Protein AF-A0AAD3N5T1-F1 (afdb_monomer)

Secondary structure (DSSP, 8-state):
-GGGGG-S-HHHHHHHHHHHHHHHHHHHHHSSSHHHHHHHHHHHHHGGGGS-HHHHHHHHHHHHHHHHHSTTTS-HHHHHHHHHHHHHHHT-S-HHHHHHHHHHHHHHHHHS-HHHHHHHHHHHHHHHHT--HHHHHHTHHHHHHHHHHHHHHH-HHHHHHHS-HHHHHHHHHHHHHHHHHHHHHHHHHHHHTT-SS----------HHHHHHHHHTT------S---------TT-PEE---SSS----TTSTTGGGGEESS-TTS--------SPPBPTTS-B-----TT-----HHHHHHHHHHHHTTPPPGGGTT--PPP-------------------SSTTS-------TTGGGB-SSSSSB---TTS--SS------GGGG-GGGHHHHHTTTHHHHHHHHHHHHHHHHHHHHHTT-

pLDDT: mean 70.68, std 18.22, range [28.83, 93.69]

Foldseek 3Di:
DLLQLQPPDLVSNLVVLVVLVVVLVVLCVVDVQSAVSNVVSVVVLVVQCPDDPSSVLSSLLSVLSVCQVCVPRYDLVVVLVVLLSLLVQQLDPDLSSVVSSLLSLLSCLVRDDLVSVVVSVLSNLLSLQNHDPVSCVVCVVSSLLSLLSVCVRPNLPVSCVSHDPVCVVSSVVSVVVVVVVVVVVVVVVVVVVPPDDDDDPPDDDPPPVNVVVVVVVVDDDDDDDDDDDDDDPDDPDFDADDDPDPDDDDPVDPCRVVRGHPDDPPDDDDDDPDDPFDADLVRHTDDPPPPPPPPPPVSNVVSCVSCSSSSHDDPPPPPDDDDDDDDDDDDDDDPPDPDQQDDPDPSDPPPPPDPQQPVQDDPPDPDGHDDPPDDDRDRDDDDDPVCPDPVCVSVVVPPCPVVVVVVVVVVVVVVVVVVVVVVD

Structure (mmCIF, N/CA/C/O backbone):
data_AF-A0AAD3N5T1-F1
#
_entry.id   AF-A0AAD3N5T1-F1
#
loop_
_atom_site.group_PDB
_atom_site.id
_atom_site.type_symbol
_atom_site.label_atom_id
_atom_site.label_alt_id
_atom_site.label_comp_id
_atom_site.label_asym_id
_atom_site.label_entity_id
_atom_site.label_seq_id
_atom_site.pdbx_PDB_ins_code
_atom_site.Cartn_x
_atom_site.Cartn_y
_atom_site.Cartn_z
_atom_site.occupancy
_atom_site.B_iso_or_equiv
_atom_site.auth_seq_id
_atom_site.auth_comp_id
_atom_site.auth_asym_id
_atom_site.auth_atom_id
_atom_site.pdbx_PDB_model_num
ATOM 1 N N . VAL A 1 1 ? -3.832 19.746 7.240 1.00 85.19 1 VAL A N 1
ATOM 2 C CA . VAL A 1 1 ? -3.933 18.369 7.789 1.00 85.19 1 VAL A CA 1
ATOM 3 C C . VAL A 1 1 ? -3.544 17.318 6.761 1.00 85.19 1 VAL A C 1
ATOM 5 O O . VAL A 1 1 ? -2.611 16.580 7.029 1.00 85.19 1 VAL A O 1
ATOM 8 N N . ILE A 1 2 ? -4.186 17.265 5.586 1.00 88.62 2 ILE A N 1
ATOM 9 C CA . ILE A 1 2 ? -3.937 16.185 4.615 1.00 88.62 2 ILE A CA 1
ATOM 10 C C . ILE A 1 2 ? -2.474 16.125 4.148 1.00 88.62 2 ILE A C 1
ATOM 12 O O . ILE A 1 2 ? -1.890 15.058 4.178 1.00 88.62 2 ILE A O 1
ATOM 16 N N . ILE A 1 3 ? -1.829 17.248 3.822 1.00 90.06 3 ILE A N 1
ATOM 17 C CA . ILE A 1 3 ? -0.406 17.261 3.411 1.00 90.06 3 ILE A CA 1
ATOM 18 C C . ILE A 1 3 ? 0.526 16.647 4.478 1.00 90.06 3 ILE A C 1
ATOM 20 O O . ILE A 1 3 ? 1.525 16.007 4.148 1.00 90.06 3 ILE A O 1
ATOM 24 N N . CYS A 1 4 ? 0.184 16.789 5.761 1.00 88.56 4 CYS A N 1
ATOM 25 C CA . CYS A 1 4 ? 0.985 16.270 6.869 1.00 88.56 4 CYS A CA 1
ATOM 26 C C . CYS A 1 4 ? 1.011 14.731 6.921 1.00 88.56 4 CYS A C 1
ATOM 28 O O . CYS A 1 4 ? 1.815 14.167 7.658 1.00 88.56 4 CYS A O 1
ATOM 30 N N . THR A 1 5 ? 0.187 14.022 6.135 1.00 87.06 5 THR A N 1
ATOM 31 C CA . THR A 1 5 ? 0.222 12.550 6.054 1.00 87.06 5 THR A CA 1
ATOM 32 C C . THR A 1 5 ? 1.496 12.016 5.392 1.00 87.06 5 THR A C 1
ATOM 34 O O . THR A 1 5 ? 1.905 10.893 5.681 1.00 87.06 5 THR A O 1
ATOM 37 N N . LYS A 1 6 ? 2.187 12.830 4.579 1.00 87.25 6 LYS A N 1
ATOM 38 C CA . LYS A 1 6 ? 3.473 12.492 3.934 1.00 87.25 6 LYS A CA 1
ATOM 39 C C . LYS A 1 6 ? 4.671 13.219 4.566 1.00 87.25 6 LYS A C 1
ATOM 41 O O . LYS A 1 6 ? 5.749 13.275 3.983 1.00 87.25 6 LYS A O 1
ATOM 46 N N . GLU A 1 7 ? 4.509 13.783 5.759 1.00 88.50 7 GLU A N 1
ATOM 47 C CA . GLU A 1 7 ? 5.589 14.504 6.435 1.00 88.50 7 GLU A CA 1
ATOM 48 C C . GLU A 1 7 ? 6.735 13.568 6.869 1.00 88.50 7 GLU A C 1
ATOM 50 O O . GLU A 1 7 ? 6.527 12.391 7.162 1.00 88.50 7 GLU A O 1
ATOM 55 N N . VAL A 1 8 ? 7.970 14.075 6.924 1.00 86.44 8 VAL A N 1
ATOM 56 C CA . VAL A 1 8 ? 9.151 13.262 7.280 1.00 86.44 8 VAL A CA 1
ATOM 57 C C . VAL A 1 8 ? 9.061 12.752 8.725 1.00 86.44 8 VAL A C 1
ATOM 59 O O . VAL A 1 8 ? 9.464 11.628 9.031 1.00 86.44 8 VAL A O 1
ATOM 62 N N . SER A 1 9 ? 8.486 13.557 9.624 1.00 90.06 9 SER A N 1
ATOM 63 C CA . SER A 1 9 ? 8.296 13.186 11.025 1.00 90.06 9 SER A CA 1
ATOM 64 C C . SER A 1 9 ? 7.196 12.135 11.181 1.00 90.06 9 SER A C 1
ATOM 66 O O . SER A 1 9 ? 6.023 12.372 10.890 1.00 90.06 9 SER A O 1
ATOM 68 N N . VAL A 1 10 ? 7.556 10.970 11.728 1.00 87.25 10 VAL A N 1
ATOM 69 C CA . VAL A 1 10 ? 6.600 9.896 12.058 1.00 87.25 10 VAL A CA 1
ATOM 70 C C . VAL A 1 10 ? 5.541 10.379 13.058 1.00 87.25 10 VAL A C 1
ATOM 72 O O . VAL A 1 10 ? 4.375 10.001 12.954 1.00 87.25 10 VAL A O 1
ATOM 75 N N . GLY A 1 11 ? 5.926 11.238 14.009 1.00 88.31 11 GLY A N 1
ATOM 76 C CA . GLY A 1 11 ? 5.004 11.807 14.994 1.00 88.31 11 GLY A CA 1
ATOM 77 C C . GLY A 1 11 ? 3.958 12.717 14.351 1.00 88.31 11 GLY A C 1
ATOM 78 O O . GLY A 1 11 ? 2.770 12.572 14.637 1.00 88.31 11 GLY A O 1
ATOM 79 N N . ALA A 1 12 ? 4.389 13.590 13.436 1.00 88.88 12 ALA A N 1
ATOM 80 C CA . ALA A 1 12 ? 3.498 14.497 12.716 1.00 88.88 12 ALA A CA 1
ATOM 81 C C . ALA A 1 12 ? 2.504 13.727 11.836 1.00 88.88 12 ALA A C 1
ATOM 83 O O . ALA A 1 12 ? 1.299 13.947 11.948 1.00 88.88 12 ALA A O 1
ATOM 84 N N . ARG A 1 13 ? 2.982 12.732 11.071 1.00 89.81 13 ARG A N 1
ATOM 85 C CA . ARG A 1 13 ? 2.115 11.854 10.264 1.00 89.81 13 ARG A CA 1
ATOM 86 C C . ARG A 1 13 ? 1.059 11.156 11.107 1.00 89.81 13 ARG A C 1
ATOM 88 O O . ARG A 1 13 ? -0.123 11.186 10.778 1.00 89.81 13 ARG A O 1
ATOM 95 N N . LYS A 1 14 ? 1.467 10.553 12.225 1.00 88.75 14 LYS A N 1
ATOM 96 C CA . LYS A 1 14 ? 0.542 9.846 13.117 1.00 88.75 14 LYS A CA 1
ATOM 97 C C . LYS A 1 14 ? -0.524 10.784 13.685 1.00 88.75 14 LYS A C 1
ATOM 99 O O . LYS A 1 14 ? -1.695 10.420 13.721 1.00 88.75 14 LYS A O 1
ATOM 104 N N . ASN A 1 15 ? -0.128 11.980 14.114 1.00 90.50 15 ASN A N 1
ATOM 105 C CA . ASN A 1 15 ? -1.069 12.966 14.634 1.00 90.50 15 ASN A CA 1
ATOM 106 C C . ASN A 1 15 ? -2.014 13.475 13.540 1.00 90.50 15 ASN A C 1
ATOM 108 O O . ASN A 1 15 ? -3.196 13.645 13.815 1.00 90.50 15 ASN A O 1
ATOM 112 N N . ALA A 1 16 ? -1.537 13.636 12.303 1.00 92.12 16 ALA A N 1
ATOM 113 C CA . ALA A 1 16 ? -2.381 13.989 11.166 1.00 92.12 16 ALA A CA 1
ATOM 114 C C . ALA A 1 16 ? -3.444 12.914 10.890 1.00 92.12 16 ALA A C 1
ATOM 116 O O . ALA A 1 16 ? -4.619 13.244 10.761 1.00 92.12 16 ALA A O 1
ATOM 117 N N . TYR A 1 17 ? -3.065 11.632 10.872 1.00 91.25 17 TYR A N 1
ATOM 118 C CA . TYR A 1 17 ? -4.021 10.532 10.697 1.00 91.25 17 TYR A CA 1
ATOM 119 C C . TYR A 1 17 ? -5.018 10.415 11.849 1.00 91.25 17 TYR A C 1
ATOM 121 O O . TYR A 1 17 ? -6.203 10.205 11.609 1.00 91.25 17 TYR A O 1
ATOM 129 N N . ASN A 1 18 ? -4.560 10.579 13.090 1.00 91.62 18 ASN A N 1
ATOM 130 C CA . ASN A 1 18 ? -5.450 10.597 14.247 1.00 91.62 18 ASN A CA 1
ATOM 131 C C . ASN A 1 18 ? -6.444 11.760 14.162 1.00 91.62 18 ASN A C 1
ATOM 133 O O . ASN A 1 18 ? -7.628 11.562 14.397 1.00 91.62 18 ASN A O 1
ATOM 137 N N . LEU A 1 19 ? -5.976 12.948 13.774 1.00 92.62 19 LEU A N 1
ATOM 138 C CA . LEU A 1 19 ? -6.828 14.119 13.615 1.00 92.62 19 LEU A CA 1
ATOM 139 C C . LEU A 1 19 ? -7.866 13.922 12.504 1.00 92.62 19 LEU A C 1
ATOM 141 O O . LEU A 1 19 ? -9.007 14.322 12.678 1.00 92.62 19 LEU A O 1
ATOM 145 N N . LEU A 1 20 ? -7.510 13.275 11.388 1.00 91.62 20 LEU A N 1
ATOM 146 C CA . LEU A 1 20 ? -8.474 12.935 10.333 1.00 91.62 20 LEU A CA 1
ATOM 147 C C . LEU A 1 20 ? -9.595 12.027 10.854 1.00 91.62 20 LEU A C 1
ATOM 149 O O . LEU A 1 20 ? -10.765 12.264 10.568 1.00 91.62 20 LEU A O 1
ATOM 153 N N . VAL A 1 21 ? -9.251 11.021 11.660 1.00 90.94 21 VAL A N 1
ATOM 154 C CA . VAL A 1 21 ? -10.248 10.133 12.271 1.00 90.94 21 VAL A CA 1
ATOM 155 C C . VAL A 1 21 ? -11.112 10.886 13.285 1.00 90.94 21 VAL A C 1
ATOM 157 O O . VAL A 1 21 ? -12.329 10.750 13.246 1.00 90.94 21 VAL A O 1
ATOM 160 N N . GLU A 1 22 ? -10.515 11.722 14.139 1.00 90.88 22 GLU A N 1
ATOM 161 C CA . GLU A 1 22 ? -11.251 12.559 15.100 1.00 90.88 22 GLU A CA 1
ATOM 162 C C . GLU A 1 22 ? -12.206 13.540 14.414 1.00 90.88 22 GLU A C 1
ATOM 164 O O . GLU A 1 22 ? -13.327 13.724 14.882 1.00 90.88 22 GLU A O 1
ATOM 169 N N . ILE A 1 23 ? -11.811 14.129 13.279 1.00 89.94 23 ILE A N 1
ATOM 170 C CA . ILE A 1 23 ? -12.704 14.976 12.480 1.00 89.94 23 ILE A CA 1
ATOM 171 C C . ILE A 1 23 ? -13.891 14.147 11.980 1.00 89.94 23 ILE A C 1
ATOM 173 O O . ILE A 1 23 ? -15.028 14.561 12.181 1.00 89.94 23 ILE A O 1
ATOM 177 N N . GLY A 1 24 ? -13.660 12.961 11.407 1.00 87.19 24 GLY A N 1
ATOM 178 C CA . GLY A 1 24 ? -14.751 12.071 10.987 1.00 87.19 24 GLY A CA 1
ATOM 179 C C . GLY A 1 24 ? -15.694 11.701 12.141 1.00 87.19 24 GLY A C 1
ATOM 180 O O . GLY A 1 24 ? -16.912 11.794 12.003 1.00 87.19 24 GLY A O 1
ATOM 181 N N . ASN A 1 25 ? -15.145 11.395 13.319 1.00 88.12 25 ASN A N 1
ATOM 182 C CA . ASN A 1 25 ? -15.934 11.116 14.519 1.00 88.12 25 ASN A CA 1
ATOM 183 C C . ASN A 1 25 ? -16.735 12.342 14.976 1.00 88.12 25 ASN A C 1
ATOM 185 O O . ASN A 1 25 ? -17.861 12.197 15.447 1.00 88.12 25 ASN A O 1
ATOM 189 N N . ALA A 1 26 ? -16.181 13.549 14.845 1.00 87.75 26 ALA A N 1
ATOM 190 C CA . ALA A 1 26 ? -16.895 14.782 15.144 1.00 87.75 26 ALA A CA 1
ATOM 191 C C . ALA A 1 26 ? -18.080 14.985 14.187 1.00 87.75 26 ALA A C 1
ATOM 193 O O . ALA A 1 26 ? -19.179 15.251 14.662 1.00 87.75 26 ALA A O 1
ATOM 194 N N . PHE A 1 27 ? -17.901 14.773 12.878 1.00 85.62 27 PHE A N 1
ATOM 195 C CA . PHE A 1 27 ? -19.004 14.809 11.905 1.00 85.62 27 PHE A CA 1
ATOM 196 C C . PHE A 1 27 ? -20.130 13.843 12.295 1.00 85.62 27 PHE A C 1
ATOM 198 O O . PHE A 1 27 ? -21.289 14.242 12.342 1.00 85.62 27 PHE A O 1
ATOM 205 N N . VAL A 1 28 ? -19.786 12.612 12.679 1.00 85.38 28 VAL A N 1
ATOM 206 C CA . VAL A 1 28 ? -20.759 11.608 13.141 1.00 85.38 28 VAL A CA 1
ATOM 207 C C . VAL A 1 28 ? -21.459 12.013 14.448 1.00 85.38 28 VAL A C 1
ATOM 209 O O . VAL A 1 28 ? -22.617 11.669 14.655 1.00 85.38 28 VAL A O 1
ATOM 212 N N . ARG A 1 29 ? -20.793 12.754 15.343 1.00 84.81 29 ARG A N 1
ATOM 213 C CA . ARG A 1 29 ? -21.412 13.262 16.583 1.00 84.81 29 ARG A CA 1
ATOM 214 C C . ARG A 1 29 ? -22.392 14.407 16.332 1.00 84.81 29 ARG A C 1
ATOM 216 O O . ARG A 1 29 ? -23.387 14.503 17.043 1.00 84.81 29 ARG A O 1
ATOM 223 N N . PHE A 1 30 ? -22.093 15.292 15.381 1.00 82.75 30 PHE A N 1
ATOM 224 C CA . PHE A 1 30 ? -22.914 16.476 15.104 1.00 82.75 30 PHE A CA 1
ATOM 225 C C . PHE A 1 30 ? -24.073 16.191 14.145 1.00 82.75 30 PHE A C 1
ATOM 227 O O . PHE A 1 30 ? -25.121 16.826 14.243 1.00 82.75 30 PHE A O 1
ATOM 234 N N . CYS A 1 31 ? -23.913 15.225 13.246 1.00 72.69 31 CYS A N 1
ATOM 235 C CA . CYS A 1 31 ? -24.948 14.804 12.316 1.00 72.69 31 CYS A CA 1
ATOM 236 C C . CYS A 1 31 ? -25.596 13.514 12.834 1.00 72.69 31 CYS A C 1
ATOM 238 O O . CYS A 1 31 ? -24.964 12.464 12.864 1.00 72.69 31 CYS A O 1
ATOM 240 N N . GLY A 1 32 ? -26.874 13.571 13.221 1.00 68.81 32 GLY A N 1
ATOM 241 C CA . GLY A 1 32 ? -27.600 12.417 13.774 1.00 68.81 32 GLY A CA 1
ATOM 242 C C . GLY A 1 32 ? -27.716 11.202 12.836 1.00 68.81 32 GLY A C 1
ATOM 243 O O . GLY A 1 32 ? -28.025 10.110 13.308 1.00 68.81 32 GLY A O 1
ATOM 244 N N . ASN A 1 33 ? -27.439 11.363 11.534 1.00 82.19 33 ASN A N 1
ATOM 245 C CA . ASN A 1 33 ? -27.314 10.264 10.577 1.00 82.19 33 ASN A CA 1
ATOM 246 C C . ASN A 1 33 ? -25.840 10.013 10.226 1.00 82.19 33 ASN A C 1
ATOM 248 O O . ASN A 1 33 ? -25.182 10.840 9.597 1.00 82.19 33 ASN A O 1
ATOM 252 N N . THR A 1 34 ? -25.337 8.839 10.612 1.00 79.31 34 THR A N 1
ATOM 253 C CA . THR A 1 34 ? -23.932 8.445 10.424 1.00 79.31 34 THR A CA 1
ATOM 254 C C . THR A 1 34 ? -23.505 8.393 8.954 1.00 79.31 34 THR A C 1
ATOM 256 O O . THR A 1 34 ? -22.365 8.733 8.647 1.00 79.31 34 THR A O 1
ATOM 259 N N . LYS A 1 35 ? -24.407 7.999 8.045 1.00 79.88 35 LYS A N 1
ATOM 260 C CA . LYS A 1 35 ? -24.094 7.806 6.621 1.00 79.88 35 LYS A CA 1
ATOM 261 C C . LYS A 1 35 ? -23.907 9.137 5.902 1.00 79.88 35 LYS A C 1
ATOM 263 O O . LYS A 1 35 ? -22.835 9.381 5.359 1.00 79.88 35 LYS A O 1
ATOM 268 N N . ASP A 1 36 ? -24.889 10.027 6.015 1.00 83.06 36 ASP A N 1
ATOM 269 C CA . ASP A 1 36 ? -24.856 11.353 5.388 1.00 83.06 36 ASP A CA 1
ATOM 270 C C . ASP A 1 36 ? -23.682 12.192 5.920 1.00 83.06 36 ASP A C 1
ATOM 272 O O . ASP A 1 36 ? -23.032 12.922 5.174 1.00 83.06 36 ASP A O 1
ATOM 276 N N . ALA A 1 37 ? -23.368 12.057 7.215 1.00 84.62 37 ALA A N 1
ATOM 277 C CA . ALA A 1 37 ? -22.228 12.723 7.839 1.00 84.62 37 ALA A CA 1
ATOM 278 C C . ALA A 1 37 ? -20.894 12.292 7.215 1.00 84.62 37 ALA A C 1
ATOM 280 O O . ALA A 1 37 ? -20.029 13.122 6.924 1.00 84.62 37 ALA A O 1
ATOM 281 N N . LEU A 1 38 ? -20.726 10.981 7.017 1.00 83.31 38 LEU A N 1
ATOM 282 C CA . LEU A 1 38 ? -19.530 10.415 6.403 1.00 83.31 38 LEU A CA 1
ATOM 283 C C . LEU A 1 38 ? -19.451 10.758 4.919 1.00 83.31 38 LEU A C 1
ATOM 285 O O . LEU A 1 38 ? -18.362 11.057 4.439 1.00 83.31 38 LEU A O 1
ATOM 289 N N . GLU A 1 39 ? -20.573 10.766 4.206 1.00 84.44 39 GLU A N 1
ATOM 290 C CA . GLU A 1 39 ? -20.617 11.167 2.802 1.00 84.44 39 GLU A CA 1
ATOM 291 C C . GLU A 1 39 ? -20.177 12.626 2.628 1.00 84.44 39 GLU A C 1
ATOM 293 O O . GLU A 1 39 ? -19.249 12.899 1.865 1.00 84.44 39 GLU A O 1
ATOM 298 N N . GLN A 1 40 ? -20.735 13.554 3.413 1.00 85.69 40 GLN A N 1
ATOM 299 C CA . GLN A 1 40 ? -20.320 14.962 3.402 1.00 85.69 40 GLN A CA 1
ATOM 300 C C . GLN A 1 40 ? -18.833 15.124 3.731 1.00 85.69 40 GLN A C 1
ATOM 302 O O . GLN A 1 40 ? -18.120 15.888 3.074 1.00 85.69 40 GLN A O 1
ATOM 307 N N . TYR A 1 41 ? -18.337 14.378 4.722 1.00 89.06 41 TYR A N 1
ATOM 308 C CA . TYR A 1 41 ? -16.923 14.403 5.068 1.00 89.06 41 TYR A CA 1
ATOM 309 C C . TYR A 1 41 ? -16.037 13.865 3.932 1.00 89.06 41 TYR A C 1
ATOM 311 O O . TYR A 1 41 ? -15.016 14.474 3.605 1.00 89.06 41 TYR A O 1
ATOM 319 N N . LEU A 1 42 ? -16.426 12.763 3.284 1.00 87.25 42 LEU A N 1
ATOM 320 C CA . LEU A 1 42 ? -15.687 12.186 2.160 1.00 87.25 42 LEU A CA 1
ATOM 321 C C . LEU A 1 42 ? -15.679 13.111 0.941 1.00 87.25 42 LEU A C 1
ATOM 323 O O . LEU A 1 42 ? -14.628 13.254 0.320 1.00 87.25 42 LEU A O 1
ATOM 327 N N . VAL A 1 43 ? -16.781 13.806 0.645 1.00 88.06 43 VAL A N 1
ATOM 328 C CA . VAL A 1 43 ? -16.841 14.821 -0.423 1.00 88.06 43 VAL A CA 1
ATOM 329 C C . VAL A 1 43 ? -15.810 15.932 -0.192 1.00 88.06 43 VAL A C 1
ATOM 331 O O . VAL A 1 43 ? -15.092 16.314 -1.120 1.00 88.06 43 VAL A O 1
ATOM 334 N N . LEU A 1 44 ? -15.650 16.400 1.051 1.00 88.88 44 LEU A N 1
ATOM 335 C CA . LEU A 1 44 ? -14.619 17.389 1.395 1.00 88.88 44 LEU A CA 1
ATOM 336 C C . LEU A 1 44 ? -13.197 16.845 1.195 1.00 88.88 44 LEU A C 1
ATOM 338 O O . LEU A 1 44 ? -12.306 17.578 0.762 1.00 88.88 44 LEU A O 1
ATOM 342 N N . VAL A 1 45 ? -12.966 15.561 1.485 1.00 90.50 45 VAL A N 1
ATOM 343 C CA . VAL A 1 45 ? -11.666 14.914 1.246 1.00 90.50 45 VAL A CA 1
ATOM 344 C C . VAL A 1 45 ? -11.422 14.698 -0.256 1.00 90.50 45 VAL A C 1
ATOM 346 O O . VAL A 1 45 ? -10.286 14.861 -0.711 1.00 90.50 45 VAL A O 1
ATOM 349 N N . TYR A 1 46 ? -12.465 14.413 -1.045 1.00 89.81 46 TYR A N 1
ATOM 350 C CA . TYR A 1 46 ? -12.380 14.234 -2.499 1.00 89.81 46 TYR A CA 1
ATOM 351 C C . TYR A 1 46 ? -11.954 15.480 -3.253 1.00 89.81 46 TYR A C 1
ATOM 353 O O . TYR A 1 46 ? -11.231 15.354 -4.240 1.00 89.81 46 TYR A O 1
ATOM 361 N N . ALA A 1 47 ? -12.278 16.673 -2.755 1.00 89.00 47 ALA A N 1
ATOM 362 C CA . ALA A 1 47 ? -11.757 17.919 -3.316 1.00 89.00 47 ALA A CA 1
ATOM 363 C C . ALA A 1 47 ? -10.212 17.954 -3.353 1.00 89.00 47 ALA A C 1
ATOM 365 O O . ALA A 1 47 ? -9.608 18.653 -4.163 1.00 89.00 47 ALA A O 1
ATOM 366 N N . GLY A 1 48 ? -9.538 17.169 -2.509 1.00 88.00 48 GLY A N 1
ATOM 367 C CA . GLY A 1 48 ? -8.086 17.051 -2.533 1.00 88.00 48 GLY A CA 1
ATOM 368 C C . GLY A 1 48 ? -7.524 16.208 -3.694 1.00 88.00 48 GLY A C 1
ATOM 369 O O . GLY A 1 48 ? -6.336 16.331 -4.007 1.00 88.00 48 GLY A O 1
ATOM 370 N N . LEU A 1 49 ? -8.348 15.389 -4.359 1.00 87.62 49 LEU A N 1
ATOM 371 C CA . LEU A 1 49 ? -7.950 14.594 -5.530 1.00 87.62 49 LEU A CA 1
ATOM 372 C C . LEU A 1 49 ? -7.749 15.450 -6.789 1.00 87.62 49 LEU A C 1
ATOM 374 O O . LEU A 1 49 ? -7.093 15.006 -7.727 1.00 87.62 49 LEU A O 1
ATOM 378 N N . THR A 1 50 ? -8.252 16.686 -6.806 1.00 87.38 50 THR A N 1
ATOM 379 C CA . THR A 1 50 ? -8.058 17.652 -7.902 1.00 87.38 50 THR A CA 1
ATOM 380 C C . THR A 1 50 ? -6.926 18.649 -7.624 1.00 87.38 50 THR A C 1
ATOM 382 O O . THR A 1 50 ? -6.838 19.694 -8.263 1.00 87.38 50 THR A O 1
ATOM 385 N N . GLY A 1 51 ? -6.072 18.366 -6.635 1.00 86.62 51 GLY A N 1
ATOM 386 C CA . GLY A 1 51 ? -4.963 19.231 -6.236 1.00 86.62 51 GLY A CA 1
ATOM 387 C C . GLY A 1 51 ? -3.647 18.970 -6.979 1.00 86.62 51 GLY A C 1
ATOM 388 O O . GLY A 1 51 ? -3.586 18.344 -8.034 1.00 86.62 51 GLY A O 1
ATOM 389 N N . SER A 1 52 ? -2.545 19.436 -6.388 1.00 91.31 52 SER A N 1
ATOM 390 C CA . SER A 1 52 ? -1.190 19.109 -6.847 1.00 91.31 52 SER A CA 1
ATOM 391 C C . SER A 1 52 ? -0.869 17.621 -6.653 1.00 91.31 52 SER A C 1
ATOM 393 O O . SER A 1 52 ? -1.482 16.942 -5.834 1.00 91.31 52 SER A O 1
ATOM 395 N N . VAL A 1 53 ? 0.163 17.109 -7.334 1.00 90.62 53 VAL A N 1
ATOM 396 C CA . VAL A 1 53 ? 0.604 15.701 -7.213 1.00 90.62 53 VAL A CA 1
ATOM 397 C C . VAL A 1 53 ? 0.814 15.281 -5.752 1.00 90.62 53 VAL A C 1
ATOM 399 O O . VAL A 1 53 ? 0.398 14.195 -5.349 1.00 90.62 53 VAL A O 1
ATOM 402 N N . THR A 1 54 ? 1.406 16.152 -4.930 1.00 91.00 54 THR A N 1
ATOM 403 C CA . THR A 1 54 ? 1.600 15.883 -3.501 1.00 91.00 54 THR A CA 1
ATOM 404 C C . THR A 1 54 ? 0.272 15.813 -2.758 1.00 91.00 54 THR A C 1
ATOM 406 O O . THR A 1 54 ? 0.067 14.864 -2.003 1.00 91.00 54 THR A O 1
ATOM 409 N N . MET A 1 55 ? -0.658 16.734 -3.023 1.00 92.38 55 MET A N 1
ATOM 410 C CA . MET A 1 55 ? -2.000 16.702 -2.442 1.00 92.38 55 MET A CA 1
ATOM 411 C C . MET A 1 55 ? -2.747 15.421 -2.828 1.00 92.38 55 MET A C 1
ATOM 413 O O . MET A 1 55 ? -3.276 14.749 -1.950 1.00 92.38 55 MET A O 1
ATOM 417 N N . ILE A 1 56 ? -2.706 15.013 -4.098 1.00 92.62 56 ILE A N 1
ATOM 418 C CA . ILE A 1 56 ? -3.347 13.778 -4.572 1.00 92.62 56 ILE A CA 1
ATOM 419 C C . ILE A 1 56 ? -2.772 12.555 -3.845 1.00 92.62 56 ILE A C 1
ATOM 421 O O . ILE A 1 56 ? -3.504 11.720 -3.327 1.00 92.62 56 ILE A O 1
ATOM 425 N N . THR A 1 57 ? -1.447 12.451 -3.721 1.00 92.25 57 THR A N 1
ATOM 426 C CA . THR A 1 57 ? -0.846 11.319 -2.989 1.00 92.25 57 THR A CA 1
ATOM 427 C C . THR A 1 57 ? -1.239 11.303 -1.511 1.00 92.25 57 THR A C 1
ATOM 429 O O . THR A 1 57 ? -1.553 10.246 -0.966 1.00 92.25 57 THR A O 1
ATOM 432 N N . CYS A 1 58 ? -1.262 12.470 -0.864 1.00 92.62 58 CYS A N 1
ATOM 433 C CA . CYS A 1 58 ? -1.600 12.600 0.551 1.00 92.62 58 CYS A CA 1
ATOM 434 C C . CYS A 1 58 ? -3.085 12.325 0.820 1.00 92.62 58 CYS A C 1
ATOM 436 O O . CYS A 1 58 ? -3.422 11.749 1.854 1.00 92.62 58 CYS A O 1
ATOM 438 N N . THR A 1 59 ? -3.962 12.710 -0.109 1.00 93.62 59 THR A N 1
ATOM 439 C CA . THR A 1 59 ? -5.410 12.473 -0.040 1.00 93.62 59 THR A CA 1
ATOM 440 C C . THR A 1 59 ? -5.740 11.004 -0.249 1.00 93.62 59 THR A C 1
ATOM 442 O O . THR A 1 59 ? -6.508 10.462 0.534 1.00 93.62 59 THR A O 1
ATOM 445 N N . VAL A 1 60 ? -5.087 10.307 -1.186 1.00 93.69 60 VAL A N 1
ATOM 446 C CA . VAL A 1 60 ? -5.230 8.845 -1.339 1.00 93.69 60 VAL A CA 1
ATOM 447 C C . VAL A 1 60 ? -4.796 8.103 -0.068 1.00 93.69 60 VAL A C 1
ATOM 449 O O . VAL A 1 60 ? -5.484 7.189 0.388 1.00 93.69 60 VAL A O 1
ATOM 452 N N . LEU A 1 61 ? -3.691 8.513 0.564 1.00 92.12 61 LEU A N 1
ATOM 453 C CA . LEU A 1 61 ? -3.253 7.928 1.838 1.00 92.12 61 LEU A CA 1
ATOM 454 C C . LEU A 1 61 ? -4.228 8.228 2.990 1.00 92.12 61 LEU A C 1
ATOM 456 O O . LEU A 1 61 ? -4.534 7.342 3.787 1.00 92.12 61 LEU A O 1
ATOM 460 N N . ALA A 1 62 ? -4.764 9.449 3.056 1.00 92.69 62 ALA A N 1
ATOM 461 C CA . ALA A 1 62 ? -5.808 9.813 4.014 1.00 92.69 62 ALA A CA 1
ATOM 462 C C . ALA A 1 62 ? -7.080 8.972 3.812 1.00 92.69 62 ALA A C 1
ATOM 464 O O . ALA A 1 62 ? -7.589 8.396 4.771 1.00 92.69 62 ALA A O 1
ATOM 465 N N . LEU A 1 63 ? -7.541 8.825 2.566 1.00 91.44 63 LEU A N 1
ATOM 466 C CA . LEU A 1 63 ? -8.679 7.979 2.201 1.00 91.44 63 LEU A CA 1
ATOM 467 C C . LEU A 1 63 ? -8.427 6.513 2.564 1.00 91.44 63 LEU A C 1
ATOM 469 O O . LEU A 1 63 ? -9.324 5.860 3.082 1.00 91.44 63 LEU A O 1
ATOM 473 N N . THR A 1 64 ? -7.197 6.015 2.392 1.00 91.12 64 THR A N 1
ATOM 474 C CA . THR A 1 64 ? -6.811 4.661 2.833 1.00 91.12 64 THR A CA 1
ATOM 475 C C . THR A 1 64 ? -7.092 4.466 4.326 1.00 91.12 64 THR A C 1
ATOM 477 O O . THR A 1 64 ? -7.653 3.447 4.730 1.00 91.12 64 THR A O 1
ATOM 480 N N . ARG A 1 65 ? -6.724 5.451 5.158 1.00 89.69 65 ARG A N 1
ATOM 481 C CA . ARG A 1 65 ? -6.952 5.406 6.609 1.00 89.69 65 ARG A CA 1
ATOM 482 C C . ARG A 1 65 ? -8.433 5.506 6.966 1.00 89.69 65 ARG A C 1
ATOM 484 O O . ARG A 1 65 ? -8.876 4.781 7.853 1.00 89.69 65 ARG A O 1
ATOM 491 N N . LEU A 1 66 ? -9.174 6.385 6.294 1.00 89.25 66 LEU A N 1
ATOM 492 C CA . LEU A 1 66 ? -10.602 6.597 6.542 1.00 89.25 66 LEU A CA 1
ATOM 493 C C . LEU A 1 66 ? -11.432 5.371 6.159 1.00 89.25 66 LEU A C 1
ATOM 495 O O . LEU A 1 66 ? -12.233 4.913 6.966 1.00 89.25 66 LEU A O 1
ATOM 499 N N . VAL A 1 67 ? -11.181 4.783 4.988 1.00 88.31 67 VAL A N 1
ATOM 500 C CA . VAL A 1 67 ? -11.825 3.529 4.566 1.00 88.31 67 VAL A CA 1
ATOM 501 C C . VAL A 1 67 ? -11.503 2.395 5.530 1.00 88.31 67 VAL A C 1
ATOM 503 O O . VAL A 1 67 ? -12.368 1.575 5.814 1.00 88.31 67 VAL A O 1
ATOM 506 N N . PHE A 1 68 ? -10.281 2.352 6.071 1.00 88.44 68 PHE A N 1
ATOM 507 C CA . PHE A 1 68 ? -9.927 1.340 7.063 1.00 88.44 68 PHE A CA 1
ATOM 508 C C . PHE A 1 68 ? -10.746 1.452 8.350 1.00 88.44 68 PHE A C 1
ATOM 510 O O . PHE A 1 68 ? -11.119 0.429 8.919 1.00 88.44 68 PHE A O 1
ATOM 517 N N . GLU A 1 69 ? -11.013 2.671 8.813 1.00 86.25 69 GLU A N 1
ATOM 518 C CA . GLU A 1 69 ? -11.736 2.903 10.063 1.00 86.25 69 GLU A CA 1
ATOM 519 C C . GLU A 1 69 ? -13.257 2.760 9.892 1.00 86.25 69 GLU A C 1
ATOM 521 O O . GLU A 1 69 ? -13.909 2.127 10.715 1.00 86.25 69 GLU A O 1
ATOM 526 N N . TYR A 1 70 ? -13.815 3.293 8.801 1.00 84.00 70 TYR A N 1
ATOM 527 C CA . TYR A 1 70 ? -15.262 3.385 8.570 1.00 84.00 70 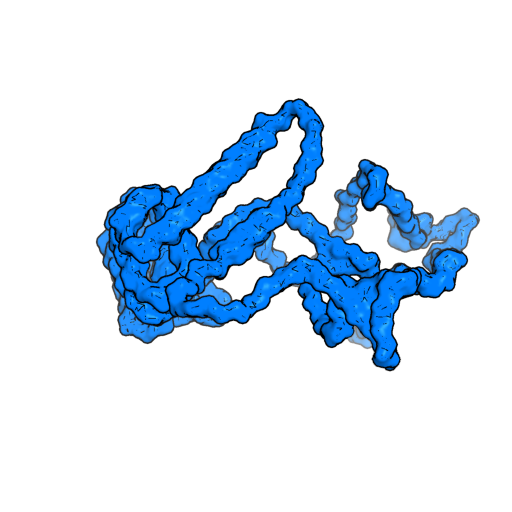TYR A CA 1
ATOM 528 C C . TYR A 1 70 ? -15.805 2.331 7.593 1.00 84.00 70 TYR A C 1
ATOM 530 O O . TYR A 1 70 ? -16.870 2.522 7.010 1.00 84.00 70 TYR A O 1
ATOM 538 N N . LYS A 1 71 ? -15.096 1.211 7.404 1.00 79.06 71 LYS A N 1
ATOM 539 C CA . LYS A 1 71 ? -15.427 0.182 6.399 1.00 79.06 71 LYS A CA 1
ATOM 540 C C . LYS A 1 71 ? -16.877 -0.329 6.458 1.00 79.06 71 LYS A C 1
ATOM 542 O O . LYS A 1 71 ? -17.425 -0.678 5.421 1.00 79.06 71 LYS A O 1
ATOM 547 N N . ASP A 1 72 ? -17.471 -0.369 7.652 1.00 80.06 72 ASP A N 1
ATOM 548 C CA . ASP A 1 72 ? -18.810 -0.922 7.890 1.00 80.06 72 ASP A CA 1
ATOM 549 C C . ASP A 1 72 ? -19.912 0.153 7.776 1.00 80.06 72 ASP A C 1
ATOM 551 O O . ASP A 1 72 ? -21.094 -0.172 7.684 1.00 80.06 72 ASP A O 1
ATOM 555 N N . SER A 1 73 ? -19.529 1.436 7.764 1.00 78.12 73 SER A N 1
ATOM 556 C CA . SER A 1 73 ? -20.444 2.587 7.772 1.00 78.12 73 SER A CA 1
ATOM 557 C C . SER A 1 73 ? -20.511 3.330 6.435 1.00 78.12 73 SER A C 1
ATOM 559 O O . SER A 1 73 ? -21.393 4.167 6.254 1.00 78.12 73 SER A O 1
ATOM 561 N N . ILE A 1 74 ? -19.584 3.059 5.511 1.00 79.06 74 ILE A N 1
ATOM 562 C CA . ILE A 1 74 ? -19.556 3.668 4.174 1.00 79.06 74 ILE A CA 1
ATOM 563 C C . ILE A 1 74 ? -20.573 2.970 3.263 1.00 79.06 74 ILE A C 1
ATOM 565 O O . ILE A 1 74 ? -20.650 1.743 3.218 1.00 79.06 74 ILE A O 1
ATOM 569 N N . GLU A 1 75 ? -21.340 3.759 2.511 1.00 80.94 75 GLU A N 1
ATOM 570 C CA . GLU A 1 75 ? -22.280 3.245 1.518 1.00 80.94 75 GLU A CA 1
ATOM 571 C C . GLU A 1 75 ? -21.564 2.608 0.31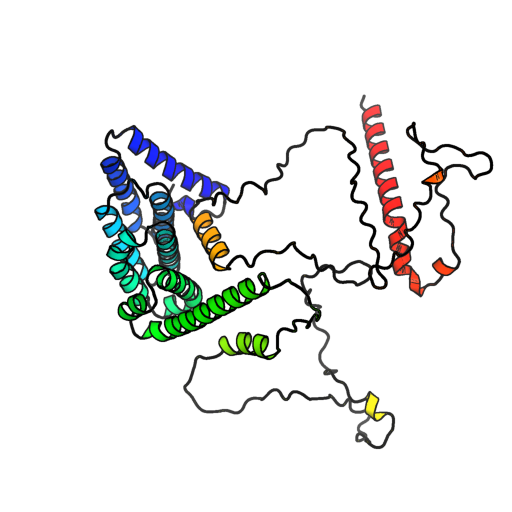4 1.00 80.94 75 GLU A C 1
ATOM 573 O O . GLU A 1 75 ? -20.492 3.045 -0.111 1.00 80.94 75 GLU A O 1
ATOM 578 N N . VAL A 1 76 ? -22.181 1.569 -0.259 1.00 81.44 76 VAL A N 1
ATOM 579 C CA . VAL A 1 76 ? -21.646 0.827 -1.414 1.00 81.44 76 VAL A CA 1
ATOM 580 C C . VAL A 1 76 ? -21.420 1.746 -2.620 1.00 81.44 76 VAL A C 1
ATOM 582 O O . VAL A 1 76 ? -20.374 1.668 -3.255 1.00 81.44 76 VAL A O 1
ATOM 585 N N . THR A 1 77 ? -22.347 2.665 -2.889 1.00 84.12 77 THR A N 1
ATOM 586 C CA . THR A 1 77 ? -22.284 3.638 -3.995 1.00 84.12 77 THR A CA 1
ATOM 587 C C . THR A 1 77 ? -21.074 4.571 -3.874 1.00 84.12 77 THR A C 1
ATOM 589 O O . THR A 1 77 ? -20.295 4.732 -4.816 1.00 84.12 77 THR A O 1
ATOM 592 N N . THR A 1 78 ? -20.841 5.133 -2.688 1.00 83.75 78 THR A N 1
ATOM 593 C CA . THR A 1 78 ? -19.683 5.993 -2.404 1.00 83.75 78 THR A CA 1
ATOM 594 C C . THR A 1 78 ? -18.366 5.220 -2.505 1.00 83.75 78 THR A C 1
ATOM 596 O O . THR A 1 78 ? -17.355 5.761 -2.963 1.00 83.75 78 THR A O 1
ATOM 599 N N . MET A 1 79 ? -18.364 3.940 -2.116 1.00 83.19 79 MET A N 1
ATOM 600 C CA . MET A 1 79 ? -17.206 3.054 -2.265 1.00 83.19 79 MET A CA 1
ATOM 601 C C . MET A 1 79 ? -16.907 2.730 -3.737 1.00 83.19 79 MET A C 1
ATOM 603 O O . MET A 1 79 ? -15.743 2.722 -4.140 1.00 83.19 79 MET A O 1
ATOM 607 N N . GLU A 1 80 ? -17.933 2.507 -4.559 1.00 85.00 80 GLU A N 1
ATOM 608 C CA . GLU A 1 80 ? -17.793 2.303 -6.006 1.00 85.00 80 GLU A CA 1
ATOM 609 C C . GLU A 1 80 ? -17.152 3.512 -6.683 1.00 85.00 80 GLU A C 1
ATOM 611 O O . GLU A 1 80 ? -16.177 3.370 -7.426 1.00 85.00 80 GLU A O 1
ATOM 616 N N . GLN A 1 81 ? -17.645 4.712 -6.369 1.00 87.19 81 GLN A N 1
ATOM 617 C CA . GLN A 1 81 ? -17.085 5.963 -6.879 1.00 87.19 81 GLN A CA 1
ATOM 618 C C . GLN A 1 81 ? -15.620 6.135 -6.458 1.00 87.19 81 GLN A C 1
ATOM 620 O O . GLN A 1 81 ? -14.772 6.494 -7.277 1.00 87.19 81 GLN A O 1
ATOM 625 N N . LEU A 1 82 ? -15.291 5.826 -5.199 1.00 88.25 82 LEU A N 1
ATOM 626 C CA . LEU A 1 82 ? -13.919 5.861 -4.688 1.00 88.25 82 LEU A CA 1
ATOM 627 C C . LEU A 1 82 ? -12.991 4.923 -5.467 1.00 88.25 82 LEU A C 1
ATOM 629 O O . LEU A 1 82 ? -11.894 5.315 -5.871 1.00 88.25 82 LEU A O 1
ATOM 633 N N . LEU A 1 83 ? -13.431 3.684 -5.679 1.00 87.56 83 LEU A N 1
ATOM 634 C CA . LEU A 1 83 ? -12.677 2.664 -6.401 1.00 87.56 83 LEU A CA 1
ATOM 635 C C . LEU A 1 83 ? -12.486 3.029 -7.870 1.00 87.56 83 LEU A C 1
ATOM 637 O O . LEU A 1 83 ? -11.385 2.856 -8.398 1.00 87.56 83 LEU A O 1
ATOM 641 N N . HIS A 1 84 ? -13.513 3.582 -8.512 1.00 88.88 84 HIS A N 1
ATOM 642 C CA . HIS A 1 84 ? -13.416 4.085 -9.876 1.00 88.88 84 HIS A CA 1
ATOM 643 C C . HIS A 1 84 ? -12.398 5.230 -9.976 1.00 88.88 84 HIS A C 1
ATOM 645 O O . HIS A 1 84 ? -11.480 5.172 -10.796 1.00 88.88 84 HIS A O 1
ATOM 651 N N . ASN A 1 85 ? -12.474 6.211 -9.071 1.00 89.62 85 ASN A N 1
ATOM 652 C CA . ASN A 1 85 ? -11.529 7.328 -9.011 1.00 89.62 85 ASN A CA 1
ATOM 653 C C . ASN A 1 85 ? -10.083 6.850 -8.813 1.00 89.62 85 ASN A C 1
ATOM 655 O O . ASN A 1 85 ? -9.165 7.325 -9.479 1.00 89.62 85 ASN A O 1
ATOM 659 N N . ILE A 1 86 ? -9.856 5.873 -7.935 1.00 90.50 86 ILE A N 1
ATOM 660 C CA . ILE A 1 86 ? -8.510 5.339 -7.681 1.00 90.50 86 ILE A CA 1
ATOM 661 C C . ILE A 1 86 ? -8.003 4.491 -8.849 1.00 90.50 86 ILE A C 1
ATOM 663 O O . ILE A 1 86 ? -6.814 4.548 -9.171 1.00 90.50 86 ILE A O 1
ATOM 667 N N . SER A 1 87 ? -8.890 3.766 -9.527 1.00 88.50 87 SER A N 1
ATOM 668 C CA . SER A 1 87 ? -8.555 3.027 -10.749 1.00 88.50 87 SER A CA 1
ATOM 669 C C . SER A 1 87 ? -8.162 3.979 -11.882 1.00 88.50 87 SER A C 1
ATOM 671 O O . SER A 1 87 ? -7.177 3.734 -12.577 1.00 88.50 87 SER A O 1
ATOM 673 N N . LEU A 1 88 ? -8.828 5.132 -12.001 1.00 90.06 88 LEU A N 1
ATOM 674 C CA . LEU A 1 88 ? -8.424 6.192 -12.926 1.00 90.06 88 LEU A CA 1
ATOM 675 C C . LEU A 1 88 ? -7.025 6.738 -12.587 1.00 90.06 88 LEU A C 1
ATOM 677 O O . LEU A 1 88 ? -6.186 6.903 -13.477 1.00 90.06 88 LEU A O 1
ATOM 681 N N . LEU A 1 89 ? -6.724 6.948 -11.298 1.00 90.00 89 LEU A N 1
ATOM 682 C CA . LEU A 1 89 ? -5.409 7.424 -10.850 1.00 90.00 89 LEU A CA 1
ATOM 683 C C . LEU A 1 89 ? -4.258 6.470 -11.212 1.00 90.00 89 LEU A C 1
ATOM 685 O O . LEU A 1 89 ? -3.141 6.951 -11.428 1.00 90.00 89 LEU A O 1
ATOM 689 N N . LEU A 1 90 ? -4.501 5.158 -11.345 1.00 89.19 90 LEU A N 1
ATOM 690 C CA . LEU A 1 90 ? -3.488 4.184 -11.788 1.00 89.19 90 LEU A CA 1
ATOM 691 C C . LEU A 1 90 ? -2.984 4.429 -13.217 1.00 89.19 90 LEU A C 1
ATOM 693 O O . LEU A 1 90 ? -1.839 4.098 -13.524 1.00 89.19 90 LEU A O 1
ATOM 697 N N . THR A 1 91 ? -3.796 5.058 -14.068 1.00 87.81 91 THR A N 1
ATOM 698 C CA . THR A 1 91 ? -3.443 5.364 -15.469 1.00 87.81 91 THR A CA 1
ATOM 699 C C . THR A 1 91 ? -2.470 6.556 -15.580 1.00 87.81 91 THR A C 1
ATOM 701 O O . THR A 1 91 ? -1.902 6.854 -16.641 1.00 87.81 91 THR A O 1
ATOM 704 N N . SER A 1 92 ? -2.224 7.252 -14.466 1.00 86.50 92 SER A N 1
ATOM 705 C CA . SER A 1 92 ? -1.324 8.404 -14.396 1.00 86.50 92 SER A CA 1
ATOM 706 C C . SER A 1 92 ? 0.136 8.028 -14.679 1.00 86.50 92 SER A C 1
ATOM 708 O O . SER A 1 92 ? 0.622 6.960 -14.317 1.00 86.50 92 SER A O 1
ATOM 710 N N . ARG A 1 93 ? 0.903 8.950 -15.280 1.00 85.25 93 ARG A N 1
ATOM 711 C CA . ARG A 1 93 ? 2.354 8.761 -15.514 1.00 85.25 93 ARG A CA 1
ATOM 712 C C . ARG A 1 93 ? 3.197 9.013 -14.248 1.00 85.25 93 ARG A C 1
ATOM 714 O O . ARG A 1 93 ? 4.368 8.646 -14.183 1.00 85.25 93 ARG A O 1
ATOM 721 N N . THR A 1 94 ? 2.621 9.657 -13.237 1.00 89.94 94 THR A N 1
ATOM 722 C CA . THR A 1 94 ? 3.302 10.052 -12.000 1.00 89.94 94 THR A CA 1
ATOM 723 C C . THR A 1 94 ? 3.447 8.868 -11.045 1.00 89.94 94 THR A C 1
ATOM 725 O O . THR A 1 94 ? 2.488 8.383 -10.446 1.00 89.94 94 THR A O 1
ATOM 728 N N . ARG A 1 95 ? 4.692 8.423 -10.847 1.00 89.75 95 ARG A N 1
ATOM 729 C CA . ARG A 1 95 ? 5.009 7.241 -10.024 1.00 89.75 95 ARG A CA 1
ATOM 730 C C . ARG A 1 95 ? 4.501 7.350 -8.587 1.00 89.75 95 ARG A C 1
ATOM 732 O O . ARG A 1 95 ? 4.113 6.341 -8.010 1.00 89.75 95 ARG A O 1
ATOM 739 N N . GLU A 1 96 ? 4.499 8.549 -8.007 1.00 90.62 96 GLU A N 1
ATOM 740 C CA . GLU A 1 96 ? 4.035 8.746 -6.632 1.00 90.62 96 GLU A CA 1
ATOM 741 C C . GLU A 1 96 ? 2.530 8.494 -6.474 1.00 90.62 96 GLU A C 1
ATOM 743 O O . GLU A 1 96 ? 2.128 7.838 -5.514 1.00 90.62 96 GLU A O 1
ATOM 748 N N . ILE A 1 97 ? 1.715 8.964 -7.428 1.00 91.50 97 ILE A N 1
ATOM 749 C CA . ILE A 1 97 ? 0.258 8.763 -7.425 1.00 91.50 97 ILE A CA 1
ATOM 750 C C . ILE A 1 97 ? -0.045 7.276 -7.578 1.00 91.50 97 ILE A C 1
ATOM 752 O O . ILE A 1 97 ? -0.777 6.710 -6.770 1.00 91.50 97 ILE A O 1
ATOM 756 N N . VAL A 1 98 ? 0.602 6.620 -8.546 1.00 92.06 98 VAL A N 1
ATOM 757 C CA . VAL A 1 98 ? 0.416 5.182 -8.774 1.00 92.06 98 VAL A CA 1
ATOM 758 C C . VAL A 1 98 ? 0.879 4.363 -7.565 1.00 92.06 98 VAL A C 1
ATOM 760 O O . VAL A 1 98 ? 0.201 3.415 -7.178 1.00 92.06 98 VAL A O 1
ATOM 763 N N . LYS A 1 99 ? 1.978 4.747 -6.893 1.00 91.12 99 LYS A N 1
ATOM 764 C CA . LYS A 1 99 ? 2.408 4.098 -5.640 1.00 91.12 99 LYS A CA 1
ATOM 765 C C . LYS A 1 99 ? 1.311 4.171 -4.571 1.00 91.12 99 LYS A C 1
ATOM 767 O O . LYS A 1 99 ? 1.038 3.151 -3.938 1.00 91.12 99 LYS A O 1
ATOM 772 N N . ALA A 1 100 ? 0.719 5.347 -4.356 1.00 92.12 100 ALA A N 1
ATOM 773 C CA . ALA A 1 100 ? -0.334 5.538 -3.359 1.00 92.12 100 ALA A CA 1
ATOM 774 C C . ALA A 1 100 ? -1.608 4.753 -3.722 1.00 92.12 100 ALA A C 1
ATOM 776 O O . ALA A 1 100 ? -2.156 4.061 -2.869 1.00 92.12 100 ALA A O 1
ATOM 777 N N . ALA A 1 101 ? -2.019 4.775 -4.994 1.00 93.12 101 ALA A N 1
ATOM 778 C CA . ALA A 1 101 ? -3.184 4.042 -5.493 1.00 93.12 101 ALA A CA 1
ATOM 779 C C . ALA A 1 101 ? -3.023 2.512 -5.381 1.00 93.12 101 ALA A C 1
ATOM 781 O O . ALA A 1 101 ? -3.920 1.826 -4.894 1.00 93.12 101 ALA A O 1
ATOM 782 N N . LEU A 1 102 ? -1.853 1.965 -5.738 1.00 91.44 102 LEU A N 1
ATOM 783 C CA . LEU A 1 102 ? -1.548 0.540 -5.543 1.00 91.44 102 LEU A CA 1
ATOM 784 C C . LEU A 1 102 ? -1.533 0.154 -4.054 1.00 91.44 102 LEU A C 1
ATOM 786 O O . LEU A 1 102 ? -1.959 -0.944 -3.691 1.00 91.44 102 LEU A O 1
ATOM 790 N N . GLY A 1 103 ? -1.057 1.055 -3.186 1.00 90.69 103 GLY A N 1
ATOM 791 C CA . GLY A 1 103 ? -1.123 0.891 -1.732 1.00 90.69 103 GLY A CA 1
ATOM 792 C C . GLY A 1 103 ? -2.564 0.809 -1.229 1.00 90.69 103 GLY A C 1
ATOM 793 O O . GLY A 1 103 ? -2.902 -0.127 -0.506 1.00 90.69 103 GLY A O 1
ATOM 794 N N . PHE A 1 104 ? -3.421 1.725 -1.682 1.00 91.94 104 PHE A N 1
ATOM 795 C CA . PHE A 1 104 ? -4.847 1.731 -1.362 1.00 91.94 104 PHE A CA 1
ATOM 796 C C . PHE A 1 104 ? -5.539 0.431 -1.800 1.00 91.94 104 PHE A C 1
ATOM 798 O O . PHE A 1 104 ? -6.217 -0.209 -0.998 1.00 91.94 104 PHE A O 1
ATOM 805 N N . ILE A 1 105 ? -5.293 -0.028 -3.032 1.00 90.81 105 ILE A N 1
ATOM 806 C CA . ILE A 1 105 ? -5.819 -1.305 -3.540 1.00 90.81 105 ILE A CA 1
ATOM 807 C C . ILE A 1 105 ? -5.370 -2.480 -2.667 1.00 90.81 105 ILE A C 1
ATOM 809 O O . ILE A 1 105 ? -6.189 -3.319 -2.296 1.00 90.81 105 ILE A O 1
ATOM 813 N N . LYS A 1 106 ? -4.087 -2.539 -2.283 1.0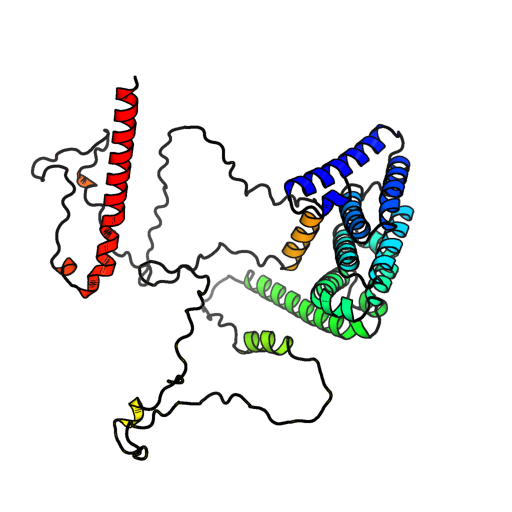0 89.50 106 LYS A N 1
ATOM 814 C CA . LYS A 1 106 ? -3.575 -3.599 -1.397 1.00 89.50 106 LYS A CA 1
ATOM 815 C C . LYS A 1 106 ? -4.281 -3.598 -0.036 1.00 89.50 106 LYS A C 1
ATOM 817 O O . LYS A 1 106 ? -4.488 -4.671 0.531 1.00 89.50 106 LYS A O 1
ATOM 822 N N . VAL A 1 107 ? -4.641 -2.424 0.479 1.00 89.31 107 VAL A N 1
ATOM 823 C CA . VAL A 1 107 ? -5.378 -2.272 1.738 1.00 89.31 107 VAL A CA 1
ATOM 824 C C . VAL A 1 107 ? -6.837 -2.708 1.576 1.00 89.31 107 VAL A C 1
ATOM 826 O O . VAL A 1 107 ? -7.299 -3.525 2.367 1.00 89.31 107 VAL A O 1
ATOM 829 N N . ILE A 1 108 ? -7.535 -2.292 0.517 1.00 88.06 108 ILE A N 1
ATOM 830 C CA . ILE A 1 108 ? -8.904 -2.757 0.230 1.00 88.06 108 ILE A CA 1
ATOM 831 C C . ILE A 1 108 ? -8.975 -4.275 0.085 1.00 88.06 108 ILE A C 1
ATOM 833 O O . ILE A 1 108 ? -9.826 -4.914 0.703 1.00 88.06 108 ILE A O 1
ATOM 837 N N . LEU A 1 109 ? -8.032 -4.868 -0.653 1.00 87.38 109 LEU A N 1
ATOM 838 C CA . LEU A 1 109 ? -7.932 -6.319 -0.805 1.00 87.38 109 LEU A CA 1
ATOM 839 C C . LEU A 1 109 ? -7.787 -7.047 0.528 1.00 87.38 109 LEU A C 1
ATOM 841 O O . LEU A 1 109 ? -8.165 -8.211 0.627 1.00 87.38 109 LEU A O 1
ATOM 845 N N . PHE A 1 110 ? -7.210 -6.406 1.539 1.00 85.50 110 PHE A N 1
ATOM 846 C CA . PHE A 1 110 ? -7.077 -6.996 2.861 1.00 85.50 110 PHE A CA 1
ATOM 847 C C . PHE A 1 110 ? -8.336 -6.834 3.708 1.00 85.50 110 PHE A C 1
ATOM 849 O O . PHE A 1 110 ? -8.721 -7.781 4.386 1.00 85.50 110 PHE A O 1
ATOM 856 N N . ILE A 1 111 ? -8.953 -5.654 3.678 1.00 84.25 111 ILE A N 1
ATOM 857 C CA . ILE A 1 111 ? -10.051 -5.304 4.583 1.00 84.25 111 ILE A CA 1
ATOM 858 C C . ILE A 1 111 ? -11.382 -5.903 4.132 1.00 84.25 111 ILE A C 1
ATOM 860 O O . ILE A 1 111 ? -12.161 -6.325 4.983 1.00 84.25 111 ILE A O 1
ATOM 864 N N . MET A 1 112 ? -11.662 -5.890 2.825 1.00 80.56 112 MET A N 1
ATOM 865 C CA . MET A 1 112 ? -12.978 -6.255 2.305 1.00 80.56 112 MET A CA 1
ATOM 866 C C . MET A 1 112 ? -13.159 -7.768 2.187 1.00 80.56 112 MET A C 1
ATOM 868 O O . MET A 1 112 ? -12.241 -8.519 1.813 1.00 80.56 112 MET A O 1
ATOM 872 N N . ASP A 1 113 ? -14.391 -8.189 2.460 1.00 80.12 113 ASP A N 1
ATOM 873 C CA . ASP A 1 113 ? -14.829 -9.560 2.267 1.00 80.12 113 ASP A CA 1
ATOM 874 C C . ASP A 1 113 ? -14.879 -9.921 0.775 1.00 80.12 113 ASP A C 1
ATOM 876 O O . ASP A 1 113 ? -15.191 -9.075 -0.068 1.00 80.12 113 ASP A O 1
ATOM 880 N N . PRO A 1 114 ? -14.627 -11.192 0.412 1.00 75.88 114 PRO A N 1
ATOM 881 C CA . PRO A 1 114 ? -14.598 -11.615 -0.990 1.00 75.88 114 PRO A CA 1
ATOM 882 C C . PRO A 1 114 ? -15.912 -11.361 -1.743 1.00 75.88 114 PRO A C 1
ATOM 884 O O . PRO A 1 114 ? -15.888 -11.157 -2.952 1.00 75.88 114 PRO A O 1
ATOM 887 N N . LYS A 1 115 ? -17.050 -11.359 -1.035 1.00 80.19 115 LYS A N 1
ATOM 888 C CA . LYS A 1 115 ? -18.388 -11.188 -1.623 1.00 80.19 115 LYS A CA 1
ATOM 889 C C . LYS A 1 115 ? -18.627 -9.767 -2.130 1.00 80.19 115 LYS A C 1
ATOM 891 O O . LYS A 1 115 ? -19.088 -9.602 -3.250 1.00 80.19 115 LYS A O 1
ATOM 896 N N . THR A 1 116 ? -18.304 -8.759 -1.323 1.00 75.75 116 THR A N 1
ATOM 897 C CA . THR A 1 116 ? -18.462 -7.345 -1.702 1.00 75.75 116 THR A CA 1
ATOM 898 C C . THR A 1 116 ? -17.373 -6.914 -2.674 1.00 75.75 116 THR A C 1
ATOM 900 O O . THR A 1 116 ? -17.624 -6.164 -3.608 1.00 75.75 116 THR A O 1
ATOM 903 N N . LEU A 1 117 ? -16.167 -7.461 -2.511 1.00 80.31 117 LEU A N 1
ATOM 904 C CA . LEU A 1 117 ? -15.048 -7.186 -3.399 1.00 80.31 117 LEU A CA 1
ATOM 905 C C . LEU A 1 117 ? -15.304 -7.693 -4.831 1.00 80.31 117 LEU A C 1
ATOM 907 O O . LEU A 1 117 ? -14.879 -7.036 -5.775 1.00 80.31 117 LEU A O 1
ATOM 911 N N . ALA A 1 118 ? -16.034 -8.803 -5.013 1.00 80.56 118 ALA A N 1
ATOM 912 C CA . ALA A 1 118 ? -16.338 -9.373 -6.330 1.00 80.56 118 ALA A CA 1
ATOM 913 C C . ALA A 1 118 ? -16.992 -8.372 -7.303 1.00 80.56 118 ALA A C 1
ATOM 915 O O . ALA A 1 118 ? -16.612 -8.342 -8.472 1.00 80.56 118 ALA A O 1
ATOM 916 N N . SER A 1 119 ? -17.901 -7.516 -6.820 1.00 82.00 119 SER A N 1
ATOM 917 C CA . SER A 1 119 ? -18.581 -6.502 -7.642 1.00 82.00 119 SER A CA 1
ATOM 918 C C . SER A 1 119 ? -17.644 -5.413 -8.171 1.00 82.00 119 SER A C 1
ATOM 920 O O . SER A 1 119 ? -17.937 -4.794 -9.188 1.00 82.00 119 SER A O 1
ATOM 922 N N . HIS A 1 120 ? -16.505 -5.183 -7.511 1.00 81.19 120 HIS A N 1
ATOM 923 C CA . HIS A 1 120 ? -15.567 -4.112 -7.867 1.00 81.19 120 HIS A CA 1
ATOM 924 C C . HIS A 1 120 ? -14.241 -4.620 -8.445 1.00 81.19 120 HIS A C 1
ATOM 926 O O . HIS A 1 120 ? -13.423 -3.826 -8.916 1.00 81.19 120 HIS A O 1
ATOM 932 N N . VAL A 1 121 ? -14.009 -5.938 -8.429 1.00 83.56 121 VAL A N 1
ATOM 933 C CA . VAL A 1 121 ? -12.781 -6.555 -8.953 1.00 83.56 121 VAL A CA 1
ATOM 934 C C . VAL A 1 121 ? -12.582 -6.218 -10.423 1.00 83.56 121 VAL A C 1
ATOM 936 O O . VAL A 1 121 ? -11.459 -5.925 -10.810 1.00 83.56 121 VAL A O 1
ATOM 939 N N . THR A 1 122 ? -13.641 -6.192 -11.230 1.00 85.31 122 THR A N 1
ATOM 940 C CA . THR A 1 122 ? -13.557 -5.842 -12.657 1.00 85.31 122 THR A CA 1
ATOM 941 C C . THR A 1 122 ? -12.916 -4.470 -12.864 1.00 85.31 122 THR A C 1
ATOM 943 O O . THR A 1 122 ? -11.898 -4.372 -13.545 1.00 85.31 122 THR A O 1
ATOM 946 N N . VAL A 1 123 ? -13.431 -3.443 -12.183 1.00 85.44 123 VAL A N 1
ATOM 947 C CA . VAL A 1 123 ? -12.934 -2.058 -12.257 1.00 85.44 123 VAL A CA 1
ATOM 948 C C . VAL A 1 123 ? -11.480 -1.962 -11.786 1.00 85.44 123 VAL A C 1
ATOM 950 O O . VAL A 1 123 ? -10.646 -1.328 -12.433 1.00 85.44 123 VAL A O 1
ATOM 953 N N . MET A 1 124 ? -11.141 -2.634 -10.681 1.00 86.44 124 MET A N 1
ATOM 954 C CA . MET A 1 124 ? -9.773 -2.637 -10.153 1.00 86.44 124 MET A CA 1
ATOM 955 C C . MET A 1 124 ? -8.786 -3.334 -11.097 1.00 86.44 124 MET A C 1
ATOM 957 O O . MET A 1 124 ? -7.664 -2.862 -11.280 1.00 86.44 124 MET A O 1
ATOM 961 N N . MET A 1 125 ? -9.178 -4.469 -11.677 1.00 85.38 125 MET A N 1
ATOM 962 C CA . MET A 1 125 ? -8.324 -5.254 -12.567 1.00 85.38 125 MET A CA 1
ATOM 963 C C . MET A 1 125 ? -8.115 -4.551 -13.907 1.00 85.38 125 MET A C 1
ATOM 965 O O . MET A 1 125 ? -6.992 -4.555 -14.407 1.00 85.38 125 MET A O 1
ATOM 969 N N . GLU A 1 126 ? -9.143 -3.890 -14.439 1.00 86.06 126 GLU A N 1
ATOM 970 C CA . GLU A 1 126 ? -9.035 -3.042 -15.628 1.00 86.06 126 GLU A CA 1
ATOM 971 C C . GLU A 1 126 ? -8.080 -1.862 -15.383 1.00 86.06 126 GLU A C 1
ATOM 973 O O . GLU A 1 126 ? -7.159 -1.629 -16.169 1.00 86.06 126 GLU A O 1
ATOM 978 N N . GLY A 1 127 ? -8.211 -1.182 -14.237 1.00 84.88 127 GLY A N 1
ATOM 979 C CA . GLY A 1 127 ? -7.304 -0.100 -13.846 1.00 84.88 127 GLY A CA 1
ATOM 980 C C . GLY A 1 127 ? -5.846 -0.551 -13.693 1.00 84.88 127 GLY A C 1
ATOM 981 O O . GLY A 1 127 ? -4.930 0.170 -14.085 1.00 84.88 127 GLY A O 1
ATOM 982 N N . ILE A 1 128 ? -5.609 -1.754 -13.155 1.00 86.00 128 ILE A N 1
ATOM 983 C CA . ILE A 1 128 ? -4.258 -2.328 -13.032 1.00 86.00 128 ILE A CA 1
ATOM 984 C C . ILE A 1 128 ? -3.712 -2.793 -14.391 1.00 86.00 128 ILE A C 1
ATOM 986 O O . ILE A 1 128 ? -2.513 -2.651 -14.644 1.00 86.00 128 ILE A O 1
ATOM 990 N N . GLY A 1 129 ? -4.567 -3.348 -15.253 1.00 83.81 129 GLY A N 1
ATOM 991 C CA . GLY A 1 129 ? -4.200 -3.814 -16.590 1.00 83.81 129 GLY A CA 1
ATOM 992 C C . GLY A 1 129 ? -3.783 -2.680 -17.527 1.00 83.81 129 GLY A C 1
ATOM 993 O O . GLY A 1 129 ? -2.879 -2.858 -18.335 1.00 83.81 129 GLY A O 1
ATOM 994 N N . ASN A 1 130 ? -4.371 -1.493 -17.363 1.00 85.44 130 ASN A N 1
ATOM 995 C CA . ASN A 1 130 ? -4.086 -0.312 -18.185 1.00 85.44 130 ASN A CA 1
ATOM 996 C C . ASN A 1 130 ? -2.911 0.549 -17.669 1.00 85.44 130 ASN A C 1
ATOM 998 O O . ASN A 1 130 ? -2.713 1.686 -18.112 1.00 85.44 130 ASN A O 1
ATOM 1002 N N . ILE A 1 131 ? -2.101 0.040 -16.732 1.00 86.81 131 ILE A N 1
ATOM 1003 C CA . ILE A 1 131 ? -0.908 0.752 -16.251 1.00 86.81 131 ILE A CA 1
ATOM 1004 C C . ILE A 1 131 ? 0.151 0.803 -17.359 1.00 86.81 131 ILE A C 1
ATOM 1006 O O . ILE A 1 131 ? 0.596 -0.225 -17.862 1.00 86.81 131 ILE A O 1
ATOM 1010 N N . LYS A 1 132 ? 0.642 2.014 -17.655 1.00 84.44 132 LYS A N 1
ATOM 1011 C CA . LYS A 1 132 ? 1.717 2.255 -18.633 1.00 84.44 132 LYS A CA 1
ATOM 1012 C C . LYS A 1 132 ? 2.977 1.435 -18.327 1.00 84.44 132 LYS A C 1
ATOM 1014 O O . LYS A 1 132 ? 3.421 1.385 -17.175 1.00 84.44 132 LYS A O 1
ATOM 1019 N N . ASP A 1 133 ? 3.615 0.915 -19.374 1.00 83.38 133 ASP A N 1
ATOM 1020 C CA . ASP A 1 133 ? 4.793 0.035 -19.313 1.00 83.38 133 ASP A CA 1
ATOM 1021 C C . ASP A 1 133 ? 5.914 0.533 -18.392 1.00 83.38 133 ASP A C 1
ATOM 1023 O O . ASP A 1 133 ? 6.419 -0.223 -17.558 1.00 83.38 133 ASP A O 1
ATOM 1027 N N . ASP A 1 134 ? 6.264 1.820 -18.470 1.00 84.38 134 ASP A N 1
ATOM 1028 C CA . ASP A 1 134 ? 7.318 2.428 -17.646 1.00 84.38 134 ASP A CA 1
ATOM 1029 C C . ASP A 1 134 ? 7.047 2.280 -16.141 1.00 84.38 134 ASP A C 1
ATOM 1031 O O . ASP A 1 134 ? 7.943 2.001 -15.335 1.00 84.38 134 ASP A O 1
ATOM 1035 N N . VAL A 1 135 ? 5.788 2.488 -15.751 1.00 85.25 135 VAL A N 1
ATOM 1036 C CA . VAL A 1 135 ? 5.336 2.431 -14.360 1.00 85.25 135 VAL A CA 1
ATOM 1037 C C . VAL A 1 135 ? 5.155 0.979 -13.930 1.00 85.25 135 VAL A C 1
ATOM 1039 O O . VAL A 1 135 ? 5.573 0.613 -12.826 1.00 85.25 135 VAL A O 1
ATOM 1042 N N . ARG A 1 136 ? 4.626 0.130 -14.821 1.00 84.50 136 ARG A N 1
ATOM 1043 C CA . ARG A 1 136 ? 4.524 -1.318 -14.614 1.00 84.50 136 ARG A CA 1
ATOM 1044 C C . ARG A 1 136 ? 5.889 -1.933 -14.327 1.00 84.50 136 ARG A C 1
ATOM 1046 O O . ARG A 1 136 ? 6.025 -2.687 -13.365 1.00 84.50 136 ARG A O 1
ATOM 1053 N N . ARG A 1 137 ? 6.915 -1.581 -15.107 1.00 86.88 137 ARG A N 1
ATOM 1054 C CA . ARG A 1 137 ? 8.286 -2.074 -14.919 1.00 86.88 137 ARG A CA 1
ATOM 1055 C C . ARG A 1 137 ? 8.863 -1.635 -13.577 1.00 86.88 137 ARG A C 1
ATOM 1057 O O . ARG A 1 137 ? 9.440 -2.453 -12.863 1.00 86.88 137 ARG A O 1
ATOM 1064 N N . HIS A 1 138 ? 8.667 -0.371 -13.201 1.00 87.69 138 HIS A N 1
ATOM 1065 C CA . HIS A 1 138 ? 9.143 0.155 -11.920 1.00 87.69 138 HIS A CA 1
ATOM 1066 C C . HIS A 1 138 ? 8.479 -0.529 -10.713 1.00 87.69 138 HIS A C 1
ATOM 1068 O O . HIS A 1 138 ? 9.148 -0.827 -9.725 1.00 87.69 138 HIS A O 1
ATOM 1074 N N . PHE A 1 139 ? 7.180 -0.829 -10.799 1.00 87.62 139 PHE A N 1
ATOM 1075 C CA . PHE A 1 139 ? 6.421 -1.480 -9.729 1.00 87.62 139 PHE A CA 1
ATOM 1076 C C . PHE A 1 139 ? 6.207 -2.986 -9.940 1.00 87.62 139 PHE A C 1
ATOM 1078 O O . PHE A 1 139 ? 5.337 -3.562 -9.286 1.00 87.62 139 PHE A O 1
ATOM 1085 N N .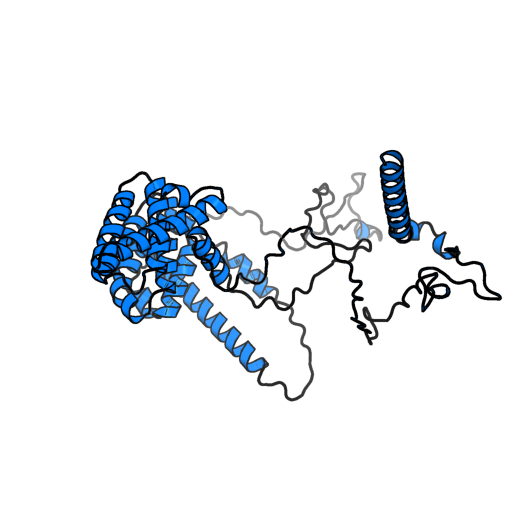 ARG A 1 140 ? 7.022 -3.655 -10.774 1.00 86.25 140 ARG A N 1
ATOM 1086 C CA . ARG A 1 140 ? 6.854 -5.077 -11.146 1.00 86.25 140 ARG A CA 1
ATOM 1087 C C . ARG A 1 140 ? 6.659 -6.003 -9.942 1.00 86.25 140 ARG A C 1
ATOM 1089 O O . ARG A 1 140 ? 5.765 -6.844 -9.939 1.00 86.25 140 ARG A O 1
ATOM 1096 N N . THR A 1 141 ? 7.447 -5.805 -8.885 1.00 86.50 141 THR A N 1
ATOM 1097 C CA . THR A 1 141 ? 7.378 -6.612 -7.658 1.00 86.50 141 THR A CA 1
ATOM 1098 C C . THR A 1 141 ? 6.094 -6.337 -6.878 1.00 86.50 141 THR A C 1
ATOM 1100 O O . THR A 1 141 ? 5.426 -7.269 -6.445 1.00 86.50 141 THR A O 1
ATOM 1103 N N . LYS A 1 142 ? 5.687 -5.066 -6.762 1.00 86.44 142 LYS A N 1
ATOM 1104 C CA . LYS A 1 142 ? 4.446 -4.692 -6.066 1.00 86.44 142 LYS A CA 1
ATOM 1105 C C . LYS A 1 142 ? 3.212 -5.205 -6.799 1.00 86.44 142 LYS A C 1
ATOM 1107 O O . LYS A 1 142 ? 2.304 -5.726 -6.162 1.00 86.44 142 LYS A O 1
ATOM 1112 N N . LEU A 1 143 ? 3.205 -5.102 -8.127 1.00 88.31 143 LEU A N 1
ATOM 1113 C CA . LEU A 1 143 ? 2.146 -5.651 -8.970 1.00 88.31 143 LEU A CA 1
ATOM 1114 C C . LEU A 1 143 ? 2.068 -7.170 -8.839 1.00 88.31 143 LEU A C 1
ATOM 1116 O O . LEU A 1 143 ? 0.983 -7.701 -8.634 1.00 88.31 143 LEU A O 1
ATOM 1120 N N . LYS A 1 144 ? 3.211 -7.868 -8.851 1.00 86.62 144 LYS A N 1
ATOM 1121 C CA . LYS A 1 144 ? 3.263 -9.312 -8.588 1.00 86.62 144 LYS A CA 1
ATOM 1122 C C . LYS A 1 144 ? 2.638 -9.663 -7.232 1.00 86.62 144 LYS A C 1
ATOM 1124 O O . LYS A 1 144 ? 1.845 -10.600 -7.167 1.00 86.62 144 LYS A O 1
ATOM 1129 N N . ASN A 1 145 ? 2.936 -8.909 -6.174 1.00 87.81 145 ASN A N 1
ATOM 1130 C CA . ASN A 1 145 ? 2.357 -9.144 -4.845 1.00 87.81 145 ASN A CA 1
ATOM 1131 C C . ASN A 1 145 ? 0.838 -8.904 -4.837 1.00 87.81 145 ASN A C 1
ATOM 1133 O O . ASN A 1 145 ? 0.087 -9.718 -4.304 1.00 87.81 145 ASN A O 1
ATOM 1137 N N . ILE A 1 146 ? 0.364 -7.839 -5.490 1.00 89.44 146 ILE A N 1
ATOM 1138 C CA . ILE A 1 146 ? -1.073 -7.555 -5.629 1.00 89.44 146 ILE A CA 1
ATOM 1139 C C . ILE A 1 146 ? -1.778 -8.674 -6.408 1.00 89.44 146 ILE A C 1
ATOM 1141 O O . ILE A 1 146 ? -2.769 -9.214 -5.920 1.00 89.44 146 ILE A O 1
ATOM 1145 N N . PHE A 1 147 ? -1.243 -9.096 -7.559 1.00 88.25 147 PHE A N 1
ATOM 1146 C CA . PHE A 1 147 ? -1.801 -10.211 -8.333 1.00 88.25 147 PHE A CA 1
ATOM 1147 C C . PHE A 1 147 ? -1.814 -11.519 -7.545 1.00 88.25 147 PHE A C 1
ATOM 1149 O O . PHE A 1 147 ? -2.783 -12.267 -7.625 1.00 88.25 147 PHE A O 1
ATOM 1156 N N . THR A 1 148 ? -0.784 -11.777 -6.737 1.00 86.94 148 THR A N 1
ATOM 1157 C CA . THR A 1 148 ? -0.753 -12.943 -5.844 1.00 86.94 148 THR A CA 1
ATOM 1158 C C . THR A 1 148 ? -1.927 -12.899 -4.863 1.00 86.94 148 THR A C 1
ATOM 1160 O O . THR A 1 148 ? -2.642 -13.885 -4.715 1.00 86.94 148 THR A O 1
ATOM 1163 N N . LYS A 1 149 ? -2.218 -11.741 -4.258 1.00 86.00 149 LYS A N 1
ATOM 1164 C CA . LYS A 1 149 ? -3.384 -11.588 -3.369 1.00 86.00 149 LYS A CA 1
ATOM 1165 C C . LYS A 1 149 ? -4.719 -11.780 -4.090 1.00 86.00 149 LYS A C 1
ATOM 1167 O O . LYS A 1 149 ? -5.602 -12.433 -3.537 1.00 86.00 149 LYS A O 1
ATOM 1172 N N . PHE A 1 150 ? -4.862 -11.263 -5.309 1.00 87.25 150 PHE A N 1
ATOM 1173 C CA . PHE A 1 150 ? -6.055 -11.504 -6.126 1.00 87.25 150 PHE A CA 1
ATOM 1174 C C . PHE A 1 150 ? -6.241 -12.993 -6.436 1.00 87.25 150 PHE A C 1
ATOM 1176 O O . PHE A 1 150 ? -7.335 -13.514 -6.240 1.00 87.25 150 PHE A O 1
ATOM 1183 N N . ILE A 1 151 ? -5.179 -13.695 -6.844 1.00 86.56 151 ILE A N 1
ATOM 1184 C CA . ILE A 1 151 ? -5.231 -15.133 -7.150 1.00 86.56 151 ILE A CA 1
ATOM 1185 C C . ILE A 1 151 ? -5.601 -15.944 -5.903 1.00 86.56 151 ILE A C 1
ATOM 1187 O O . ILE A 1 151 ? -6.440 -16.838 -5.992 1.00 86.56 151 ILE A O 1
ATOM 1191 N N . ARG A 1 152 ? -5.056 -15.604 -4.727 1.00 85.25 152 ARG A N 1
ATOM 1192 C CA . ARG A 1 152 ? -5.419 -16.270 -3.463 1.00 85.25 152 ARG A CA 1
ATOM 1193 C C . ARG A 1 152 ? -6.890 -16.097 -3.095 1.00 85.25 152 ARG A C 1
ATOM 1195 O O . ARG A 1 152 ? -7.461 -17.006 -2.504 1.00 85.25 152 ARG A O 1
ATOM 1202 N N . LYS A 1 153 ? -7.489 -14.941 -3.405 1.00 83.88 153 LYS A N 1
ATOM 1203 C CA . LYS A 1 153 ? -8.882 -14.629 -3.044 1.00 83.88 153 LYS A CA 1
ATOM 1204 C C . LYS A 1 153 ? -9.910 -15.113 -4.068 1.00 83.88 153 LYS A C 1
ATOM 1206 O O . LYS A 1 153 ? -10.942 -15.635 -3.669 1.00 83.88 153 LYS A O 1
ATOM 1211 N N . PHE A 1 154 ? -9.638 -14.939 -5.359 1.00 84.25 154 PHE A N 1
ATOM 1212 C CA . PHE A 1 154 ? -10.605 -15.169 -6.442 1.00 84.25 154 PHE A CA 1
ATOM 1213 C C . PHE A 1 154 ? -10.258 -16.351 -7.348 1.00 84.25 154 PHE A C 1
ATOM 1215 O O . PHE A 1 154 ? -11.046 -16.731 -8.211 1.00 84.25 154 PHE A O 1
ATOM 1222 N N . GLY A 1 155 ? -9.081 -16.942 -7.159 1.00 84.75 155 GLY A N 1
ATOM 1223 C CA . GLY A 1 155 ? -8.565 -17.988 -8.023 1.00 84.75 155 GLY A CA 1
ATOM 1224 C C . GLY A 1 155 ? -7.884 -17.445 -9.278 1.00 84.75 155 GLY A C 1
ATOM 1225 O O . GLY A 1 155 ? -7.998 -16.282 -9.662 1.00 84.75 155 GLY A O 1
ATOM 1226 N N . PHE A 1 156 ? -7.128 -18.325 -9.927 1.00 84.56 156 PHE A N 1
ATOM 1227 C CA . PHE A 1 156 ? -6.291 -17.967 -11.069 1.00 84.56 156 PHE A CA 1
ATOM 1228 C C . PHE A 1 156 ? -7.089 -17.683 -12.349 1.00 84.56 156 PHE A C 1
ATOM 1230 O O . PHE A 1 156 ? -6.762 -16.745 -13.072 1.00 84.56 156 PHE A O 1
ATOM 1237 N N . GLU A 1 157 ? -8.114 -18.488 -12.642 1.00 85.25 157 GLU A N 1
ATOM 1238 C CA . GLU A 1 157 ? -8.832 -18.410 -13.923 1.00 85.25 157 GLU A CA 1
ATOM 1239 C C . GLU A 1 157 ? -9.605 -17.091 -14.064 1.00 85.25 157 GLU A C 1
ATOM 1241 O O . GLU A 1 157 ? -9.517 -16.437 -15.103 1.00 85.25 157 GLU A O 1
ATOM 1246 N N . LEU A 1 158 ? -10.267 -16.638 -12.989 1.00 83.88 158 LEU A N 1
ATOM 1247 C CA . LEU A 1 158 ? -10.999 -15.370 -12.988 1.00 83.88 158 LEU A CA 1
ATOM 1248 C C . LEU A 1 158 ? -10.055 -14.188 -13.244 1.00 83.88 158 LEU A C 1
ATOM 1250 O O . LEU A 1 158 ? -10.282 -13.387 -14.147 1.00 83.88 158 LEU A O 1
ATOM 1254 N N . VAL A 1 159 ? -8.940 -14.138 -12.511 1.00 85.44 159 VAL A N 1
ATOM 1255 C CA . VAL A 1 159 ? -7.927 -13.079 -12.637 1.00 85.44 159 VAL A CA 1
ATOM 1256 C C . VAL A 1 159 ? -7.297 -13.066 -14.032 1.00 85.44 159 VAL A C 1
ATOM 1258 O O . VAL A 1 159 ? -7.069 -11.997 -14.593 1.00 85.44 159 VAL A O 1
ATOM 1261 N N . LYS A 1 160 ? -7.040 -14.241 -14.621 1.00 84.75 160 LYS A N 1
ATOM 1262 C CA . LYS A 1 160 ? -6.488 -14.353 -15.976 1.00 84.75 160 LYS A CA 1
ATOM 1263 C C . LYS A 1 160 ? -7.462 -13.840 -17.039 1.00 84.75 160 LYS A C 1
ATOM 1265 O O . LYS A 1 160 ? -7.016 -13.189 -17.978 1.00 84.75 160 LYS A O 1
ATOM 1270 N N . SER A 1 161 ? -8.757 -14.120 -16.891 1.00 86.19 161 SER A N 1
ATOM 1271 C CA . SER A 1 161 ? -9.780 -13.695 -17.857 1.00 86.19 161 SER A CA 1
ATOM 1272 C C . SER A 1 161 ? -9.967 -12.174 -17.927 1.00 86.19 161 SER A C 1
ATOM 1274 O O . SER A 1 161 ? -10.320 -11.655 -18.978 1.00 86.19 161 SER A O 1
ATOM 1276 N N . MET A 1 162 ? -9.685 -11.461 -16.831 1.00 81.69 162 MET A N 1
ATOM 1277 C CA . MET A 1 162 ? -9.905 -10.014 -16.707 1.00 81.69 162 MET A CA 1
ATOM 1278 C C . MET A 1 162 ? -8.678 -9.160 -17.059 1.00 81.69 162 MET A C 1
ATOM 1280 O O . MET A 1 162 ? -8.787 -7.940 -17.121 1.00 81.69 162 MET A O 1
ATOM 1284 N N . LEU A 1 163 ? -7.502 -9.769 -17.254 1.00 82.19 163 LEU A N 1
ATOM 1285 C CA . LEU A 1 163 ? -6.253 -9.054 -17.533 1.00 82.19 163 LEU A CA 1
ATOM 1286 C C . LEU A 1 163 ? -5.807 -9.213 -18.995 1.00 82.19 163 LEU A C 1
ATOM 1288 O O . LEU A 1 163 ? -5.871 -10.326 -19.529 1.00 82.19 163 LEU A O 1
ATOM 1292 N N . PRO A 1 164 ? -5.241 -8.155 -19.609 1.00 80.75 164 PRO A N 1
ATOM 1293 C CA . PRO A 1 164 ? -4.583 -8.240 -20.911 1.00 80.75 164 PRO A CA 1
ATOM 1294 C C . PRO A 1 164 ? -3.434 -9.262 -20.952 1.00 80.75 164 PRO A C 1
ATOM 1296 O O . PRO A 1 164 ? -2.812 -9.580 -19.930 1.00 80.75 164 PRO A O 1
ATOM 1299 N N . ALA A 1 165 ? -3.105 -9.728 -22.164 1.00 77.25 165 ALA A N 1
ATOM 1300 C CA . ALA A 1 165 ? -2.093 -10.763 -22.414 1.00 77.25 165 ALA A CA 1
ATOM 1301 C C . ALA A 1 165 ? -0.702 -10.432 -21.839 1.00 77.25 165 ALA A C 1
ATOM 1303 O O . ALA A 1 165 ? 0.042 -11.330 -21.439 1.00 77.25 165 ALA A O 1
ATOM 1304 N N . GLU A 1 166 ? -0.381 -9.144 -21.715 1.00 77.38 166 GLU A N 1
ATOM 1305 C CA . GLU A 1 166 ? 0.875 -8.634 -21.155 1.00 77.38 166 GLU A CA 1
ATOM 1306 C C . GLU A 1 166 ? 1.148 -9.146 -19.730 1.00 77.38 166 GLU A C 1
ATOM 1308 O O . GLU A 1 166 ? 2.295 -9.389 -19.348 1.00 77.38 166 GLU A O 1
ATOM 1313 N N . HIS A 1 167 ? 0.099 -9.386 -18.939 1.00 77.94 167 HIS A N 1
ATOM 1314 C CA . HIS A 1 167 ? 0.229 -9.838 -17.554 1.00 77.94 167 HIS A CA 1
ATOM 1315 C C . HIS A 1 167 ? 0.208 -11.364 -17.400 1.00 77.94 167 HIS A C 1
ATOM 1317 O O . HIS A 1 167 ? 0.594 -11.880 -16.347 1.00 77.94 167 HIS A O 1
ATOM 1323 N N . HIS A 1 168 ? -0.185 -12.117 -18.434 1.00 80.31 168 HIS A N 1
ATOM 1324 C CA . HIS A 1 168 ? -0.387 -13.570 -18.334 1.00 80.31 168 HIS A CA 1
ATOM 1325 C C . HIS A 1 168 ? 0.892 -14.326 -17.963 1.00 80.31 168 HIS A C 1
ATOM 1327 O O . HIS A 1 168 ? 0.833 -15.269 -17.172 1.00 80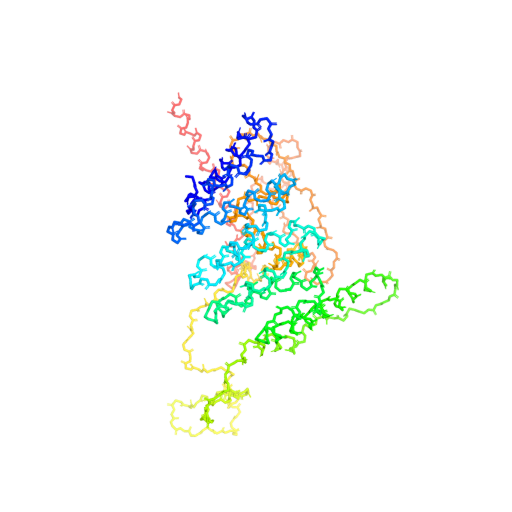.31 168 HIS A O 1
ATOM 1333 N N . LYS A 1 169 ? 2.063 -13.883 -18.442 1.00 80.69 169 LYS A N 1
ATOM 1334 C CA . LYS A 1 169 ? 3.362 -14.485 -18.084 1.00 80.69 169 LYS A CA 1
ATOM 1335 C C . LYS A 1 169 ? 3.643 -14.377 -16.580 1.00 80.69 169 LYS A C 1
ATOM 1337 O O . LYS A 1 169 ? 4.074 -15.346 -15.952 1.00 80.69 169 LYS A O 1
ATOM 1342 N N . VAL A 1 170 ? 3.339 -13.225 -15.977 1.00 80.44 170 VAL A N 1
ATOM 1343 C CA . VAL A 1 170 ? 3.506 -12.998 -14.532 1.00 80.44 170 VAL A CA 1
ATOM 1344 C C . VAL A 1 170 ? 2.526 -13.859 -13.739 1.00 80.44 170 VAL A C 1
ATOM 1346 O O . VAL A 1 170 ? 2.932 -14.485 -12.760 1.00 80.44 170 VAL A O 1
ATOM 1349 N N . LEU A 1 171 ? 1.271 -13.966 -14.187 1.00 82.94 171 LEU A N 1
ATOM 1350 C CA . LEU A 1 171 ? 0.270 -14.816 -13.537 1.00 82.94 171 LEU A CA 1
ATOM 1351 C C . LEU A 1 171 ? 0.700 -16.290 -13.537 1.00 82.94 171 LEU A C 1
ATOM 1353 O O . LEU A 1 171 ? 0.618 -16.947 -12.501 1.00 82.94 171 LEU A O 1
ATOM 1357 N N . ILE A 1 172 ? 1.204 -16.818 -14.659 1.00 83.25 172 ILE A N 1
ATOM 1358 C CA . ILE A 1 172 ? 1.692 -18.208 -14.743 1.00 83.25 172 ILE A CA 1
ATOM 1359 C C . ILE A 1 172 ? 2.833 -18.443 -13.746 1.00 83.25 172 ILE A C 1
ATOM 1361 O O . ILE A 1 172 ? 2.856 -19.464 -13.055 1.00 83.25 172 ILE A O 1
ATOM 1365 N N . ASN A 1 173 ? 3.760 -17.489 -13.632 1.00 84.50 173 ASN A N 1
ATOM 1366 C CA . ASN A 1 173 ? 4.859 -17.566 -12.672 1.00 84.50 173 ASN A CA 1
ATOM 1367 C C . ASN A 1 173 ? 4.356 -17.562 -11.224 1.00 84.50 173 ASN A C 1
ATOM 1369 O O . ASN A 1 173 ? 4.868 -18.327 -10.406 1.00 84.50 173 ASN A O 1
ATOM 1373 N N . ILE A 1 174 ? 3.340 -16.750 -10.918 1.00 84.31 174 ILE A N 1
ATOM 1374 C CA . ILE A 1 174 ? 2.687 -16.744 -9.606 1.00 84.31 174 ILE A CA 1
ATOM 1375 C C . ILE A 1 174 ? 2.016 -18.096 -9.345 1.00 84.31 174 ILE A C 1
ATOM 1377 O O . ILE A 1 174 ? 2.304 -18.706 -8.323 1.00 84.31 174 ILE A O 1
ATOM 1381 N N . ARG A 1 175 ? 1.225 -18.634 -10.282 1.00 83.38 175 ARG A N 1
ATOM 1382 C CA . ARG A 1 175 ? 0.578 -19.953 -10.139 1.00 83.38 175 ARG A CA 1
ATOM 1383 C C . ARG A 1 175 ? 1.591 -21.062 -9.861 1.00 83.38 175 ARG A C 1
ATOM 1385 O O . ARG A 1 175 ? 1.377 -21.887 -8.976 1.00 83.38 175 ARG A O 1
ATOM 1392 N N . LYS A 1 176 ? 2.714 -21.076 -10.589 1.00 83.69 176 LYS A N 1
ATOM 1393 C CA . LYS A 1 176 ? 3.810 -22.028 -10.352 1.00 83.69 176 LYS A CA 1
ATOM 1394 C C . LYS A 1 176 ? 4.436 -21.835 -8.968 1.00 83.69 176 LYS A C 1
ATOM 1396 O O . LYS A 1 176 ? 4.719 -22.821 -8.295 1.00 83.69 176 LYS A O 1
ATOM 1401 N N . ALA A 1 177 ? 4.649 -20.591 -8.538 1.00 80.50 177 ALA A N 1
ATOM 1402 C CA . ALA A 1 177 ? 5.183 -20.293 -7.213 1.00 80.50 177 ALA A CA 1
ATOM 1403 C C . ALA A 1 177 ? 4.221 -20.726 -6.095 1.00 80.50 177 ALA A C 1
ATOM 1405 O O . ALA A 1 177 ? 4.659 -21.380 -5.155 1.00 80.50 177 ALA A O 1
ATOM 1406 N N . GLU A 1 178 ? 2.923 -20.453 -6.224 1.00 80.19 178 GLU A N 1
ATOM 1407 C CA . GLU A 1 178 ? 1.911 -20.845 -5.237 1.00 80.19 178 GLU A CA 1
ATOM 1408 C C . GLU A 1 178 ? 1.697 -22.358 -5.165 1.00 80.19 178 GLU A C 1
ATOM 1410 O O . GLU A 1 178 ? 1.559 -22.918 -4.080 1.00 80.19 178 GLU A O 1
ATOM 1415 N N . ALA A 1 179 ? 1.735 -23.056 -6.302 1.00 79.56 179 ALA A N 1
ATOM 1416 C CA . ALA A 1 179 ? 1.700 -24.516 -6.310 1.00 79.56 179 ALA A CA 1
ATOM 1417 C C . ALA A 1 179 ? 2.912 -25.112 -5.567 1.00 79.56 179 ALA A C 1
ATOM 1419 O O . ALA A 1 179 ? 2.768 -26.079 -4.817 1.00 79.56 179 ALA A O 1
ATOM 1420 N N . ARG A 1 180 ? 4.103 -24.511 -5.722 1.00 79.56 180 ARG A N 1
ATOM 1421 C CA . ARG A 1 180 ? 5.314 -24.924 -4.996 1.00 79.56 180 ARG A CA 1
ATOM 1422 C C . ARG A 1 180 ? 5.234 -24.626 -3.503 1.00 79.56 180 ARG A C 1
ATOM 1424 O O . ARG A 1 180 ? 5.596 -25.494 -2.714 1.00 79.56 180 ARG A O 1
ATOM 1431 N N . THR A 1 181 ? 4.749 -23.452 -3.096 1.00 79.88 181 THR A N 1
ATOM 1432 C CA . THR A 1 181 ? 4.594 -23.133 -1.667 1.00 79.88 181 THR A CA 1
ATOM 1433 C C . THR A 1 181 ? 3.552 -24.029 -1.009 1.00 79.88 181 THR A C 1
ATOM 1435 O O . THR A 1 181 ? 3.804 -24.531 0.082 1.00 79.88 181 THR A O 1
ATOM 1438 N N . LYS A 1 182 ? 2.435 -24.325 -1.689 1.00 80.25 182 LYS A N 1
ATOM 1439 C CA . LYS A 1 182 ? 1.435 -25.287 -1.205 1.00 80.25 182 LYS A CA 1
ATOM 1440 C C . LYS A 1 182 ? 2.035 -26.685 -1.027 1.00 80.25 182 LYS A C 1
ATOM 1442 O O . LYS A 1 182 ? 1.842 -27.286 0.024 1.00 80.25 182 LYS A O 1
ATOM 1447 N N . ARG A 1 183 ? 2.827 -27.166 -1.996 1.00 79.12 183 ARG A N 1
ATOM 1448 C CA . ARG A 1 183 ? 3.545 -28.451 -1.889 1.00 79.12 183 ARG A CA 1
ATOM 1449 C C . ARG A 1 183 ? 4.561 -28.453 -0.744 1.00 79.12 183 ARG A C 1
ATOM 1451 O O . ARG A 1 183 ? 4.655 -29.440 -0.027 1.00 79.12 183 ARG A O 1
ATOM 1458 N N . ARG A 1 184 ? 5.303 -27.357 -0.546 1.00 79.12 184 ARG A N 1
ATOM 1459 C CA . ARG A 1 184 ? 6.258 -27.214 0.565 1.00 79.12 184 ARG A CA 1
ATOM 1460 C C . ARG A 1 184 ? 5.553 -27.206 1.922 1.00 79.12 184 ARG A C 1
ATOM 1462 O O . ARG A 1 184 ? 6.062 -27.820 2.848 1.00 79.12 184 ARG A O 1
ATOM 1469 N N . LYS A 1 185 ? 4.395 -26.548 2.030 1.00 77.38 185 LYS A N 1
ATOM 1470 C CA . LYS A 1 185 ? 3.595 -26.517 3.260 1.00 77.38 185 LYS A CA 1
ATOM 1471 C C . LYS A 1 185 ? 3.056 -27.907 3.608 1.00 77.38 185 LYS A C 1
ATOM 1473 O O . LYS A 1 185 ? 3.267 -28.366 4.718 1.00 77.38 185 LYS A O 1
ATOM 1478 N N . GLN A 1 186 ? 2.497 -28.616 2.628 1.00 74.75 186 GLN A N 1
ATOM 1479 C CA . GLN A 1 186 ? 2.033 -29.998 2.806 1.00 74.75 186 GLN A CA 1
ATOM 1480 C C . GLN A 1 186 ? 3.176 -30.962 3.165 1.00 74.75 186 GLN A C 1
ATOM 1482 O O . GLN A 1 186 ? 3.002 -31.834 4.005 1.00 74.75 186 GLN A O 1
ATOM 1487 N N . ALA A 1 187 ? 4.362 -30.784 2.576 1.00 77.69 187 ALA A N 1
ATOM 1488 C CA . ALA A 1 187 ? 5.543 -31.582 2.909 1.00 77.69 187 ALA A CA 1
ATOM 1489 C C . ALA A 1 187 ? 6.149 -31.244 4.284 1.00 77.69 187 ALA A C 1
ATOM 1491 O O . ALA A 1 187 ? 6.890 -32.057 4.827 1.00 77.69 187 ALA A O 1
ATOM 1492 N N . ALA A 1 188 ? 5.881 -30.052 4.826 1.00 77.00 188 ALA A N 1
ATOM 1493 C CA . ALA A 1 188 ? 6.257 -29.683 6.188 1.00 77.00 188 ALA A CA 1
ATOM 1494 C C . ALA A 1 188 ? 5.259 -30.258 7.206 1.00 77.00 188 ALA A C 1
ATOM 1496 O O . ALA A 1 188 ? 5.688 -30.847 8.187 1.00 77.00 188 ALA A O 1
ATOM 1497 N N . GLU A 1 189 ? 3.956 -30.175 6.920 1.00 71.88 189 GLU A N 1
ATOM 1498 C CA . GLU A 1 189 ? 2.882 -30.740 7.755 1.00 71.88 189 GLU A CA 1
ATOM 1499 C C . GLU A 1 189 ? 2.965 -32.279 7.839 1.00 71.88 189 GLU A C 1
ATOM 1501 O O . GLU A 1 189 ? 2.848 -32.842 8.918 1.00 71.88 189 GLU A O 1
ATOM 1506 N N . GLN A 1 190 ? 3.281 -32.975 6.739 1.00 61.00 190 GLN A N 1
ATOM 1507 C CA . GLN A 1 190 ? 3.492 -34.436 6.745 1.00 61.00 190 GLN A CA 1
ATOM 1508 C C . GLN A 1 190 ? 4.758 -34.889 7.486 1.00 61.00 190 GLN A C 1
ATOM 1510 O O . GLN A 1 190 ? 4.912 -36.075 7.765 1.00 61.00 190 GLN A O 1
ATOM 1515 N N . LYS A 1 191 ? 5.692 -33.974 7.762 1.00 56.81 191 LYS A N 1
ATOM 1516 C CA . LYS A 1 191 ? 6.929 -34.286 8.485 1.00 56.81 191 LYS A CA 1
ATOM 1517 C C . LYS A 1 191 ? 6.787 -34.127 9.998 1.00 56.81 191 LYS A C 1
ATOM 1519 O O . LYS A 1 191 ? 7.609 -34.676 10.717 1.00 56.81 191 LYS A O 1
ATOM 1524 N N . ASP A 1 192 ? 5.770 -33.389 10.434 1.00 49.09 192 ASP A N 1
ATOM 1525 C CA . ASP A 1 192 ? 5.432 -33.149 11.840 1.00 49.09 192 ASP A CA 1
ATOM 1526 C C . ASP A 1 192 ? 4.508 -34.257 12.393 1.00 49.09 192 ASP A C 1
ATOM 1528 O O . ASP A 1 192 ? 4.581 -34.613 13.560 1.00 49.09 192 ASP A O 1
ATOM 1532 N N . ASP A 1 193 ? 3.703 -34.888 11.527 1.00 44.94 193 ASP A N 1
ATOM 1533 C CA . ASP A 1 193 ? 2.738 -35.945 11.895 1.00 44.94 193 ASP A CA 1
ATOM 1534 C C . ASP A 1 193 ? 3.323 -37.379 11.858 1.00 44.94 193 ASP A C 1
ATOM 1536 O O . ASP A 1 193 ? 2.601 -38.365 11.979 1.00 44.94 193 ASP A O 1
ATOM 1540 N N . SER A 1 194 ? 4.640 -37.527 11.652 1.00 43.50 194 SER A N 1
ATOM 1541 C CA . SER A 1 194 ? 5.310 -38.834 11.520 1.00 43.50 194 SER A CA 1
ATOM 1542 C C . SER A 1 194 ? 6.532 -39.009 12.435 1.00 43.50 194 SER A C 1
ATOM 1544 O O . SER A 1 194 ? 7.404 -39.824 12.131 1.00 43.50 194 SER A O 1
ATOM 1546 N N . GLU A 1 195 ? 6.608 -38.306 13.571 1.00 39.44 195 GLU A N 1
ATOM 1547 C CA . GLU A 1 195 ? 7.528 -38.687 14.657 1.00 39.44 195 GLU A CA 1
ATOM 1548 C C . GLU A 1 195 ? 6.922 -39.803 15.528 1.00 39.44 195 GLU A C 1
ATOM 1550 O O . GLU A 1 195 ? 6.526 -39.613 16.675 1.00 39.44 195 GLU A O 1
ATOM 1555 N N . SER A 1 196 ? 6.896 -41.014 14.972 1.00 36.44 196 SER A N 1
ATOM 1556 C CA . SER A 1 196 ? 7.076 -42.240 15.746 1.00 36.44 196 SER A CA 1
ATOM 1557 C C . SER A 1 196 ? 8.214 -43.014 15.082 1.00 36.44 196 SER A C 1
ATOM 1559 O O . SER A 1 196 ? 8.066 -43.501 13.969 1.00 36.44 196 SER A O 1
ATOM 1561 N N . GLU A 1 197 ? 9.363 -42.983 15.761 1.00 40.25 197 GLU A N 1
ATOM 1562 C CA . GLU A 1 197 ? 10.547 -43.847 15.633 1.00 40.25 197 GLU A CA 1
ATOM 1563 C C . GLU A 1 197 ? 11.068 -44.175 14.217 1.00 40.25 197 GLU A C 1
ATOM 1565 O O . GLU A 1 197 ? 10.578 -45.068 13.541 1.00 40.25 197 GLU A O 1
ATOM 1570 N N . GLU A 1 198 ? 12.143 -43.504 13.790 1.00 35.41 198 GLU A N 1
ATOM 1571 C CA . GLU A 1 198 ? 13.480 -44.112 13.613 1.00 35.41 198 GLU A CA 1
ATOM 1572 C C . GLU A 1 198 ? 14.455 -43.171 12.873 1.00 35.41 198 GLU A C 1
ATOM 1574 O O . GLU A 1 198 ? 14.092 -42.279 12.105 1.00 35.41 198 GLU A O 1
ATOM 1579 N N . GLU A 1 199 ? 15.736 -43.353 13.184 1.00 37.97 199 GLU A N 1
ATOM 1580 C CA . GLU A 1 199 ? 16.874 -42.493 12.876 1.00 37.97 199 GLU A CA 1
ATOM 1581 C C . GLU A 1 199 ? 17.156 -42.268 11.377 1.00 37.97 199 GLU A C 1
ATOM 1583 O O . GLU A 1 199 ? 17.309 -43.209 10.604 1.00 37.97 199 GLU A O 1
ATOM 1588 N N . ALA A 1 200 ? 17.411 -41.006 11.003 1.00 34.75 200 ALA A N 1
ATOM 1589 C CA . ALA A 1 200 ? 18.631 -40.585 10.289 1.00 34.75 200 ALA A CA 1
ATOM 1590 C C . ALA A 1 200 ? 18.619 -39.059 10.044 1.00 34.75 200 ALA A C 1
ATOM 1592 O O . ALA A 1 200 ? 17.776 -38.561 9.287 1.00 34.75 200 ALA A O 1
ATOM 1593 N N . PRO A 1 201 ? 19.582 -38.275 10.570 1.00 40.72 201 PRO A N 1
ATOM 1594 C CA . PRO A 1 201 ? 19.669 -36.858 10.257 1.00 40.72 201 PRO A CA 1
ATOM 1595 C C . PRO A 1 201 ? 20.355 -36.693 8.895 1.00 40.72 201 PRO A C 1
ATOM 1597 O O . PRO A 1 201 ? 21.575 -36.569 8.799 1.00 40.72 201 PRO A O 1
ATOM 1600 N N . LYS A 1 202 ? 19.578 -36.683 7.807 1.00 42.88 202 LYS A N 1
ATOM 1601 C CA . LYS A 1 202 ? 20.083 -36.186 6.520 1.00 42.88 202 LYS A CA 1
ATOM 1602 C C . LYS A 1 202 ? 20.166 -34.665 6.595 1.00 42.88 202 LYS A C 1
ATOM 1604 O O . LYS A 1 202 ? 19.159 -33.959 6.530 1.00 42.88 202 LYS A O 1
ATOM 1609 N N . THR A 1 203 ? 21.392 -34.191 6.768 1.00 40.97 203 THR A N 1
ATOM 1610 C CA . THR A 1 203 ? 21.826 -32.804 6.625 1.00 40.97 203 THR A CA 1
ATOM 1611 C C . THR A 1 203 ? 21.212 -32.175 5.373 1.00 40.97 203 THR A C 1
ATOM 1613 O O . THR A 1 203 ? 21.479 -32.582 4.242 1.00 40.97 203 THR A O 1
ATOM 1616 N N . LYS A 1 204 ? 20.342 -31.184 5.594 1.00 47.16 204 LYS A N 1
ATOM 1617 C CA . LYS A 1 204 ? 19.817 -30.288 4.564 1.00 47.16 204 LYS A CA 1
ATOM 1618 C C . LYS A 1 204 ? 20.973 -29.417 4.077 1.00 47.16 204 LYS A C 1
ATOM 1620 O O . LYS A 1 204 ? 21.314 -28.427 4.715 1.00 47.16 204 LYS A O 1
ATOM 1625 N N . ASN A 1 205 ? 21.575 -29.801 2.964 1.00 37.97 205 ASN A N 1
ATOM 1626 C CA . ASN A 1 205 ? 22.370 -28.883 2.171 1.00 37.97 205 ASN A CA 1
ATOM 1627 C C . ASN A 1 205 ? 21.401 -28.335 1.125 1.00 37.97 205 ASN A C 1
ATOM 1629 O O . ASN A 1 205 ? 20.900 -29.118 0.317 1.00 37.97 205 ASN A O 1
ATOM 1633 N N . ASP A 1 206 ? 21.093 -27.038 1.167 1.00 45.78 206 ASP A N 1
ATOM 1634 C CA . ASP A 1 206 ? 20.412 -26.376 0.052 1.00 45.78 206 ASP A CA 1
ATOM 1635 C C . ASP A 1 206 ? 21.210 -26.703 -1.218 1.00 45.78 206 ASP A C 1
ATOM 1637 O O . ASP A 1 206 ? 22.405 -26.398 -1.311 1.00 45.78 206 ASP A O 1
ATOM 1641 N N . SER A 1 207 ? 20.592 -27.453 -2.140 1.00 44.06 207 SER A N 1
ATOM 1642 C CA . SER A 1 207 ? 21.267 -27.908 -3.355 1.00 44.06 207 SER A CA 1
ATOM 1643 C C . SER A 1 207 ? 21.753 -26.679 -4.109 1.00 44.06 207 SER A C 1
ATOM 1645 O O . SER A 1 207 ? 21.037 -25.689 -4.238 1.00 44.06 207 SER A O 1
ATOM 1647 N N . ILE A 1 208 ? 22.971 -26.747 -4.634 1.00 53.75 208 ILE A N 1
ATOM 1648 C CA . ILE A 1 208 ? 23.585 -25.696 -5.453 1.00 53.75 208 ILE A CA 1
ATOM 1649 C C . ILE A 1 208 ? 22.660 -25.291 -6.622 1.00 53.75 208 ILE A C 1
ATOM 1651 O O . ILE A 1 208 ? 22.707 -24.150 -7.072 1.00 53.75 208 ILE A O 1
ATOM 1655 N N . GLU A 1 209 ? 21.765 -26.180 -7.062 1.00 53.88 209 GLU A N 1
ATOM 1656 C CA . GLU A 1 209 ? 20.714 -25.903 -8.050 1.00 53.88 209 GLU A CA 1
ATOM 1657 C C . GLU A 1 209 ? 19.651 -24.898 -7.575 1.00 53.88 209 GLU A C 1
ATOM 1659 O O . GLU A 1 209 ? 19.157 -24.127 -8.393 1.00 53.88 209 GLU A O 1
ATOM 1664 N N . ASP A 1 210 ? 19.336 -24.846 -6.279 1.00 52.25 210 ASP A N 1
ATOM 1665 C CA . ASP A 1 210 ? 18.341 -23.929 -5.698 1.00 52.25 210 ASP A CA 1
ATOM 1666 C C . ASP A 1 210 ? 18.884 -22.484 -5.660 1.00 52.25 210 ASP A C 1
ATOM 1668 O O . ASP A 1 210 ? 18.187 -21.530 -6.005 1.00 52.25 210 ASP A O 1
ATOM 1672 N N . ILE A 1 211 ? 20.184 -22.326 -5.372 1.00 55.91 211 ILE A N 1
ATOM 1673 C CA . ILE A 1 211 ? 20.890 -21.030 -5.421 1.00 55.91 211 ILE A CA 1
ATOM 1674 C C . ILE A 1 211 ? 21.091 -20.568 -6.876 1.00 55.91 211 ILE A C 1
ATOM 1676 O O . ILE A 1 211 ? 20.997 -19.375 -7.185 1.00 55.91 211 ILE A O 1
ATOM 1680 N N . LEU A 1 212 ? 21.354 -21.507 -7.791 1.00 52.34 212 LEU A N 1
ATOM 1681 C CA . LEU A 1 212 ? 21.498 -21.214 -9.218 1.00 52.34 212 LEU A CA 1
ATOM 1682 C C . LEU A 1 212 ? 20.159 -20.821 -9.857 1.00 52.34 212 LEU A C 1
ATOM 1684 O O . LEU A 1 212 ? 20.134 -19.885 -10.650 1.00 52.34 212 LEU A O 1
ATOM 1688 N N . ALA A 1 213 ? 19.046 -21.451 -9.473 1.00 56.41 213 ALA A N 1
ATOM 1689 C CA . ALA A 1 213 ? 17.718 -21.115 -9.986 1.00 56.41 213 ALA A CA 1
ATOM 1690 C C . ALA A 1 213 ? 17.209 -19.744 -9.498 1.00 56.41 213 ALA A C 1
ATOM 1692 O O . ALA A 1 213 ? 16.512 -19.055 -10.247 1.00 56.41 213 ALA A O 1
ATOM 1693 N N . GLU A 1 214 ? 17.573 -19.313 -8.282 1.00 53.78 214 GLU A N 1
ATOM 1694 C CA . GLU A 1 214 ? 17.287 -17.949 -7.813 1.00 53.78 214 GLU A CA 1
ATOM 1695 C C . GLU A 1 214 ? 18.057 -16.893 -8.624 1.00 53.78 214 GLU A C 1
ATOM 1697 O O . GLU A 1 214 ? 17.454 -15.901 -9.036 1.00 53.78 214 GLU A O 1
ATOM 1702 N N . SER A 1 215 ? 19.342 -17.128 -8.930 1.00 41.16 215 SER A N 1
ATOM 1703 C CA . SER A 1 215 ? 20.171 -16.182 -9.704 1.00 41.16 215 SER A CA 1
ATOM 1704 C C . SER A 1 215 ? 19.863 -16.148 -11.206 1.00 41.16 215 SER A C 1
ATOM 1706 O O . SER A 1 215 ? 19.986 -15.090 -11.819 1.00 41.16 215 SER A O 1
ATOM 1708 N N . ASP A 1 216 ? 19.443 -17.264 -11.810 1.00 41.62 216 ASP A N 1
ATOM 1709 C CA . ASP A 1 216 ? 19.151 -17.336 -13.255 1.00 41.62 216 ASP A CA 1
ATOM 1710 C C . ASP A 1 216 ? 17.745 -16.794 -13.606 1.00 41.62 216 ASP A C 1
ATOM 1712 O O . ASP A 1 216 ? 17.427 -16.497 -14.757 1.00 41.62 216 ASP A O 1
ATOM 1716 N N . SER A 1 217 ? 16.883 -16.599 -12.599 1.00 42.53 217 SER A N 1
ATOM 1717 C CA . SER A 1 217 ? 15.521 -16.072 -12.782 1.00 42.53 217 SER A CA 1
ATOM 1718 C C . SER A 1 217 ? 15.419 -14.538 -12.851 1.00 42.53 217 SER A C 1
ATOM 1720 O O . SER A 1 217 ? 14.343 -14.018 -13.159 1.00 42.53 217 SER A O 1
ATOM 1722 N N . ASP A 1 218 ? 16.523 -13.816 -12.614 1.00 45.28 218 ASP A N 1
ATOM 1723 C CA . ASP A 1 218 ? 16.595 -12.342 -12.632 1.00 45.28 218 ASP A CA 1
ATOM 1724 C C . ASP A 1 218 ? 17.286 -11.762 -13.893 1.00 45.28 218 ASP A C 1
ATOM 1726 O O . ASP A 1 218 ? 17.399 -10.541 -14.022 1.00 45.28 218 ASP A O 1
ATOM 1730 N N . LEU A 1 219 ? 17.706 -12.602 -14.856 1.00 40.38 219 LEU A N 1
ATOM 1731 C CA . LEU A 1 219 ? 18.454 -12.197 -16.064 1.00 40.38 219 LEU A CA 1
ATOM 1732 C C . LEU A 1 219 ? 17.846 -12.683 -17.396 1.00 40.38 219 LEU A C 1
ATOM 1734 O O . LEU A 1 219 ? 18.561 -13.164 -18.271 1.00 40.38 219 LEU A O 1
ATOM 1738 N N . SER A 1 220 ? 16.536 -12.534 -17.613 1.00 34.84 220 SER A N 1
ATOM 1739 C CA . SER A 1 220 ? 15.971 -12.796 -18.952 1.00 34.84 220 SER A CA 1
ATOM 1740 C C . SER A 1 220 ? 14.904 -11.801 -19.414 1.00 34.84 220 SER A C 1
ATOM 1742 O O . SER A 1 220 ? 13.720 -12.121 -19.458 1.00 34.84 220 SER A O 1
ATOM 1744 N N . GLU A 1 221 ? 15.367 -10.616 -19.826 1.00 38.12 221 GLU A N 1
ATOM 1745 C CA . GLU A 1 221 ? 14.878 -9.846 -20.990 1.00 38.12 221 GLU A CA 1
ATOM 1746 C C . GLU A 1 221 ? 16.135 -9.171 -21.583 1.00 38.12 221 GLU A C 1
ATOM 1748 O O . GLU A 1 221 ? 16.845 -8.478 -20.859 1.00 38.12 221 GLU A O 1
ATOM 1753 N N . ASP A 1 222 ? 16.593 -9.485 -22.797 1.00 37.22 222 ASP A N 1
ATOM 1754 C CA . ASP A 1 222 ? 16.059 -8.936 -24.048 1.00 37.22 222 ASP A CA 1
ATOM 1755 C C . ASP A 1 222 ? 16.684 -9.674 -25.259 1.00 37.22 222 ASP A C 1
ATOM 1757 O O . ASP A 1 222 ? 17.905 -9.822 -25.347 1.00 37.22 222 ASP A O 1
ATOM 1761 N N . GLU A 1 223 ? 15.851 -10.160 -26.180 1.00 38.19 223 GLU A N 1
ATOM 1762 C CA . GLU A 1 223 ? 16.257 -10.746 -27.465 1.00 38.19 223 GLU A CA 1
ATOM 1763 C C . GLU A 1 223 ? 16.228 -9.640 -28.527 1.00 38.19 223 GLU A C 1
ATOM 1765 O O . GLU A 1 223 ? 15.160 -9.127 -28.855 1.00 38.19 223 GLU A O 1
ATOM 1770 N N . GLY A 1 224 ? 17.386 -9.305 -29.110 1.00 34.94 224 GLY A N 1
ATOM 1771 C CA . GLY A 1 224 ? 17.403 -8.521 -30.347 1.00 34.94 224 GLY A CA 1
ATOM 1772 C C . GLY A 1 224 ? 18.668 -7.725 -30.660 1.00 34.94 224 GLY A C 1
ATOM 1773 O O . GLY A 1 224 ? 18.577 -6.505 -30.769 1.00 34.94 224 GLY A O 1
ATOM 1774 N N . LYS A 1 225 ? 19.819 -8.395 -30.869 1.00 32.69 225 LYS A N 1
ATOM 1775 C CA . LYS A 1 225 ? 20.814 -8.113 -31.944 1.00 32.69 225 LYS A CA 1
ATOM 1776 C C . LYS A 1 225 ? 22.143 -8.864 -31.730 1.00 32.69 225 LYS A C 1
ATOM 1778 O O . LYS A 1 225 ? 22.871 -8.568 -30.795 1.00 32.69 225 LYS A O 1
ATOM 1783 N N . ALA A 1 226 ? 22.449 -9.757 -32.680 1.00 30.41 226 ALA A N 1
ATOM 1784 C CA . ALA A 1 226 ? 23.751 -10.306 -33.112 1.00 30.41 226 ALA A CA 1
ATOM 1785 C C . ALA A 1 226 ? 24.808 -10.726 -32.049 1.00 30.41 226 ALA A C 1
ATOM 1787 O O . ALA A 1 226 ? 25.270 -9.905 -31.257 1.00 30.41 226 ALA A O 1
ATOM 1788 N N . PRO A 1 227 ? 25.344 -11.967 -32.099 1.00 34.62 227 PRO A N 1
ATOM 1789 C CA . PRO A 1 227 ? 26.292 -12.444 -31.102 1.00 34.62 227 PRO A CA 1
ATOM 1790 C C . PRO A 1 227 ? 27.692 -11.875 -31.367 1.00 34.62 227 PRO A C 1
ATOM 1792 O O . PRO A 1 227 ? 28.438 -12.371 -32.213 1.00 34.62 227 PRO A O 1
ATOM 1795 N N . LYS A 1 228 ? 28.102 -10.863 -30.598 1.00 33.66 228 LYS A N 1
ATOM 1796 C CA . LYS A 1 228 ? 29.527 -10.578 -30.385 1.00 33.66 228 LYS A CA 1
ATOM 1797 C C . LYS A 1 228 ? 29.987 -11.333 -29.143 1.00 33.66 228 LYS A C 1
ATOM 1799 O O . LYS A 1 228 ? 29.580 -11.036 -28.026 1.00 33.66 228 LYS A O 1
ATOM 1804 N N . LYS A 1 229 ? 30.820 -12.351 -29.373 1.00 43.53 229 LYS A N 1
ATOM 1805 C CA . LYS A 1 229 ? 31.492 -13.165 -28.354 1.00 43.53 229 LYS A CA 1
ATOM 1806 C C . LYS A 1 229 ? 32.162 -12.268 -27.304 1.00 43.53 229 LYS A C 1
ATOM 1808 O O . LYS A 1 229 ? 33.142 -11.599 -27.615 1.00 43.53 229 LYS A O 1
ATOM 1813 N N . ALA A 1 230 ? 31.690 -12.332 -26.063 1.00 35.03 230 ALA A N 1
ATOM 1814 C CA . ALA A 1 230 ? 32.407 -11.837 -24.895 1.00 35.03 230 ALA A CA 1
ATOM 1815 C C . ALA A 1 230 ? 32.278 -12.851 -23.744 1.00 35.03 230 ALA A C 1
ATOM 1817 O O . ALA A 1 230 ? 31.235 -12.984 -23.118 1.00 35.03 230 ALA A O 1
ATOM 1818 N N . GLY A 1 231 ? 33.363 -13.603 -23.532 1.00 38.06 231 GLY A N 1
ATOM 1819 C CA . GLY A 1 231 ? 33.793 -14.158 -22.246 1.00 38.06 231 GLY A CA 1
ATOM 1820 C C . GLY A 1 231 ? 32.833 -15.043 -21.449 1.00 38.06 231 GLY A C 1
ATOM 1821 O O . GLY A 1 231 ? 32.336 -14.625 -20.409 1.00 38.06 231 GLY A O 1
ATOM 1822 N N . LYS A 1 232 ? 32.741 -16.332 -21.806 1.00 37.78 232 LYS A N 1
ATOM 1823 C CA . LYS A 1 232 ? 32.513 -17.391 -20.804 1.00 37.78 232 LYS A CA 1
ATOM 1824 C C . LYS A 1 232 ? 33.594 -17.256 -19.722 1.00 37.78 232 LYS A C 1
ATOM 1826 O O . LYS A 1 232 ? 34.770 -17.474 -20.014 1.00 37.78 232 LYS A O 1
ATOM 1831 N N . GLN A 1 233 ? 33.223 -16.927 -18.485 1.00 43.78 233 GLN A N 1
ATOM 1832 C CA . GLN A 1 233 ? 34.120 -17.094 -17.341 1.00 43.78 233 GLN A CA 1
ATOM 1833 C C . GLN A 1 233 ? 34.409 -18.592 -17.171 1.00 43.78 233 GLN A C 1
ATOM 1835 O O . GLN A 1 233 ? 33.589 -19.356 -16.667 1.00 43.78 233 GLN A O 1
ATOM 1840 N N . GLN A 1 234 ? 35.575 -19.020 -17.650 1.00 47.69 234 GLN A N 1
ATOM 1841 C CA . GLN A 1 234 ? 36.111 -20.354 -17.412 1.00 47.69 234 GLN A CA 1
ATOM 1842 C C . GLN A 1 234 ? 36.365 -20.534 -15.910 1.00 47.69 234 GLN A C 1
ATOM 1844 O O . GLN A 1 234 ? 37.321 -19.988 -15.355 1.00 47.69 234 GLN A O 1
ATOM 1849 N N . LYS A 1 235 ? 35.516 -21.330 -15.255 1.00 45.72 235 LYS A N 1
ATOM 1850 C CA . LYS A 1 235 ? 35.852 -21.982 -13.986 1.00 45.72 235 LYS A CA 1
ATOM 1851 C C . LYS A 1 235 ? 37.098 -22.844 -14.226 1.00 45.72 235 LYS A C 1
ATOM 1853 O O . LYS A 1 235 ? 37.054 -23.738 -15.064 1.00 45.72 235 LYS A O 1
ATOM 1858 N N . GLY A 1 236 ? 38.191 -22.543 -13.518 1.00 55.75 236 GLY A N 1
ATOM 1859 C CA . GLY A 1 236 ? 39.424 -23.346 -13.533 1.00 55.75 236 GLY A CA 1
ATOM 1860 C C . GLY A 1 236 ? 40.734 -22.627 -13.883 1.00 55.75 236 GLY A C 1
ATOM 1861 O O . GLY A 1 236 ? 41.722 -23.306 -14.137 1.00 55.75 236 GLY A O 1
ATOM 1862 N N . ARG A 1 237 ? 40.802 -21.288 -13.913 1.00 57.28 237 ARG A N 1
ATOM 1863 C CA . ARG A 1 237 ? 42.079 -20.593 -14.177 1.00 57.28 237 ARG A CA 1
ATOM 1864 C C . ARG A 1 237 ? 42.958 -20.551 -12.924 1.00 57.28 237 ARG A C 1
ATOM 1866 O O . ARG A 1 237 ? 42.779 -19.686 -12.070 1.00 57.28 237 ARG A O 1
ATOM 1873 N N . ALA A 1 238 ? 43.904 -21.481 -12.830 1.00 66.94 238 ALA A N 1
ATOM 1874 C CA . ALA A 1 238 ? 45.070 -21.323 -11.972 1.00 66.94 238 ALA A CA 1
ATOM 1875 C C . ALA A 1 238 ? 46.016 -20.274 -12.589 1.00 66.94 238 ALA A C 1
ATOM 1877 O O . ALA A 1 238 ? 46.188 -20.229 -13.807 1.00 66.94 238 ALA A O 1
ATOM 1878 N N . TRP A 1 239 ? 46.581 -19.402 -11.761 1.00 70.25 239 TRP A N 1
ATOM 1879 C CA . TRP A 1 239 ? 47.485 -18.327 -12.163 1.00 70.25 239 TRP A CA 1
ATOM 1880 C C . TRP A 1 239 ? 48.925 -18.803 -12.025 1.00 70.25 239 TRP A C 1
ATOM 1882 O O . TRP A 1 239 ? 49.322 -19.257 -10.955 1.00 70.25 239 TRP A O 1
ATOM 1892 N N . LEU A 1 240 ? 49.707 -18.710 -13.095 1.00 73.38 240 LEU A N 1
ATOM 1893 C CA . LEU A 1 240 ? 51.128 -19.046 -13.079 1.00 73.38 240 LEU A CA 1
ATOM 1894 C C . LEU A 1 240 ? 51.908 -17.760 -12.822 1.00 73.38 240 LEU A C 1
ATOM 1896 O O . LEU A 1 240 ? 51.777 -16.801 -13.577 1.00 73.38 240 LEU A O 1
ATOM 1900 N N . LYS A 1 241 ? 52.677 -17.721 -11.733 1.00 67.81 241 LYS A N 1
ATOM 1901 C CA . LYS A 1 241 ? 53.611 -16.622 -11.483 1.00 67.81 241 LYS A CA 1
ATOM 1902 C C . LYS A 1 241 ? 54.923 -16.931 -12.211 1.00 67.81 241 LYS A C 1
ATOM 1904 O O . LYS A 1 241 ? 55.643 -17.839 -11.790 1.00 67.81 241 LYS A O 1
ATOM 1909 N N . GLU A 1 242 ? 55.194 -16.207 -13.295 1.00 69.81 242 GLU A N 1
ATOM 1910 C CA . GLU A 1 242 ? 56.482 -16.238 -14.005 1.00 69.81 242 GLU A CA 1
ATOM 1911 C C . GLU A 1 242 ? 57.620 -15.781 -13.069 1.00 69.81 242 GLU A C 1
ATOM 1913 O O . GLU A 1 242 ? 57.380 -15.097 -12.065 1.00 69.81 242 GLU A O 1
ATOM 1918 N N . GLY A 1 243 ? 58.839 -16.270 -13.317 1.00 61.47 243 GLY A N 1
ATOM 1919 C CA . GLY A 1 243 ? 60.022 -15.925 -12.522 1.00 61.47 243 GLY A CA 1
ATOM 1920 C C . GLY A 1 243 ? 60.368 -14.435 -12.618 1.00 61.47 243 GLY A C 1
ATOM 1921 O O . GLY A 1 243 ? 59.878 -13.739 -13.495 1.00 61.47 243 GLY A O 1
ATOM 1922 N N . GLU A 1 244 ? 61.200 -13.928 -11.703 1.00 56.66 244 GLU A N 1
ATOM 1923 C CA . GLU A 1 244 ? 61.681 -12.528 -11.730 1.00 56.66 244 GLU A CA 1
ATOM 1924 C C . GLU A 1 244 ? 62.724 -12.251 -12.831 1.00 56.66 244 GLU A C 1
ATOM 1926 O O . GLU A 1 244 ? 63.158 -11.117 -13.000 1.00 56.66 244 GLU A O 1
ATOM 1931 N N . GLU A 1 245 ? 63.095 -13.268 -13.601 1.00 54.78 245 GLU A N 1
ATOM 1932 C CA . GLU A 1 245 ? 64.019 -13.207 -14.730 1.00 54.78 245 GLU A CA 1
ATOM 1933 C C . GLU A 1 245 ? 63.333 -13.963 -15.875 1.00 54.78 245 GLU A C 1
ATOM 1935 O O . GLU A 1 245 ? 62.673 -14.962 -15.584 1.00 54.78 245 GLU A O 1
ATOM 1940 N N . ASP A 1 246 ? 63.425 -13.478 -17.121 1.00 57.22 246 ASP A N 1
ATOM 1941 C CA . ASP A 1 246 ? 62.757 -13.968 -18.352 1.00 57.22 246 ASP A CA 1
ATOM 1942 C C . ASP A 1 246 ? 63.122 -15.428 -18.754 1.00 57.22 246 ASP A C 1
ATOM 1944 O O . ASP A 1 246 ? 63.390 -15.737 -19.914 1.00 57.22 246 ASP A O 1
ATOM 1948 N N . ASP A 1 247 ? 63.157 -16.352 -17.796 1.00 67.81 247 ASP A N 1
ATOM 1949 C CA . ASP A 1 247 ? 63.429 -17.773 -17.959 1.00 67.81 247 ASP A CA 1
ATOM 1950 C C . ASP A 1 247 ? 62.099 -18.556 -18.054 1.00 67.81 247 ASP A C 1
ATOM 1952 O O . ASP A 1 247 ? 61.239 -18.438 -17.165 1.00 67.81 247 ASP A O 1
ATOM 1956 N N . PRO A 1 248 ? 61.878 -19.352 -19.120 1.00 68.69 248 PRO A N 1
ATOM 1957 C CA . PRO A 1 248 ? 60.648 -20.114 -19.308 1.00 68.69 248 PRO A CA 1
ATOM 1958 C C . PRO A 1 248 ? 60.343 -21.066 -18.142 1.00 68.69 248 PRO A C 1
ATOM 1960 O O . PRO A 1 248 ? 61.215 -21.733 -17.588 1.00 68.69 248 PRO A O 1
ATOM 1963 N N . LEU A 1 249 ? 59.063 -21.188 -17.783 1.00 69.81 249 LEU A N 1
ATOM 1964 C CA . LEU A 1 249 ? 58.636 -22.000 -16.644 1.00 69.81 249 LEU A CA 1
ATOM 1965 C C . LEU A 1 249 ? 58.899 -23.508 -16.877 1.00 69.81 249 LEU A C 1
ATOM 1967 O O . LEU A 1 249 ? 58.201 -24.162 -17.653 1.00 69.81 249 LEU A O 1
ATOM 1971 N N . ASN A 1 250 ? 59.872 -24.084 -16.166 1.00 78.56 250 ASN A N 1
ATOM 1972 C CA . ASN A 1 250 ? 60.230 -25.502 -16.279 1.00 78.56 250 ASN A CA 1
ATOM 1973 C C . ASN A 1 250 ? 59.313 -26.426 -15.449 1.00 78.56 250 ASN A C 1
ATOM 1975 O O . ASN A 1 250 ? 59.532 -26.620 -14.256 1.00 78.56 250 ASN A O 1
ATOM 1979 N N . PHE A 1 251 ? 58.319 -27.063 -16.075 1.00 78.44 251 PHE A N 1
ATOM 1980 C CA . PHE A 1 251 ? 57.343 -27.947 -15.408 1.00 78.44 251 PHE A CA 1
ATOM 1981 C C . PHE A 1 251 ? 57.914 -29.225 -14.772 1.00 78.44 251 PHE A C 1
ATOM 1983 O O . PHE A 1 251 ? 57.194 -29.903 -14.039 1.00 78.44 251 PHE A O 1
ATOM 1990 N N . LEU A 1 252 ? 59.179 -29.560 -15.031 1.00 76.12 252 LEU A N 1
ATOM 1991 C CA . LEU A 1 252 ? 59.839 -30.720 -14.433 1.00 76.12 252 LEU A CA 1
ATOM 1992 C C . LEU A 1 252 ? 60.477 -30.402 -13.071 1.00 76.12 252 LEU A C 1
ATOM 1994 O O . LEU A 1 252 ? 60.870 -31.323 -12.356 1.00 76.12 252 LEU A O 1
ATOM 1998 N N . ASP A 1 253 ? 60.546 -29.126 -12.675 1.00 76.69 253 ASP A N 1
ATOM 1999 C CA . ASP A 1 253 ? 61.112 -28.743 -11.385 1.00 76.69 253 ASP A CA 1
ATOM 2000 C C . ASP A 1 253 ? 60.127 -28.976 -10.220 1.00 76.69 253 ASP A C 1
ATOM 2002 O O . ASP A 1 253 ? 59.000 -28.464 -10.238 1.00 76.69 253 ASP A O 1
ATOM 2006 N N . PRO A 1 254 ? 60.552 -29.622 -9.112 1.00 76.19 254 PRO A N 1
ATOM 2007 C CA . PRO A 1 254 ? 59.695 -29.899 -7.948 1.00 76.19 254 PRO A CA 1
ATOM 2008 C C . PRO A 1 254 ? 59.077 -28.653 -7.290 1.00 76.19 254 PRO A C 1
ATOM 2010 O O . PRO A 1 254 ? 58.119 -28.752 -6.523 1.00 76.19 254 PRO A O 1
ATOM 2013 N N . LYS A 1 255 ? 59.632 -27.468 -7.572 1.00 71.44 255 LYS A N 1
ATOM 2014 C CA . LYS A 1 255 ? 59.215 -26.178 -7.006 1.00 71.44 255 LYS A CA 1
ATOM 2015 C C . LYS A 1 255 ? 58.116 -25.475 -7.819 1.00 71.44 255 LYS A C 1
ATOM 2017 O O . LYS A 1 255 ? 57.600 -24.459 -7.354 1.00 71.44 255 LYS A O 1
ATOM 2022 N N . VAL A 1 256 ? 57.728 -25.986 -8.994 1.00 75.00 256 VAL A N 1
ATOM 2023 C CA . VAL A 1 256 ? 56.705 -25.359 -9.859 1.00 75.00 256 VAL A CA 1
ATOM 2024 C C . VAL A 1 256 ? 55.302 -25.407 -9.264 1.00 75.00 256 VAL A C 1
ATOM 2026 O O . VAL A 1 256 ? 54.530 -24.470 -9.458 1.00 75.00 256 VAL A O 1
ATOM 2029 N N . SER A 1 257 ? 54.989 -26.415 -8.448 1.00 70.25 257 SER A N 1
ATOM 2030 C CA . SER A 1 257 ? 53.705 -26.512 -7.737 1.00 70.25 257 SER A CA 1
ATOM 2031 C C . SER A 1 257 ? 53.415 -25.292 -6.849 1.00 70.25 257 SER A C 1
ATOM 2033 O O . SER A 1 257 ? 52.265 -24.883 -6.718 1.00 70.25 257 SER A O 1
ATOM 2035 N N . HIS A 1 258 ? 54.451 -24.646 -6.302 1.00 71.50 258 HIS A N 1
ATOM 2036 C CA . HIS A 1 258 ? 54.322 -23.426 -5.499 1.00 71.50 258 HIS A CA 1
ATOM 2037 C C . HIS A 1 258 ? 54.088 -22.152 -6.328 1.00 71.50 258 HIS A C 1
ATOM 2039 O O . HIS A 1 258 ? 53.708 -21.126 -5.764 1.00 71.50 258 HIS A O 1
ATOM 2045 N N . ARG A 1 259 ? 54.312 -22.195 -7.649 1.00 70.31 259 ARG A N 1
ATOM 2046 C CA . ARG A 1 259 ? 54.121 -21.060 -8.572 1.00 70.31 259 ARG A CA 1
ATOM 2047 C C . ARG A 1 259 ? 52.720 -21.026 -9.195 1.00 70.31 259 ARG A C 1
ATOM 2049 O O . ARG A 1 259 ? 52.373 -20.047 -9.852 1.00 70.31 259 ARG A O 1
ATOM 2056 N N . VAL A 1 260 ? 51.916 -22.064 -8.956 1.00 75.56 260 VAL A N 1
ATOM 2057 C CA . VAL A 1 260 ? 50.513 -22.176 -9.369 1.00 75.56 260 VAL A CA 1
ATOM 2058 C C . VAL A 1 260 ? 49.620 -21.611 -8.258 1.00 75.56 260 VAL A C 1
ATOM 2060 O O . VAL A 1 260 ? 49.407 -22.241 -7.224 1.00 75.56 260 VAL A O 1
ATOM 2063 N N . LEU A 1 261 ? 49.098 -20.402 -8.450 1.00 71.88 261 LEU A N 1
ATOM 2064 C CA . LEU A 1 261 ? 48.238 -19.704 -7.496 1.00 71.88 261 LEU A CA 1
ATOM 2065 C C . LEU A 1 261 ? 46.760 -19.872 -7.861 1.00 71.88 261 LEU A C 1
ATOM 2067 O O . LEU A 1 261 ? 46.350 -19.691 -9.004 1.00 71.88 261 LEU A O 1
ATOM 2071 N N . ALA A 1 262 ? 45.920 -20.157 -6.866 1.00 70.44 262 ALA A N 1
ATOM 2072 C CA . ALA A 1 262 ? 44.467 -20.227 -7.054 1.00 70.44 262 ALA A CA 1
ATOM 2073 C C . ALA A 1 262 ? 43.811 -18.841 -7.240 1.00 70.44 262 ALA A C 1
ATOM 2075 O O . ALA A 1 262 ? 42.662 -18.741 -7.664 1.00 70.44 262 ALA A O 1
ATOM 2076 N N . THR A 1 263 ? 44.533 -17.766 -6.923 1.00 66.62 263 THR A N 1
ATOM 2077 C CA . THR A 1 263 ? 44.044 -16.384 -6.909 1.00 66.62 263 THR A CA 1
ATOM 2078 C C . THR A 1 263 ? 45.022 -15.465 -7.631 1.00 66.62 263 THR A C 1
ATOM 2080 O O . THR A 1 263 ? 46.234 -15.617 -7.493 1.00 66.62 263 THR A O 1
ATOM 2083 N N . ASN A 1 264 ? 44.489 -14.503 -8.391 1.00 69.56 264 ASN A N 1
ATOM 2084 C CA . ASN A 1 264 ? 45.287 -13.573 -9.190 1.00 69.56 264 ASN A CA 1
ATOM 2085 C C . ASN A 1 264 ? 46.232 -12.735 -8.293 1.00 69.56 264 ASN A C 1
ATOM 2087 O O . ASN A 1 264 ? 45.728 -12.005 -7.431 1.00 69.56 264 ASN A O 1
ATOM 2091 N N . PRO A 1 265 ? 47.564 -12.797 -8.487 1.00 63.41 265 PRO A N 1
ATOM 2092 C CA . PRO A 1 265 ? 48.529 -12.037 -7.692 1.00 63.41 265 PRO A CA 1
ATOM 2093 C C . PRO A 1 265 ? 48.488 -10.512 -7.918 1.00 63.41 265 PRO A C 1
ATOM 2095 O O . PRO A 1 265 ? 48.960 -9.774 -7.055 1.00 63.41 265 PRO A O 1
ATOM 2098 N N . GLU A 1 266 ? 47.903 -10.019 -9.015 1.00 60.06 266 GLU A N 1
ATOM 2099 C CA . GLU A 1 266 ? 47.885 -8.583 -9.356 1.00 60.06 266 GLU A CA 1
ATOM 2100 C C . GLU A 1 266 ? 46.714 -7.797 -8.740 1.00 60.06 266 GLU A C 1
ATOM 2102 O O . GLU A 1 266 ? 46.712 -6.562 -8.723 1.00 60.06 266 GLU A O 1
ATOM 2107 N N . LEU A 1 267 ? 45.712 -8.484 -8.183 1.00 63.75 267 LEU A N 1
ATOM 2108 C CA . LEU A 1 267 ? 44.590 -7.821 -7.519 1.00 63.75 267 LEU A CA 1
ATOM 2109 C C . LEU A 1 267 ? 45.014 -7.338 -6.126 1.00 63.75 267 LEU A C 1
ATOM 2111 O O . LEU A 1 267 ? 45.011 -8.085 -5.144 1.00 63.75 267 LEU A O 1
ATOM 2115 N N . LYS A 1 268 ? 45.346 -6.046 -6.023 1.00 55.00 268 LYS A N 1
ATOM 2116 C CA . LYS A 1 268 ? 45.488 -5.342 -4.740 1.00 55.00 268 LYS A CA 1
ATOM 2117 C C . LYS A 1 268 ? 44.232 -5.586 -3.898 1.00 55.00 268 LYS A C 1
ATOM 2119 O O . LYS A 1 268 ? 43.123 -5.310 -4.348 1.00 55.00 268 LYS A O 1
ATOM 2124 N N . LYS A 1 269 ? 44.415 -6.108 -2.678 1.00 53.19 269 LYS A N 1
ATOM 2125 C CA . LYS A 1 269 ? 43.339 -6.412 -1.720 1.00 53.19 269 LYS A CA 1
ATOM 2126 C C . LYS A 1 269 ? 42.419 -5.197 -1.573 1.00 53.19 269 LYS A C 1
ATOM 2128 O O . LYS A 1 269 ? 42.799 -4.217 -0.935 1.00 53.19 269 LYS A O 1
ATOM 2133 N N . SER A 1 270 ? 41.220 -5.262 -2.145 1.00 48.53 270 SER A N 1
ATOM 2134 C CA . SER A 1 270 ? 40.171 -4.285 -1.870 1.00 48.53 270 SER A CA 1
ATOM 2135 C C . SER A 1 270 ? 39.857 -4.296 -0.372 1.00 48.53 270 SER A C 1
ATOM 2137 O O . SER A 1 270 ? 39.943 -5.340 0.285 1.00 48.53 270 SER A O 1
ATOM 2139 N N . ALA A 1 271 ? 39.523 -3.126 0.176 1.00 51.28 271 ALA A N 1
ATOM 2140 C CA . ALA A 1 271 ? 39.114 -2.973 1.566 1.00 51.28 271 ALA A CA 1
ATOM 2141 C C . ALA A 1 271 ? 38.051 -4.023 1.932 1.00 51.28 271 ALA A C 1
ATOM 2143 O O . ALA A 1 271 ? 37.150 -4.307 1.142 1.00 51.28 271 ALA A O 1
ATOM 2144 N N . ARG A 1 272 ? 38.204 -4.636 3.112 1.00 48.34 272 ARG A N 1
ATOM 2145 C CA . ARG A 1 272 ? 37.312 -5.685 3.617 1.00 48.34 272 ARG A CA 1
ATOM 2146 C C . ARG A 1 272 ? 35.865 -5.198 3.549 1.00 48.34 272 ARG A C 1
ATOM 2148 O O . ARG A 1 272 ? 35.501 -4.280 4.275 1.00 48.34 272 ARG A O 1
ATOM 2155 N N . VAL A 1 273 ? 35.052 -5.837 2.715 1.00 53.72 273 VAL A N 1
ATOM 2156 C CA . VAL A 1 273 ? 33.598 -5.744 2.828 1.00 53.72 273 VAL A CA 1
ATOM 2157 C C . VAL A 1 273 ? 33.235 -6.425 4.145 1.00 53.72 273 VAL A C 1
ATOM 2159 O O . VAL A 1 273 ? 33.491 -7.616 4.332 1.00 53.72 273 VAL A O 1
ATOM 2162 N N . GLU A 1 274 ? 32.734 -5.652 5.104 1.00 46.62 274 GLU A N 1
ATOM 2163 C CA . GLU A 1 274 ? 32.257 -6.182 6.376 1.00 46.62 274 GLU A CA 1
ATOM 2164 C C . GLU A 1 274 ? 30.974 -6.979 6.121 1.00 46.62 274 GLU A C 1
ATOM 2166 O O . GLU A 1 274 ? 29.901 -6.419 5.908 1.00 46.62 274 GLU A O 1
ATOM 2171 N N . HIS A 1 275 ? 31.069 -8.307 6.129 1.00 53.34 275 HIS A N 1
ATOM 2172 C CA . HIS A 1 275 ? 29.884 -9.143 6.274 1.00 53.34 275 HIS A CA 1
ATOM 2173 C C . HIS A 1 275 ? 29.286 -8.869 7.661 1.00 53.34 275 HIS A C 1
ATOM 2175 O O . HIS A 1 275 ? 30.002 -8.945 8.658 1.00 53.34 275 HIS A O 1
ATOM 2181 N N . GLY A 1 276 ? 27.989 -8.548 7.732 1.00 55.12 276 GLY A N 1
ATOM 2182 C CA . GLY A 1 276 ? 27.273 -8.085 8.935 1.00 55.12 276 GLY A CA 1
ATOM 2183 C C . GLY A 1 276 ? 27.186 -9.064 10.118 1.00 55.12 276 GLY A C 1
ATOM 2184 O O . GLY A 1 276 ? 26.368 -8.871 11.015 1.00 55.12 276 GLY A O 1
ATOM 2185 N N . PHE A 1 277 ? 28.016 -10.104 10.156 1.00 65.19 277 PHE A N 1
ATOM 2186 C CA . PHE A 1 277 ? 28.113 -11.032 11.274 1.00 65.19 277 PHE A CA 1
ATOM 2187 C C . PHE A 1 277 ? 29.094 -10.494 12.317 1.00 65.19 277 PHE A C 1
ATOM 2189 O O . PHE A 1 277 ? 30.268 -10.243 12.037 1.00 65.19 277 PHE A O 1
ATOM 2196 N N . LYS A 1 278 ? 28.633 -10.342 13.561 1.00 63.94 278 LYS A N 1
ATOM 2197 C CA . LYS A 1 278 ? 29.517 -9.966 14.672 1.00 63.94 278 LYS A CA 1
ATOM 2198 C C . LYS A 1 278 ? 30.477 -11.114 14.971 1.00 63.94 278 LYS A C 1
ATOM 2200 O O . LYS A 1 278 ? 30.051 -12.224 15.256 1.00 63.94 278 LYS A O 1
ATOM 2205 N N . VAL A 1 279 ? 31.776 -10.842 14.954 1.00 64.19 279 VAL A N 1
ATOM 2206 C CA . VAL A 1 279 ? 32.828 -11.795 15.336 1.00 64.19 279 VAL A CA 1
ATOM 2207 C C . VAL A 1 279 ? 33.223 -11.529 16.793 1.00 64.19 279 VAL A C 1
ATOM 2209 O O . VAL A 1 279 ? 33.389 -10.380 17.201 1.00 64.19 279 VAL A O 1
ATOM 2212 N N . THR A 1 280 ? 33.374 -12.575 17.604 1.00 68.38 280 THR A N 1
ATOM 2213 C CA . THR A 1 280 ? 33.961 -12.466 18.954 1.00 68.38 280 THR A CA 1
ATOM 2214 C C . THR A 1 280 ? 35.447 -12.104 18.885 1.00 68.38 280 THR A C 1
ATOM 2216 O O . THR A 1 280 ? 36.120 -12.355 17.889 1.00 68.38 280 THR A O 1
ATOM 2219 N N . SER A 1 281 ? 36.017 -11.589 19.978 1.00 61.34 281 SER A N 1
ATOM 2220 C CA . SER A 1 281 ? 37.461 -11.307 20.090 1.00 61.34 281 SER A CA 1
ATOM 2221 C C . SER A 1 281 ? 38.376 -12.530 19.903 1.00 61.34 281 SER A C 1
ATOM 2223 O O . SER A 1 281 ? 39.581 -12.358 19.745 1.00 61.34 281 SER A O 1
ATOM 2225 N N . ASP A 1 282 ? 37.812 -13.741 19.900 1.00 57.50 282 ASP A N 1
ATOM 2226 C CA . ASP A 1 282 ? 38.499 -15.011 19.630 1.00 57.50 282 ASP A CA 1
ATOM 2227 C C . ASP A 1 282 ? 38.383 -15.455 18.152 1.00 57.50 282 ASP A C 1
ATOM 2229 O O . ASP A 1 282 ? 38.820 -16.548 17.798 1.00 57.50 282 ASP A O 1
ATOM 2233 N N . GLY A 1 283 ? 37.802 -14.626 17.274 1.00 63.44 283 GLY A N 1
ATOM 2234 C CA . GLY A 1 283 ? 37.689 -14.894 15.835 1.00 63.44 283 GLY A CA 1
ATOM 2235 C C . GLY A 1 283 ? 36.529 -15.814 15.434 1.00 63.44 283 GLY A C 1
ATOM 2236 O O . GLY A 1 283 ? 36.445 -16.206 14.275 1.00 63.44 283 GLY A O 1
ATOM 2237 N N . ARG A 1 284 ? 35.625 -16.160 16.361 1.00 67.06 284 ARG A N 1
ATOM 2238 C CA . ARG A 1 284 ? 34.427 -16.971 16.077 1.00 67.06 284 ARG A CA 1
ATOM 2239 C C . ARG A 1 284 ? 33.250 -16.079 15.693 1.00 67.06 284 ARG A C 1
ATOM 2241 O O . ARG A 1 284 ? 32.992 -15.092 16.387 1.00 67.06 284 ARG A O 1
ATOM 2248 N N . LEU A 1 285 ? 32.535 -16.439 14.631 1.00 72.00 285 LEU A N 1
ATOM 2249 C CA . LEU A 1 285 ? 31.301 -15.774 14.209 1.00 72.00 285 LEU A CA 1
ATOM 2250 C C . LEU A 1 285 ? 30.206 -15.997 15.264 1.00 72.00 285 LEU A C 1
ATOM 2252 O O . LEU A 1 285 ? 29.955 -17.128 15.670 1.00 72.00 285 LEU A O 1
ATOM 2256 N N . ILE A 1 286 ? 29.581 -14.915 15.726 1.00 67.69 286 ILE A N 1
ATOM 2257 C CA . ILE A 1 286 ? 28.375 -14.943 16.555 1.00 67.69 286 ILE A CA 1
ATOM 2258 C C . ILE A 1 286 ? 27.198 -14.997 15.590 1.00 67.69 286 ILE A C 1
ATOM 2260 O O . ILE A 1 286 ? 26.722 -13.962 15.121 1.00 67.69 286 ILE A O 1
ATOM 2264 N N . ILE A 1 287 ? 26.749 -16.208 15.284 1.00 62.19 287 ILE A N 1
ATOM 2265 C CA . ILE A 1 287 ? 25.434 -16.420 14.691 1.00 62.19 287 ILE A CA 1
ATOM 2266 C C . ILE A 1 287 ? 24.477 -16.445 15.879 1.00 62.19 287 ILE A C 1
ATOM 2268 O O . ILE A 1 287 ? 24.589 -17.310 16.745 1.00 62.19 287 ILE A O 1
ATOM 2272 N N . ARG A 1 288 ? 23.620 -15.429 15.992 1.00 58.47 288 ARG A N 1
ATOM 2273 C CA . ARG A 1 288 ? 22.470 -15.536 16.885 1.00 58.47 288 ARG A CA 1
ATOM 2274 C C . ARG A 1 288 ? 21.531 -16.518 16.199 1.00 58.47 288 ARG A C 1
ATOM 2276 O O . ARG A 1 288 ? 21.115 -16.250 15.077 1.00 58.47 288 ARG A O 1
ATOM 2283 N N . GLU A 1 289 ? 21.269 -17.658 16.827 1.00 44.12 289 GLU A N 1
ATOM 2284 C CA . GLU A 1 289 ? 20.004 -18.348 16.598 1.00 44.12 289 GLU A CA 1
ATOM 2285 C C . GLU A 1 289 ? 18.945 -17.389 17.129 1.00 44.12 289 GLU A C 1
ATOM 2287 O O . GLU A 1 289 ? 18.691 -17.308 18.331 1.00 44.12 289 GLU A O 1
ATOM 2292 N N . ASP A 1 290 ? 18.450 -16.532 16.241 1.00 34.88 290 ASP A N 1
ATOM 2293 C CA . ASP A 1 290 ? 17.165 -15.910 16.467 1.00 34.88 290 ASP A CA 1
ATOM 2294 C C . ASP A 1 290 ? 16.183 -17.087 16.534 1.00 34.88 290 ASP A C 1
ATOM 2296 O O . ASP A 1 290 ? 16.075 -17.857 15.576 1.00 34.88 290 ASP A O 1
ATOM 2300 N N . GLU A 1 291 ? 15.593 -17.283 17.722 1.00 33.62 291 GLU A N 1
ATOM 2301 C CA . GLU A 1 291 ? 14.428 -18.139 17.961 1.00 33.62 291 GLU A CA 1
ATOM 2302 C C . GLU A 1 291 ? 13.560 -18.103 16.719 1.00 33.62 291 GLU A C 1
ATOM 2304 O O . GLU A 1 291 ? 13.206 -16.990 16.326 1.00 33.62 291 GLU A O 1
ATOM 2309 N N . GLU A 1 292 ? 13.306 -19.276 16.123 1.00 41.53 292 GLU A N 1
ATOM 2310 C CA . GLU A 1 292 ? 12.527 -19.485 14.902 1.00 41.53 292 GLU A CA 1
ATOM 2311 C C . GLU A 1 292 ? 11.688 -18.256 14.562 1.00 41.53 292 GLU A C 1
ATOM 2313 O O . GLU A 1 292 ? 10.540 -18.098 14.988 1.00 41.53 292 GLU A O 1
ATOM 2318 N N . GLU A 1 293 ? 12.292 -17.328 13.813 1.00 30.69 293 GLU A N 1
ATOM 2319 C CA . GLU A 1 293 ? 11.504 -16.358 13.097 1.00 30.69 293 GLU A CA 1
ATOM 2320 C C . GLU A 1 293 ? 10.857 -17.208 12.020 1.00 30.69 293 GLU A C 1
ATOM 2322 O O . GLU A 1 293 ? 11.422 -17.408 10.941 1.00 30.69 293 GLU A O 1
ATOM 2327 N N . ASP A 1 294 ? 9.680 -17.751 12.370 1.00 32.78 294 ASP A N 1
ATOM 2328 C CA . ASP A 1 294 ? 8.600 -18.053 11.446 1.00 32.78 294 ASP A CA 1
ATOM 2329 C C . ASP A 1 294 ? 8.827 -17.163 10.246 1.00 32.78 294 ASP A C 1
ATOM 2331 O O . ASP A 1 294 ? 8.898 -15.938 10.418 1.00 32.78 294 ASP A O 1
ATOM 2335 N N . VAL A 1 295 ? 9.021 -17.779 9.081 1.00 35.84 295 VAL A N 1
ATOM 2336 C CA . VAL A 1 295 ? 9.176 -17.094 7.805 1.00 35.84 295 VAL A CA 1
ATOM 2337 C C . VAL A 1 295 ? 7.977 -16.167 7.671 1.00 35.84 295 VAL A C 1
ATOM 2339 O O . VAL A 1 295 ? 6.933 -16.545 7.148 1.00 35.84 295 VAL A O 1
ATOM 2342 N N . LYS A 1 296 ? 8.092 -14.952 8.208 1.00 37.06 296 LYS A N 1
ATOM 2343 C CA . LYS A 1 296 ? 7.089 -13.924 8.059 1.00 37.06 296 LYS A CA 1
ATOM 2344 C C . LYS A 1 296 ? 7.167 -13.617 6.597 1.00 37.06 296 LYS A C 1
ATOM 2346 O O . LYS A 1 296 ? 8.178 -13.097 6.116 1.00 37.06 296 LYS A O 1
ATOM 2351 N N . ASP A 1 297 ? 6.119 -14.036 5.902 1.00 44.41 297 ASP A N 1
ATOM 2352 C CA . ASP A 1 297 ? 5.876 -13.714 4.516 1.00 44.41 297 ASP A CA 1
ATOM 2353 C C . ASP A 1 297 ? 6.337 -12.271 4.295 1.00 44.41 297 ASP A C 1
ATOM 2355 O O . ASP A 1 297 ? 5.856 -11.349 4.958 1.00 44.41 297 ASP A O 1
ATOM 2359 N N . LYS A 1 298 ? 7.287 -12.053 3.376 1.00 51.06 298 LYS A N 1
ATOM 2360 C CA . LYS A 1 298 ? 7.737 -10.699 2.990 1.00 51.06 298 LYS A CA 1
ATOM 2361 C C . LYS A 1 298 ? 6.539 -9.774 2.695 1.00 51.06 298 LYS A C 1
ATOM 2363 O O . LYS A 1 298 ? 6.616 -8.561 2.868 1.00 51.06 298 LYS A O 1
ATOM 2368 N N . ASP A 1 299 ? 5.410 -10.370 2.317 1.00 53.09 299 ASP A N 1
ATOM 2369 C CA . ASP A 1 299 ? 4.133 -9.721 2.057 1.00 53.09 299 ASP A CA 1
ATOM 2370 C C . ASP A 1 299 ? 3.428 -9.154 3.318 1.00 53.09 299 ASP A C 1
ATOM 2372 O O . ASP A 1 299 ? 2.735 -8.135 3.216 1.00 53.09 299 ASP A O 1
ATOM 2376 N N . GLU A 1 300 ? 3.637 -9.739 4.509 1.00 57.34 300 GLU A N 1
ATOM 2377 C CA . GLU A 1 300 ? 3.183 -9.189 5.801 1.00 57.34 300 GLU A CA 1
ATOM 2378 C C . GLU A 1 300 ? 3.978 -7.941 6.200 1.00 57.34 300 GLU A C 1
ATOM 2380 O O . GLU A 1 300 ? 3.395 -6.966 6.679 1.00 57.34 300 GLU A O 1
ATOM 2385 N N . GLY A 1 301 ? 5.296 -7.946 5.969 1.00 62.84 301 GLY A N 1
ATOM 2386 C CA . GLY A 1 301 ? 6.173 -6.797 6.216 1.00 62.84 301 GLY A CA 1
ATOM 2387 C C . GLY A 1 301 ? 5.793 -5.596 5.351 1.00 62.84 301 GLY A C 1
ATOM 2388 O O . GLY A 1 301 ? 5.504 -4.524 5.872 1.00 62.84 301 GLY A O 1
ATOM 2389 N N . GLU A 1 302 ? 5.657 -5.799 4.038 1.00 67.75 302 GLU A N 1
ATOM 2390 C CA . GLU A 1 302 ? 5.219 -4.735 3.127 1.00 67.75 302 GLU A CA 1
ATOM 2391 C C . GLU A 1 302 ? 3.818 -4.213 3.453 1.00 67.75 302 GLU A C 1
ATOM 2393 O O . GLU A 1 302 ? 3.519 -3.034 3.271 1.00 67.75 302 GLU A O 1
ATOM 2398 N N . MET A 1 303 ? 2.915 -5.099 3.873 1.00 74.12 303 MET A N 1
ATOM 2399 C CA . MET A 1 303 ? 1.584 -4.677 4.272 1.00 74.12 303 MET A CA 1
ATOM 2400 C C . MET A 1 303 ? 1.633 -3.825 5.541 1.00 74.12 303 MET A C 1
ATOM 2402 O O . MET A 1 303 ? 0.935 -2.816 5.623 1.00 74.12 303 MET A O 1
ATOM 2406 N N . LYS A 1 304 ? 2.464 -4.210 6.511 1.00 73.62 304 LYS A N 1
ATOM 2407 C CA . LYS A 1 304 ? 2.694 -3.427 7.719 1.00 73.62 304 LYS A CA 1
ATOM 2408 C C . LYS A 1 304 ? 3.278 -2.056 7.387 1.00 73.62 304 LYS A C 1
ATOM 2410 O O . LYS A 1 304 ? 2.805 -1.080 7.953 1.00 73.62 304 LYS A O 1
ATOM 2415 N N . ASP A 1 305 ? 4.210 -1.976 6.443 1.00 76.06 305 ASP A N 1
ATOM 2416 C CA . ASP A 1 305 ? 4.801 -0.709 6.009 1.00 76.06 305 ASP A CA 1
ATOM 2417 C C . ASP A 1 305 ? 3.770 0.202 5.333 1.00 76.06 305 ASP A C 1
ATOM 2419 O O . ASP A 1 305 ? 3.752 1.399 5.593 1.00 76.06 305 ASP A O 1
ATOM 2423 N N . ILE A 1 306 ? 2.866 -0.348 4.513 1.00 77.00 306 ILE A N 1
ATOM 2424 C CA . ILE A 1 306 ? 1.785 0.426 3.873 1.00 77.00 306 ILE A CA 1
ATOM 2425 C C . ILE A 1 306 ? 0.747 0.876 4.902 1.00 77.00 306 ILE A C 1
ATOM 2427 O O . ILE A 1 306 ? 0.289 2.015 4.857 1.00 77.00 306 ILE A O 1
ATOM 2431 N N . LEU A 1 307 ? 0.386 0.004 5.845 1.00 78.06 307 LEU A N 1
ATOM 2432 C CA . LEU A 1 307 ? -0.501 0.362 6.948 1.00 78.06 307 LEU A CA 1
ATOM 2433 C C . LEU A 1 307 ? 0.140 1.428 7.844 1.00 78.06 307 LEU A C 1
ATOM 2435 O O . LEU A 1 307 ? -0.546 2.360 8.243 1.00 78.06 307 LEU A O 1
ATOM 2439 N N . GLU A 1 308 ? 1.444 1.350 8.111 1.00 77.62 308 GLU A N 1
ATOM 2440 C CA . GLU A 1 308 ? 2.188 2.364 8.861 1.00 77.62 308 GLU A CA 1
ATOM 2441 C C . GLU A 1 308 ? 2.313 3.680 8.077 1.00 77.62 308 GLU A C 1
ATOM 2443 O O . GLU A 1 308 ? 2.108 4.750 8.652 1.00 77.62 308 GLU A O 1
ATOM 2448 N N . GLU A 1 309 ? 2.553 3.616 6.762 1.00 73.81 309 GLU A N 1
ATOM 2449 C CA . GLU A 1 309 ? 2.520 4.767 5.847 1.00 73.81 309 GLU A CA 1
ATOM 2450 C C . GLU A 1 309 ? 1.130 5.423 5.849 1.00 73.81 309 GLU A C 1
ATOM 2452 O O . GLU A 1 309 ? 1.051 6.648 5.797 1.00 73.81 309 GLU A O 1
ATOM 2457 N N . ALA A 1 310 ? 0.060 4.637 6.020 1.00 68.81 310 ALA A N 1
ATOM 2458 C CA . ALA A 1 310 ? -1.328 5.075 6.185 1.00 68.81 310 ALA A CA 1
ATOM 2459 C C . ALA A 1 3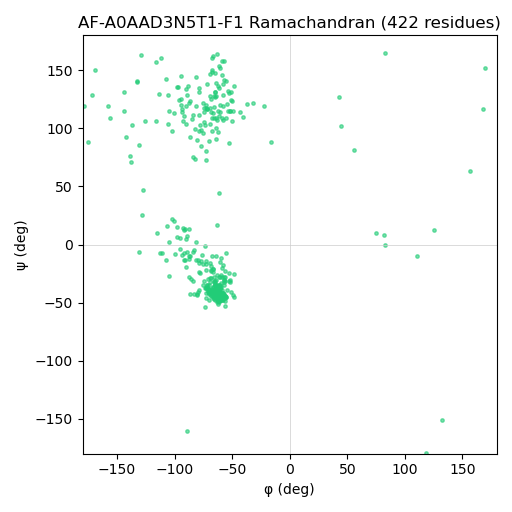10 ? -1.754 5.325 7.654 1.00 68.81 310 ALA A C 1
ATOM 2461 O O . ALA A 1 310 ? -2.924 5.586 7.918 1.00 68.81 310 ALA A O 1
ATOM 2462 N N . GLY A 1 311 ? -0.849 5.238 8.637 1.00 63.56 311 GLY A N 1
ATOM 2463 C CA . GLY A 1 311 ? -1.140 5.527 10.050 1.00 63.56 311 GLY A CA 1
ATOM 2464 C C . GLY A 1 311 ? -1.952 4.474 10.822 1.00 63.56 311 GLY A C 1
ATOM 2465 O O . GLY A 1 311 ? -2.354 4.728 11.959 1.00 63.56 311 GLY A O 1
ATOM 2466 N N . VAL A 1 312 ? -2.179 3.290 10.256 1.00 68.81 312 VAL A N 1
ATOM 2467 C CA . VAL A 1 312 ? -2.875 2.160 10.884 1.00 68.81 312 VAL A CA 1
ATOM 2468 C C . VAL A 1 312 ? -1.870 1.272 11.627 1.00 68.81 312 VAL A C 1
ATOM 2470 O O . VAL A 1 312 ? -0.974 0.679 11.029 1.00 68.81 312 VAL A O 1
ATOM 2473 N N . LYS A 1 313 ? -2.020 1.114 12.948 1.00 53.16 313 LYS A N 1
ATOM 2474 C CA . LYS A 1 313 ? -1.213 0.150 13.715 1.00 53.16 313 LYS A CA 1
ATOM 2475 C C . LYS A 1 313 ? -1.866 -1.230 13.713 1.00 53.16 313 LYS A C 1
ATOM 2477 O O . LYS A 1 313 ? -2.964 -1.396 14.231 1.00 53.16 313 LYS A O 1
ATOM 2482 N N . SER A 1 314 ? -1.149 -2.243 13.233 1.00 45.66 314 SER A N 1
ATOM 2483 C CA . SER A 1 314 ? -1.492 -3.645 13.499 1.00 45.66 314 SER A CA 1
ATOM 2484 C C . SER A 1 314 ? -1.355 -3.945 15.002 1.00 45.66 314 SER A C 1
ATOM 2486 O O . SER A 1 314 ? -0.326 -3.635 15.610 1.00 45.66 314 SER A O 1
ATOM 2488 N N . LYS A 1 315 ? -2.381 -4.571 15.604 1.00 49.00 315 LYS A N 1
ATOM 2489 C CA . LYS A 1 315 ? -2.489 -4.907 17.045 1.00 49.00 315 LYS A CA 1
ATOM 2490 C C . LYS A 1 315 ? -1.322 -5.744 17.610 1.00 49.00 315 LYS A C 1
ATOM 2492 O O . LYS A 1 315 ? -1.216 -5.898 18.821 1.00 49.00 315 LYS A O 1
ATOM 2497 N N . LYS A 1 316 ? -0.391 -6.236 16.785 1.00 44.47 316 LYS A N 1
ATOM 2498 C CA . LYS A 1 316 ? 0.771 -7.033 17.228 1.00 44.47 316 LYS A CA 1
ATOM 2499 C C . LYS A 1 316 ? 1.949 -6.194 17.767 1.00 44.47 316 LYS A C 1
ATOM 2501 O O . LYS A 1 316 ? 2.977 -6.752 18.140 1.00 44.47 316 LYS A O 1
ATOM 2506 N N . SER A 1 317 ? 1.840 -4.860 17.833 1.00 44.47 317 SER A N 1
ATOM 2507 C CA . SER A 1 317 ? 2.952 -3.969 18.220 1.00 44.47 317 SER A CA 1
ATOM 2508 C C . SER A 1 317 ? 3.067 -3.633 19.719 1.00 44.47 317 SER A C 1
ATOM 2510 O O . SER A 1 317 ? 3.800 -2.707 20.063 1.00 44.47 317 SER A O 1
ATOM 2512 N N . GLN A 1 318 ? 2.369 -4.324 20.626 1.00 41.53 318 GLN A N 1
ATOM 2513 C CA . GLN A 1 318 ? 2.347 -3.954 22.054 1.00 41.53 318 GLN A CA 1
ATOM 2514 C C . GLN A 1 318 ? 3.410 -4.648 22.932 1.00 41.53 318 GLN A C 1
ATOM 2516 O O . GLN A 1 318 ? 3.349 -4.545 24.150 1.00 41.53 318 GLN A O 1
ATOM 2521 N N . LYS A 1 319 ? 4.424 -5.310 22.352 1.00 39.12 319 LYS A N 1
ATOM 2522 C CA . LYS A 1 319 ? 5.524 -5.933 23.127 1.00 39.12 319 LYS A CA 1
ATOM 2523 C C . LYS A 1 319 ? 6.924 -5.351 22.909 1.00 39.12 319 LYS A C 1
ATOM 2525 O O . LYS A 1 319 ? 7.896 -5.911 23.397 1.00 39.12 319 LYS A O 1
ATOM 2530 N N . ARG A 1 320 ? 7.071 -4.216 22.218 1.00 43.84 320 ARG A N 1
ATOM 2531 C CA . ARG A 1 320 ? 8.385 -3.556 22.074 1.00 43.84 320 ARG A CA 1
ATOM 2532 C C . ARG A 1 320 ? 8.282 -2.043 22.222 1.00 43.84 320 ARG A C 1
ATOM 2534 O O . ARG A 1 320 ? 8.429 -1.309 21.253 1.00 43.84 320 ARG A O 1
ATOM 2541 N N . LYS A 1 321 ? 8.036 -1.581 23.446 1.00 34.22 321 LYS A N 1
ATOM 2542 C CA . LYS A 1 321 ? 8.476 -0.259 23.902 1.00 34.22 321 LYS A CA 1
ATOM 2543 C C . LYS A 1 321 ? 8.910 -0.377 25.357 1.00 34.22 321 LYS A C 1
ATOM 2545 O O . LYS A 1 321 ? 8.083 -0.284 26.252 1.00 34.22 321 LYS A O 1
ATOM 2550 N N . PHE A 1 322 ? 10.204 -0.614 25.565 1.00 29.11 322 PHE A N 1
ATOM 2551 C CA . PHE A 1 322 ? 10.834 -0.229 26.822 1.00 29.11 322 PHE A CA 1
ATOM 2552 C C . PHE A 1 322 ? 10.800 1.299 26.870 1.00 29.11 322 PHE A C 1
ATOM 2554 O O . PHE A 1 322 ? 11.282 1.975 25.959 1.00 29.11 322 PHE A O 1
ATOM 2561 N N . GLN A 1 323 ? 10.100 1.799 27.875 1.00 29.83 323 GLN A N 1
ATOM 2562 C CA . GLN A 1 323 ? 9.941 3.200 28.205 1.00 29.83 323 GLN A CA 1
ATOM 2563 C C . GLN A 1 323 ? 11.244 3.670 28.855 1.00 29.83 323 GLN A C 1
ATOM 2565 O O . GLN A 1 323 ? 11.690 3.089 29.840 1.00 29.83 323 GLN A O 1
ATOM 2570 N N . ASP A 1 324 ? 11.873 4.682 28.262 1.00 34.25 324 ASP A N 1
ATOM 2571 C CA . ASP A 1 324 ? 12.911 5.468 28.922 1.00 34.25 324 ASP A CA 1
ATOM 2572 C C . ASP A 1 324 ? 12.213 6.358 29.958 1.00 34.25 324 ASP A C 1
ATOM 2574 O O . ASP A 1 324 ? 11.312 7.131 29.624 1.00 34.25 324 ASP A O 1
ATOM 2578 N N . GLY A 1 325 ? 12.549 6.146 31.226 1.00 29.06 325 GLY A N 1
ATOM 2579 C CA . GLY A 1 325 ? 11.862 6.708 32.381 1.00 29.06 325 GLY A CA 1
ATOM 2580 C C . GLY A 1 325 ? 12.615 6.336 33.648 1.00 29.06 325 GLY A C 1
ATOM 2581 O O . GLY A 1 325 ? 12.375 5.301 34.255 1.00 29.06 325 GLY A O 1
ATOM 2582 N N . ASN A 1 326 ? 13.578 7.179 33.993 1.00 33.62 326 ASN A N 1
ATOM 2583 C CA . ASN A 1 326 ? 14.428 7.102 35.169 1.00 33.62 326 ASN A CA 1
ATOM 2584 C C . ASN A 1 326 ? 13.611 7.175 36.475 1.00 33.62 326 ASN A C 1
ATOM 2586 O O . ASN A 1 326 ? 13.149 8.261 36.816 1.00 33.62 326 ASN A O 1
ATOM 2590 N N . PHE A 1 327 ? 13.523 6.076 37.229 1.00 28.83 327 PHE A N 1
ATOM 2591 C CA . PHE A 1 327 ? 13.351 6.089 38.686 1.00 28.83 327 PHE A CA 1
ATOM 2592 C C . PHE A 1 327 ? 14.127 4.920 39.313 1.00 28.83 327 PHE A C 1
ATOM 2594 O O . PHE A 1 327 ? 14.077 3.795 38.818 1.00 28.83 327 PHE A O 1
ATOM 2601 N N . ASP A 1 328 ? 14.898 5.255 40.348 1.00 36.84 328 ASP A N 1
ATOM 2602 C CA . ASP A 1 328 ? 15.587 4.350 41.268 1.00 36.84 328 ASP A CA 1
ATOM 2603 C C . ASP A 1 328 ? 14.612 3.324 41.856 1.00 36.84 328 ASP A C 1
ATOM 2605 O O . ASP A 1 328 ? 13.597 3.719 42.420 1.00 36.84 328 ASP A O 1
ATOM 2609 N N . GLU A 1 329 ? 14.975 2.041 41.815 1.00 32.09 329 GLU A N 1
ATOM 2610 C CA . GLU A 1 329 ? 14.657 1.091 42.884 1.00 32.09 329 GLU A CA 1
ATOM 2611 C C . GLU A 1 329 ? 15.635 -0.095 42.829 1.00 32.09 329 GLU A C 1
ATOM 2613 O O . GLU A 1 329 ? 15.763 -0.801 41.826 1.00 32.09 329 GLU A O 1
ATOM 2618 N N . ASP A 1 330 ? 16.383 -0.252 43.923 1.00 37.16 330 ASP A N 1
ATOM 2619 C CA . ASP A 1 330 ? 17.220 -1.403 44.246 1.00 37.16 330 ASP A CA 1
ATOM 2620 C C . ASP A 1 330 ? 16.394 -2.695 44.200 1.00 37.16 330 ASP A C 1
ATOM 2622 O O . ASP A 1 330 ? 15.492 -2.843 45.012 1.00 37.16 330 ASP A O 1
ATOM 2626 N N . MET A 1 331 ? 16.758 -3.663 43.354 1.00 32.31 331 MET A N 1
ATOM 2627 C CA . MET A 1 331 ? 16.566 -5.094 43.633 1.00 32.31 331 MET A CA 1
ATOM 2628 C C . MET A 1 331 ? 17.565 -5.927 42.816 1.00 32.31 331 MET A C 1
ATOM 2630 O O . MET A 1 331 ? 17.447 -6.079 41.599 1.00 32.31 331 MET A O 1
ATOM 2634 N N . ASP A 1 332 ? 18.549 -6.494 43.516 1.00 36.41 332 ASP A N 1
ATOM 2635 C CA . ASP A 1 332 ? 19.373 -7.607 43.044 1.00 36.41 332 ASP A CA 1
ATOM 2636 C C . ASP A 1 332 ? 18.466 -8.811 42.728 1.00 36.41 332 ASP A C 1
ATOM 2638 O O . ASP A 1 332 ? 17.954 -9.468 43.635 1.00 36.41 332 ASP A O 1
ATOM 2642 N N . ILE A 1 333 ? 18.288 -9.135 41.446 1.00 30.48 333 ILE A N 1
ATOM 2643 C CA . ILE A 1 333 ? 17.715 -10.416 41.017 1.00 30.48 333 ILE A CA 1
ATOM 2644 C C . ILE A 1 333 ? 18.792 -11.164 40.233 1.00 30.48 333 ILE A C 1
ATOM 2646 O O . ILE A 1 333 ? 19.146 -10.813 39.106 1.00 30.48 333 ILE A O 1
ATOM 2650 N N . GLU A 1 334 ? 19.346 -12.191 40.875 1.00 36.31 334 GLU A N 1
ATOM 2651 C CA . GLU A 1 334 ? 20.255 -13.161 40.269 1.00 36.31 334 GLU A CA 1
ATOM 2652 C C . GLU A 1 334 ? 19.625 -13.788 39.010 1.00 36.31 334 GLU A C 1
ATOM 2654 O O . GLU A 1 334 ? 18.498 -14.285 39.075 1.00 36.31 334 GLU A O 1
ATOM 2659 N N . PRO A 1 335 ? 20.338 -13.877 37.872 1.00 36.53 335 PRO A N 1
ATOM 2660 C CA . PRO A 1 335 ? 19.878 -14.696 36.762 1.00 36.53 335 PRO A CA 1
ATOM 2661 C C . PRO A 1 335 ? 20.116 -16.175 37.097 1.00 36.53 335 PRO A C 1
ATOM 2663 O O . PRO A 1 335 ? 21.204 -16.719 36.891 1.00 36.53 335 PRO A O 1
ATOM 2666 N N . GLN A 1 336 ? 19.091 -16.851 37.615 1.00 40.62 336 GLN A N 1
ATOM 2667 C CA . GLN A 1 336 ? 19.075 -18.309 37.708 1.00 40.62 336 GLN A CA 1
ATOM 2668 C C . GLN A 1 336 ? 18.765 -18.929 36.341 1.00 40.62 336 GLN A C 1
ATOM 2670 O O . GLN A 1 336 ? 17.636 -19.298 36.047 1.00 40.62 336 GLN A O 1
ATOM 2675 N N . LEU A 1 337 ? 19.796 -19.093 35.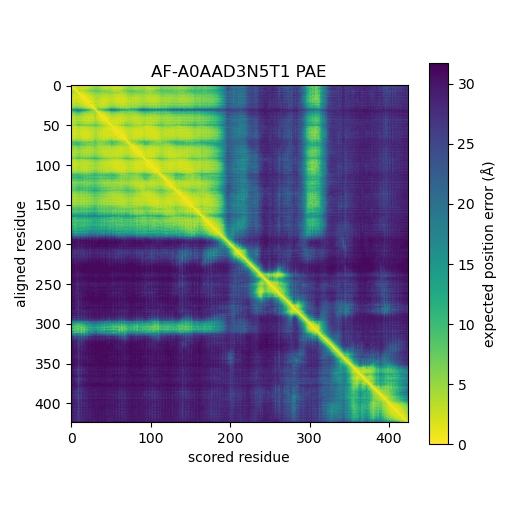513 1.00 39.31 337 LEU A N 1
ATOM 2676 C CA . LEU A 1 337 ? 19.789 -20.040 34.396 1.00 39.31 337 LEU A CA 1
ATOM 2677 C C . LEU A 1 337 ? 21.082 -20.859 34.452 1.00 39.31 337 LEU A C 1
ATOM 2679 O O . LEU A 1 337 ? 22.095 -20.528 33.841 1.00 39.31 337 LEU A O 1
ATOM 2683 N N . LYS A 1 338 ? 21.066 -21.938 35.242 1.00 44.31 338 LYS A N 1
ATOM 2684 C CA . LYS A 1 338 ? 22.141 -22.941 35.262 1.00 44.31 338 LYS A CA 1
ATOM 2685 C C . LYS A 1 338 ? 21.916 -23.946 34.134 1.00 44.31 338 LYS A C 1
ATOM 2687 O O . LYS A 1 338 ? 21.524 -25.081 34.384 1.00 44.31 338 LYS A O 1
ATOM 2692 N N . TYR A 1 339 ? 22.194 -23.544 32.899 1.00 53.22 339 TYR A N 1
ATOM 2693 C CA . TYR A 1 339 ? 22.377 -24.511 31.819 1.00 53.22 339 TYR A CA 1
ATOM 2694 C C . TYR A 1 339 ? 23.717 -25.236 32.027 1.00 53.22 339 TYR A C 1
ATOM 2696 O O . TYR A 1 339 ? 24.778 -24.607 32.024 1.00 53.22 339 TYR A O 1
ATOM 2704 N N . LYS A 1 340 ? 23.690 -26.556 32.244 1.00 49.50 340 LYS A N 1
ATOM 2705 C CA . LYS A 1 340 ? 24.883 -27.419 32.221 1.00 49.50 340 LYS A CA 1
ATOM 2706 C C . LYS A 1 340 ? 24.856 -28.231 30.929 1.00 49.50 340 LYS A C 1
ATOM 2708 O O . LYS A 1 340 ? 24.116 -29.201 30.833 1.00 49.50 340 LYS A O 1
ATOM 2713 N N . ALA A 1 341 ? 25.672 -27.838 29.955 1.00 46.91 341 ALA A N 1
ATOM 2714 C CA . ALA A 1 341 ? 25.839 -28.585 28.713 1.00 46.91 341 ALA A CA 1
ATOM 2715 C C . ALA A 1 341 ? 26.547 -29.924 28.996 1.00 46.91 341 ALA A C 1
ATOM 2717 O O . ALA A 1 341 ? 27.704 -29.942 29.424 1.00 46.91 341 ALA A O 1
ATOM 2718 N N . GLY A 1 342 ? 25.844 -31.038 28.795 1.00 46.66 342 GLY A N 1
ATOM 2719 C CA . GLY A 1 342 ? 26.404 -32.386 28.837 1.00 46.66 342 GLY A CA 1
ATOM 2720 C C . GLY A 1 342 ? 26.603 -32.904 27.418 1.00 46.66 342 GLY A C 1
ATOM 2721 O O . GLY A 1 342 ? 25.656 -33.372 26.804 1.00 46.66 342 GLY A O 1
ATOM 2722 N N . GLY A 1 343 ? 27.820 -32.807 26.884 1.00 50.62 343 GLY A N 1
ATOM 2723 C CA . GLY A 1 343 ? 28.159 -33.381 25.581 1.00 50.62 343 GLY A CA 1
ATOM 2724 C C . GLY A 1 343 ? 29.662 -33.355 25.316 1.00 50.62 343 GLY A C 1
ATOM 2725 O O . GLY A 1 343 ? 30.377 -32.483 25.817 1.00 50.62 343 GLY A O 1
ATOM 2726 N N . SER A 1 344 ? 30.169 -34.321 24.545 1.00 47.91 344 SER A N 1
ATOM 2727 C CA . SER A 1 344 ? 31.553 -34.299 24.060 1.00 47.91 344 SER A CA 1
ATOM 2728 C C . SER A 1 344 ? 31.597 -33.560 22.713 1.00 47.91 344 SER A C 1
ATOM 2730 O O . SER A 1 344 ? 30.775 -33.796 21.835 1.00 47.91 344 SER A O 1
ATOM 2732 N N . GLY A 1 345 ? 32.490 -32.571 22.586 1.00 62.59 345 GLY A N 1
ATOM 2733 C CA . GLY A 1 345 ? 32.559 -31.669 21.427 1.00 62.59 345 GLY A CA 1
ATOM 2734 C C . GLY A 1 345 ? 32.657 -30.193 21.825 1.00 62.59 345 GLY A C 1
ATOM 2735 O O . GLY A 1 345 ? 33.179 -29.868 22.891 1.00 62.59 345 GLY A O 1
ATOM 2736 N N . ILE A 1 346 ? 32.146 -29.280 20.990 1.00 57.94 346 ILE A N 1
ATOM 2737 C CA . ILE A 1 346 ? 32.128 -27.818 21.240 1.00 57.94 346 ILE A CA 1
ATOM 2738 C C . ILE A 1 346 ? 31.364 -27.469 22.540 1.00 57.94 346 ILE A C 1
ATOM 2740 O O . ILE A 1 346 ? 31.627 -26.438 23.154 1.00 57.94 346 ILE A O 1
ATOM 2744 N N . HIS A 1 347 ? 30.504 -28.384 23.002 1.00 44.91 347 HIS A N 1
ATOM 2745 C CA . HIS A 1 347 ? 29.775 -28.346 24.274 1.00 44.91 347 HIS A CA 1
ATOM 2746 C C . HIS A 1 347 ? 30.476 -29.069 25.437 1.00 44.91 347 HIS A C 1
ATOM 2748 O O . HIS A 1 347 ? 29.860 -29.296 26.477 1.00 44.91 347 HIS A O 1
ATOM 2754 N N . ARG A 1 348 ? 31.764 -29.418 25.315 1.00 58.31 348 ARG A N 1
ATOM 2755 C CA . ARG A 1 348 ? 32.537 -29.918 26.457 1.00 58.31 348 ARG A CA 1
ATOM 2756 C C . ARG A 1 348 ? 32.604 -28.814 27.518 1.00 58.31 348 ARG A C 1
ATOM 2758 O O . ARG A 1 348 ? 32.923 -27.677 27.159 1.00 58.31 348 ARG A O 1
ATOM 2765 N N . PRO A 1 349 ? 32.406 -29.118 28.816 1.00 52.59 349 PRO A N 1
ATOM 2766 C CA . PRO A 1 349 ? 32.684 -28.162 29.875 1.00 52.59 349 PRO A CA 1
ATOM 2767 C C . PRO A 1 349 ? 34.178 -27.829 29.839 1.00 52.59 349 PRO A C 1
ATOM 2769 O O . PRO A 1 349 ? 35.028 -28.564 30.343 1.00 52.59 349 PRO A O 1
ATOM 2772 N N . LEU A 1 350 ? 34.516 -26.716 29.191 1.00 55.50 350 LEU A N 1
ATOM 2773 C CA . LEU A 1 350 ? 35.784 -26.046 29.405 1.00 55.50 350 LEU A CA 1
ATOM 2774 C C . LEU A 1 350 ? 35.726 -25.596 30.855 1.00 55.50 350 LEU A C 1
ATOM 2776 O O . LEU A 1 350 ? 34.896 -24.750 31.177 1.00 55.50 350 LEU A O 1
ATOM 2780 N N . GLY A 1 351 ? 36.521 -26.239 31.718 1.00 50.03 351 GLY A N 1
ATOM 2781 C CA . GLY A 1 351 ? 36.524 -25.993 33.157 1.00 50.03 351 GLY A CA 1
ATOM 2782 C C . GLY A 1 351 ? 36.409 -24.500 33.417 1.00 50.03 351 GLY A C 1
ATOM 2783 O O . GLY A 1 351 ? 37.312 -23.741 33.053 1.00 50.03 351 GLY A O 1
ATOM 2784 N N . GLY A 1 352 ? 35.247 -24.089 33.934 1.00 48.78 352 GLY A N 1
ATOM 2785 C CA . GLY A 1 352 ? 34.972 -22.693 34.220 1.00 48.78 352 GLY A CA 1
ATOM 2786 C C . GLY A 1 352 ? 36.131 -22.164 35.044 1.00 48.78 352 GLY A C 1
ATOM 2787 O O . GLY A 1 352 ? 36.573 -22.829 35.983 1.00 48.78 352 GLY A O 1
ATOM 2788 N N . SER A 1 353 ? 36.679 -21.015 34.648 1.00 54.19 353 SER A N 1
ATOM 2789 C CA . SER A 1 353 ? 37.639 -20.323 35.496 1.00 54.19 353 SER A CA 1
ATOM 2790 C C . SER A 1 353 ? 36.942 -20.121 36.832 1.00 54.19 353 SER A C 1
ATOM 2792 O O . SER A 1 353 ? 35.988 -19.353 36.892 1.00 54.19 353 SER A O 1
ATOM 2794 N N . GLN A 1 354 ? 37.356 -20.850 37.871 1.00 56.88 354 GLN A N 1
ATOM 2795 C CA . GLN A 1 354 ? 36.899 -20.577 39.227 1.00 56.88 354 GLN A CA 1
ATOM 2796 C C . GLN A 1 354 ? 37.103 -19.085 39.463 1.00 56.88 354 GLN A C 1
ATOM 2798 O O . GLN A 1 354 ? 38.212 -18.583 39.259 1.00 56.88 354 GLN A O 1
ATOM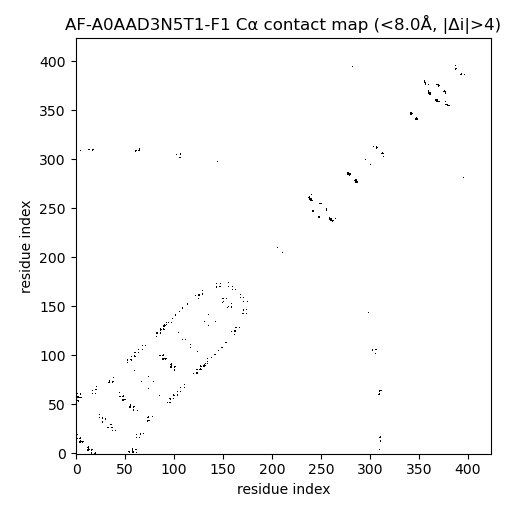 2803 N N . ASP A 1 355 ? 36.027 -18.385 39.816 1.00 60.22 355 ASP A N 1
ATOM 2804 C CA . ASP A 1 355 ? 36.097 -16.973 40.158 1.00 60.22 355 ASP A CA 1
ATOM 2805 C C . ASP A 1 355 ? 37.073 -16.828 41.324 1.00 60.22 355 ASP A C 1
ATOM 2807 O O . ASP A 1 355 ? 36.821 -17.256 42.456 1.00 60.22 355 ASP A O 1
ATOM 2811 N N . ILE A 1 356 ? 38.251 -16.294 41.009 1.00 63.41 356 ILE A N 1
ATOM 2812 C CA . ILE A 1 356 ? 39.338 -16.112 41.961 1.00 63.41 356 ILE A CA 1
ATOM 2813 C C . ILE A 1 356 ? 38.820 -15.140 43.026 1.00 63.41 356 ILE A C 1
ATOM 2815 O O . ILE A 1 356 ? 38.526 -13.990 42.716 1.00 63.41 356 ILE A O 1
ATOM 2819 N N . GLY A 1 357 ? 38.679 -15.616 44.265 1.00 65.69 357 GLY A N 1
ATOM 2820 C CA . GLY A 1 357 ? 38.153 -14.827 45.386 1.00 65.69 357 GLY A CA 1
ATOM 2821 C C . GLY A 1 357 ? 36.766 -15.244 45.887 1.00 65.69 357 GLY A C 1
ATOM 2822 O O . GLY A 1 357 ? 36.394 -14.840 46.985 1.00 65.69 357 GLY A O 1
ATOM 2823 N N . ALA A 1 358 ? 36.037 -16.123 45.182 1.00 72.12 358 ALA A N 1
ATOM 2824 C CA . ALA A 1 358 ? 34.744 -16.641 45.659 1.00 72.12 358 ALA A CA 1
ATOM 2825 C C . ALA A 1 358 ? 34.849 -17.317 47.041 1.00 72.12 358 ALA A C 1
ATOM 2827 O O . ALA A 1 358 ? 33.934 -17.239 47.859 1.00 72.12 358 ALA A O 1
ATOM 2828 N N . ASP A 1 359 ? 36.009 -17.910 47.329 1.00 72.88 359 ASP A N 1
ATOM 2829 C CA . ASP A 1 359 ? 36.346 -18.500 48.621 1.00 72.88 359 ASP A CA 1
ATOM 2830 C C . ASP A 1 359 ? 36.309 -17.505 49.785 1.00 72.88 359 ASP A C 1
ATOM 2832 O O . ASP A 1 359 ? 36.129 -17.938 50.921 1.00 72.88 359 ASP A O 1
ATOM 2836 N N . TYR A 1 360 ? 36.508 -16.213 49.544 1.00 76.75 360 TYR A N 1
ATOM 2837 C CA . TYR A 1 360 ? 36.554 -15.198 50.593 1.00 76.75 360 TYR A CA 1
ATOM 2838 C C . TYR A 1 360 ? 35.234 -14.439 50.735 1.00 76.75 360 TYR A C 1
ATOM 2840 O O . TYR A 1 360 ? 35.058 -13.741 51.725 1.00 76.75 360 TYR A O 1
ATOM 2848 N N . LYS A 1 361 ? 34.266 -14.629 49.832 1.00 79.19 361 LYS A N 1
ATOM 2849 C CA . LYS A 1 361 ? 32.969 -13.946 49.898 1.00 79.19 361 LYS A CA 1
ATOM 2850 C C . LYS A 1 361 ? 32.183 -14.371 51.146 1.00 79.19 361 LYS A C 1
ATOM 2852 O O . LYS A 1 361 ? 31.960 -15.561 51.386 1.00 79.19 361 LYS A O 1
ATOM 2857 N N . SER A 1 362 ? 31.730 -13.399 51.939 1.00 78.06 362 SER A N 1
ATOM 2858 C CA . SER A 1 362 ? 30.848 -13.656 53.081 1.00 78.06 362 SER A CA 1
ATOM 2859 C C . SER A 1 362 ? 29.496 -14.222 52.633 1.00 78.06 362 SER A C 1
ATOM 2861 O O . SER A 1 362 ? 28.904 -13.750 51.665 1.00 78.06 362 SER A O 1
ATOM 2863 N N . LYS A 1 363 ? 28.970 -15.214 53.364 1.00 76.69 363 LYS A N 1
ATOM 2864 C CA . LYS A 1 363 ? 27.623 -15.766 53.118 1.00 76.69 363 LYS A CA 1
ATOM 2865 C C . LYS A 1 363 ? 26.493 -14.897 53.680 1.00 76.69 363 LYS A C 1
ATOM 2867 O O . LYS A 1 363 ? 25.362 -15.041 53.239 1.00 76.69 363 LYS A O 1
ATOM 2872 N N . LYS A 1 364 ? 26.771 -14.067 54.692 1.00 76.25 364 LYS A N 1
ATOM 2873 C CA . LYS A 1 364 ? 25.743 -13.336 55.466 1.00 76.25 364 LYS A CA 1
ATOM 2874 C C . LYS A 1 364 ? 26.019 -11.836 55.630 1.00 76.25 364 LYS A C 1
ATOM 2876 O O . LYS A 1 364 ? 25.177 -11.129 56.162 1.00 76.25 364 LYS A O 1
ATOM 2881 N N . GLY A 1 365 ? 27.181 -11.345 55.202 1.00 71.81 365 GLY A N 1
ATOM 2882 C CA . GLY A 1 365 ? 27.581 -9.941 55.324 1.00 71.81 365 GLY A CA 1
ATOM 2883 C C . GLY A 1 365 ? 28.071 -9.369 53.997 1.00 71.81 365 GLY A C 1
ATOM 2884 O O . GLY A 1 365 ? 28.399 -10.112 53.075 1.00 71.81 365 GLY A O 1
ATOM 2885 N N . LYS A 1 366 ? 28.136 -8.040 53.896 1.00 67.06 366 LYS A N 1
ATOM 2886 C CA . LYS A 1 366 ? 28.734 -7.363 52.738 1.00 67.06 366 LYS A CA 1
ATOM 2887 C C . LYS A 1 366 ? 30.261 -7.339 52.909 1.00 67.06 366 LYS A C 1
ATOM 2889 O O . LYS A 1 366 ? 30.748 -6.774 53.882 1.00 67.06 366 LYS A O 1
ATOM 2894 N N . GLY A 1 367 ? 30.997 -7.952 51.978 1.00 77.12 367 GLY A N 1
ATOM 2895 C CA . GLY A 1 367 ? 32.470 -7.954 51.937 1.00 77.12 367 GLY A CA 1
ATOM 2896 C C . GLY A 1 367 ? 33.123 -9.337 52.058 1.00 77.12 367 GLY A C 1
ATOM 2897 O O . GLY A 1 367 ? 32.440 -10.360 52.172 1.00 77.12 367 GLY A O 1
ATOM 2898 N N . ASP A 1 368 ? 34.457 -9.349 52.032 1.00 81.38 368 ASP A N 1
ATOM 2899 C CA . ASP A 1 368 ? 35.274 -10.565 52.085 1.00 81.38 368 ASP A CA 1
ATOM 2900 C C . ASP A 1 368 ? 35.727 -10.903 53.522 1.00 81.38 368 ASP A C 1
ATOM 2902 O O . ASP A 1 368 ? 36.000 -10.018 54.333 1.00 81.38 368 ASP A O 1
ATOM 2906 N N . VAL A 1 369 ? 35.820 -12.196 53.853 1.00 82.00 369 VAL A N 1
ATOM 2907 C CA . VAL A 1 369 ? 36.109 -12.735 55.194 1.00 82.00 369 VAL A CA 1
ATOM 2908 C C . VAL A 1 369 ? 37.462 -13.441 55.211 1.00 82.00 369 VAL A C 1
ATOM 2910 O O . VAL A 1 369 ? 37.709 -14.343 54.412 1.00 82.00 369 VAL A O 1
ATOM 2913 N N . LYS A 1 370 ? 38.322 -13.099 56.178 1.00 80.94 370 LYS A N 1
ATOM 2914 C CA . LYS A 1 370 ? 39.601 -13.791 56.411 1.00 80.94 370 LYS A CA 1
ATOM 2915 C C . LYS A 1 370 ? 39.375 -15.241 56.855 1.00 80.94 370 LYS A C 1
ATOM 2917 O O . LYS A 1 370 ? 38.618 -15.504 57.787 1.00 80.94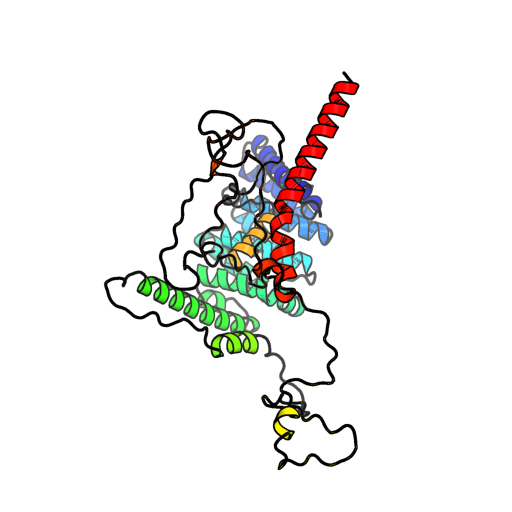 370 LYS A O 1
ATOM 2922 N N . LYS A 1 371 ? 40.076 -16.186 56.224 1.00 80.69 371 LYS A N 1
ATOM 2923 C CA . LYS A 1 371 ? 40.066 -17.610 56.596 1.00 80.69 371 LYS A CA 1
ATOM 2924 C C . LYS A 1 371 ? 41.377 -17.977 57.289 1.00 80.69 371 LYS A C 1
ATOM 2926 O O . LYS A 1 371 ? 42.446 -17.709 56.749 1.00 80.69 371 LYS A O 1
ATOM 2931 N N . LYS A 1 372 ? 41.304 -18.609 58.468 1.00 74.88 372 LYS A N 1
ATOM 2932 C CA . LYS A 1 372 ? 42.493 -19.076 59.208 1.00 74.88 372 LYS A CA 1
ATOM 2933 C C . LYS A 1 372 ? 43.305 -20.043 58.333 1.00 74.88 372 LYS A C 1
ATOM 2935 O O . LYS A 1 372 ? 42.738 -20.979 57.776 1.00 74.88 372 LYS A O 1
ATOM 2940 N N . GLY A 1 373 ? 44.608 -19.792 58.190 1.00 77.75 373 GLY A N 1
ATOM 2941 C CA . GLY A 1 373 ? 45.526 -20.611 57.385 1.00 77.75 373 GLY A CA 1
ATOM 2942 C C . GLY A 1 373 ? 45.543 -20.316 55.878 1.00 77.75 373 GLY A C 1
ATOM 2943 O O . GLY A 1 373 ? 46.313 -20.946 55.158 1.00 77.75 373 GLY A O 1
ATOM 2944 N N . LYS A 1 374 ? 44.737 -19.365 55.384 1.00 77.50 374 LYS A N 1
ATOM 2945 C CA . LYS A 1 374 ? 44.830 -18.855 54.006 1.00 77.50 374 LYS A CA 1
ATOM 2946 C C . LYS A 1 374 ? 45.324 -17.403 54.002 1.00 77.50 374 LYS A C 1
ATOM 2948 O O . LYS A 1 374 ? 45.237 -16.714 55.013 1.00 77.50 374 LYS A O 1
ATOM 2953 N N . LEU A 1 375 ? 45.830 -16.951 52.852 1.00 75.31 375 LEU A N 1
ATOM 2954 C CA . LEU A 1 375 ? 46.240 -15.559 52.635 1.00 75.31 375 LEU A CA 1
ATOM 2955 C C . LEU A 1 375 ? 45.064 -14.594 52.865 1.00 75.31 375 LEU A C 1
ATOM 2957 O O . LEU A 1 375 ? 43.903 -14.999 52.779 1.00 75.31 375 LEU A O 1
ATOM 2961 N N . ASP A 1 376 ? 45.360 -13.328 53.142 1.00 72.69 376 ASP A N 1
ATOM 2962 C CA . ASP A 1 376 ? 44.344 -12.289 53.342 1.00 72.69 376 ASP A CA 1
ATOM 2963 C C . ASP A 1 376 ? 43.466 -12.080 52.087 1.00 72.69 376 ASP A C 1
ATOM 2965 O O . ASP A 1 376 ? 43.911 -12.367 50.983 1.00 72.69 376 ASP A O 1
ATOM 2969 N N . PRO A 1 377 ? 42.214 -11.602 52.204 1.00 69.25 377 PRO A N 1
ATOM 2970 C CA . PRO A 1 377 ? 41.275 -11.468 51.087 1.00 69.25 377 PRO A CA 1
ATOM 2971 C C . PRO A 1 377 ? 41.654 -10.318 50.138 1.00 69.25 377 PRO A C 1
ATOM 2973 O O . PRO A 1 377 ? 41.018 -9.269 50.100 1.00 69.25 377 PRO A O 1
ATOM 2976 N N . TYR A 1 378 ? 42.711 -10.521 49.361 1.00 70.12 378 TYR A N 1
ATOM 2977 C CA . TYR A 1 378 ? 43.098 -9.678 48.239 1.00 70.12 378 TYR A CA 1
ATOM 2978 C C . TYR A 1 378 ? 43.006 -10.479 46.937 1.00 70.12 378 TYR A C 1
ATOM 2980 O O . TYR A 1 378 ? 43.075 -11.711 46.926 1.00 70.12 378 TYR A O 1
ATOM 2988 N N . ALA A 1 379 ? 42.868 -9.778 45.809 1.00 66.19 379 ALA A N 1
ATOM 2989 C CA . ALA A 1 379 ? 42.852 -10.394 44.486 1.00 66.19 379 ALA A CA 1
ATOM 2990 C C . ALA A 1 379 ? 44.264 -10.860 44.088 1.00 66.19 379 ALA A C 1
ATOM 2992 O O . ALA A 1 379 ? 44.978 -10.184 43.348 1.00 66.19 379 ALA A O 1
ATOM 2993 N N . TYR A 1 380 ? 44.686 -12.023 44.584 1.00 67.12 380 TYR A N 1
ATOM 2994 C CA . TYR A 1 380 ? 45.929 -12.644 44.136 1.00 67.12 380 TYR A CA 1
ATOM 2995 C C . TYR A 1 380 ? 45.733 -13.234 42.742 1.00 67.12 380 TYR A C 1
ATOM 2997 O O . TYR A 1 380 ? 44.975 -14.184 42.554 1.00 67.12 380 TYR A O 1
ATOM 3005 N N . ILE A 1 381 ? 46.427 -12.672 41.754 1.00 69.00 381 ILE A N 1
ATOM 3006 C CA . ILE A 1 381 ? 46.439 -13.187 40.385 1.00 69.00 381 ILE A CA 1
ATOM 3007 C C . ILE A 1 381 ? 47.635 -14.140 40.264 1.00 69.00 381 ILE A C 1
ATOM 3009 O O . ILE A 1 381 ? 48.775 -13.672 40.217 1.00 69.00 381 ILE A O 1
ATOM 3013 N N . PRO A 1 382 ? 47.427 -15.469 40.216 1.00 67.25 382 PRO A N 1
ATOM 3014 C CA . PRO A 1 382 ? 48.532 -16.405 40.085 1.00 67.25 382 PRO A CA 1
ATOM 3015 C C . PRO A 1 382 ? 49.156 -16.275 38.692 1.00 67.25 382 PRO A C 1
ATOM 3017 O O . PRO A 1 382 ? 48.509 -16.552 37.679 1.00 67.25 382 PRO A O 1
ATOM 3020 N N . LEU A 1 383 ? 50.429 -15.880 38.640 1.00 69.38 383 LEU A N 1
ATOM 3021 C CA . LEU A 1 383 ? 51.199 -15.820 37.400 1.00 69.38 383 LEU A CA 1
ATOM 3022 C C . LEU A 1 383 ? 51.574 -17.241 36.971 1.00 69.38 383 LEU A C 1
ATOM 3024 O O . LEU A 1 383 ? 52.456 -17.876 37.546 1.00 69.38 383 LEU A O 1
ATOM 3028 N N . LYS A 1 384 ? 50.904 -17.765 35.943 1.00 75.94 384 LYS A N 1
ATOM 3029 C CA . LYS A 1 384 ? 51.239 -19.079 35.374 1.00 75.94 384 LYS A CA 1
ATOM 3030 C C . LYS A 1 384 ? 52.299 -18.907 34.286 1.00 75.94 384 LYS A C 1
ATOM 3032 O O . LYS A 1 384 ? 52.134 -18.078 33.396 1.00 75.94 384 LYS A O 1
ATOM 3037 N N . LYS A 1 385 ? 53.329 -19.764 34.254 1.00 73.19 385 LYS A N 1
ATOM 3038 C CA . LYS A 1 385 ? 54.391 -19.767 33.215 1.00 73.19 385 LYS A CA 1
ATOM 3039 C C . LYS A 1 385 ? 53.837 -19.788 31.777 1.00 73.19 385 LYS A C 1
ATOM 3041 O O . LYS A 1 385 ? 54.409 -19.190 30.871 1.00 73.19 385 LYS A O 1
ATOM 3046 N N . ALA A 1 386 ? 52.670 -20.403 31.569 1.00 66.31 386 ALA A N 1
ATOM 3047 C CA . ALA A 1 386 ? 51.969 -20.431 30.282 1.00 66.31 386 ALA A CA 1
ATOM 3048 C C . ALA A 1 386 ? 51.447 -19.055 29.802 1.00 66.31 386 ALA A C 1
ATOM 3050 O O . ALA A 1 386 ? 51.208 -18.884 28.605 1.00 66.31 386 ALA A O 1
ATOM 3051 N N . GLN A 1 387 ? 51.274 -18.086 30.708 1.00 67.31 387 GLN A N 1
ATOM 3052 C CA . GLN A 1 387 ? 50.843 -16.716 30.402 1.00 67.31 387 GLN A CA 1
ATOM 3053 C C . GLN A 1 387 ? 51.995 -15.838 29.876 1.00 67.31 387 GLN A C 1
ATOM 3055 O O . GLN A 1 387 ? 51.756 -14.788 29.293 1.00 67.31 387 GLN A O 1
ATOM 3060 N N . LEU A 1 388 ? 53.244 -16.290 30.013 1.00 67.06 388 LEU A N 1
ATOM 3061 C CA . LEU A 1 388 ? 54.435 -15.584 29.529 1.00 67.06 388 LEU A CA 1
ATOM 3062 C C . LEU A 1 388 ? 54.735 -15.837 28.039 1.00 67.06 388 LEU A C 1
ATOM 3064 O O . LEU A 1 388 ? 55.640 -15.230 27.469 1.00 67.06 388 LEU A O 1
ATOM 3068 N N . ASN A 1 389 ? 53.977 -16.717 27.373 1.00 78.19 389 ASN A N 1
ATOM 3069 C CA . ASN A 1 389 ? 54.186 -17.019 25.958 1.00 78.19 389 ASN A CA 1
ATOM 3070 C C . ASN A 1 389 ? 53.690 -15.867 25.060 1.00 78.19 389 ASN A C 1
ATOM 3072 O O . ASN A 1 389 ? 52.486 -15.598 24.990 1.00 78.19 389 ASN A O 1
ATOM 3076 N N . ARG A 1 390 ? 54.608 -15.241 24.303 1.00 74.50 390 ARG A N 1
ATOM 3077 C CA . ARG A 1 390 ? 54.328 -14.109 23.394 1.00 74.50 390 ARG A CA 1
ATOM 3078 C C . ARG A 1 390 ? 53.193 -14.384 22.398 1.00 74.50 390 ARG A C 1
ATOM 3080 O O . ARG A 1 390 ? 52.441 -13.464 22.091 1.00 74.50 390 ARG A O 1
ATOM 3087 N N . ARG A 1 391 ? 52.997 -15.634 21.953 1.00 70.25 391 ARG A N 1
ATOM 3088 C CA . ARG A 1 391 ? 51.912 -15.997 21.014 1.00 70.25 391 ARG A CA 1
ATOM 3089 C C . ARG A 1 391 ? 50.511 -15.899 21.631 1.00 70.25 391 ARG A C 1
ATOM 3091 O O . ARG A 1 391 ? 49.540 -15.731 20.907 1.00 70.25 391 ARG A O 1
ATOM 3098 N N . LYS A 1 392 ? 50.387 -15.978 22.962 1.00 70.56 392 LYS A N 1
ATOM 3099 C CA . LYS A 1 392 ? 49.097 -15.921 23.681 1.00 70.56 392 LYS A CA 1
ATOM 3100 C C . LYS A 1 392 ? 48.770 -14.526 24.231 1.00 70.56 392 LYS A C 1
ATOM 3102 O O . LYS A 1 392 ? 47.760 -14.361 24.913 1.00 70.56 392 LYS A O 1
ATOM 3107 N N . ARG A 1 393 ? 49.583 -13.514 23.903 1.00 70.88 393 ARG A N 1
ATOM 3108 C CA . ARG A 1 393 ? 49.460 -12.136 24.408 1.00 70.88 393 ARG A CA 1
ATOM 3109 C C . ARG A 1 393 ? 48.085 -11.518 24.136 1.00 70.88 393 ARG A C 1
ATOM 3111 O O . ARG A 1 393 ? 47.496 -10.958 25.054 1.00 70.88 393 ARG A O 1
ATOM 3118 N N . ALA A 1 394 ? 47.544 -11.682 22.926 1.00 69.31 394 ALA A N 1
ATOM 3119 C CA . ALA A 1 394 ? 46.235 -11.133 22.556 1.00 69.31 394 ALA A CA 1
ATOM 3120 C C . ALA A 1 394 ? 45.088 -11.703 23.417 1.00 69.31 394 ALA A C 1
ATOM 3122 O O . ALA A 1 394 ? 44.226 -10.958 23.875 1.00 69.31 394 ALA A O 1
ATOM 3123 N N . LYS A 1 395 ? 45.133 -13.007 23.726 1.00 67.44 395 LYS A N 1
ATOM 3124 C CA . LYS A 1 395 ? 44.132 -13.682 24.569 1.00 67.44 395 LYS A CA 1
ATOM 3125 C C . LYS A 1 395 ? 44.223 -13.277 26.046 1.00 67.44 395 LYS A C 1
ATOM 3127 O O . LYS A 1 395 ? 43.223 -13.293 26.757 1.00 67.44 395 LYS A O 1
ATOM 3132 N N . LEU A 1 396 ? 45.416 -12.920 26.522 1.00 67.88 396 LEU A N 1
ATOM 3133 C CA . LEU A 1 396 ? 45.655 -12.521 27.915 1.00 67.88 396 LEU A CA 1
ATOM 3134 C C . LEU A 1 396 ? 45.338 -11.045 28.168 1.00 67.88 396 LEU A C 1
ATOM 3136 O O . LEU A 1 396 ? 44.860 -10.701 29.245 1.00 67.88 396 LEU A O 1
ATOM 3140 N N . GLN A 1 397 ? 45.528 -10.180 27.167 1.00 68.00 397 GLN A N 1
ATOM 3141 C CA . GLN A 1 397 ? 45.267 -8.740 27.274 1.00 68.00 397 GLN A CA 1
ATOM 3142 C C . GLN A 1 397 ? 43.795 -8.419 27.605 1.00 68.00 397 GLN A C 1
ATOM 3144 O O . GLN A 1 397 ? 43.509 -7.405 28.240 1.00 68.00 397 GLN A O 1
ATOM 3149 N N . GLY A 1 398 ? 42.856 -9.287 27.215 1.00 69.19 398 GLY A N 1
ATOM 3150 C CA . GLY A 1 398 ? 41.431 -9.126 27.517 1.00 69.19 398 GLY A CA 1
ATOM 3151 C C . GLY A 1 398 ? 41.023 -9.505 28.945 1.00 69.19 398 GLY A C 1
ATOM 3152 O O . GLY A 1 398 ? 40.029 -8.977 29.439 1.00 69.19 398 GLY A O 1
ATOM 3153 N N . GLN A 1 399 ? 41.785 -10.369 29.628 1.00 71.06 399 GLN A N 1
ATOM 3154 C CA . GLN A 1 399 ? 41.350 -11.004 30.884 1.00 71.06 399 GLN A CA 1
ATOM 3155 C C . GLN A 1 399 ? 41.206 -10.006 32.040 1.00 71.06 399 GLN A C 1
ATOM 3157 O O . GLN A 1 399 ? 40.266 -10.095 32.822 1.00 71.06 399 GLN A O 1
ATOM 3162 N N . PHE A 1 400 ? 42.081 -9.001 32.110 1.00 70.44 400 PHE A N 1
ATOM 3163 C CA . PHE A 1 400 ? 42.078 -8.020 33.203 1.00 70.44 400 PHE A CA 1
ATOM 3164 C C . PHE A 1 400 ? 41.312 -6.730 32.875 1.00 70.44 400 PHE A C 1
ATOM 3166 O O . PHE A 1 400 ? 41.136 -5.871 33.739 1.00 70.44 400 PHE A O 1
ATOM 3173 N N . LYS A 1 401 ? 40.798 -6.582 31.644 1.00 75.12 401 LYS A N 1
ATOM 3174 C CA . LYS A 1 401 ? 40.113 -5.356 31.196 1.00 75.12 401 LYS A CA 1
ATOM 3175 C C . LYS A 1 401 ? 38.819 -5.089 31.973 1.00 75.12 401 LYS A C 1
ATOM 3177 O O . LYS A 1 401 ? 38.493 -3.931 32.235 1.00 75.12 401 LYS A O 1
ATOM 3182 N N . GLY A 1 402 ? 38.101 -6.145 32.363 1.00 73.38 402 GLY A N 1
ATOM 3183 C CA . GLY A 1 402 ? 36.905 -6.045 33.207 1.00 73.38 402 GLY A CA 1
ATOM 3184 C C . GLY A 1 402 ? 37.223 -5.542 34.617 1.00 73.38 402 GLY A C 1
ATOM 3185 O O . GLY A 1 402 ? 36.570 -4.620 35.100 1.00 73.38 402 GLY A O 1
ATOM 3186 N N . MET A 1 403 ? 38.286 -6.072 35.229 1.00 73.00 403 MET A N 1
ATOM 3187 C CA . MET A 1 403 ? 38.740 -5.684 36.570 1.00 73.00 403 MET A CA 1
ATOM 3188 C C . MET A 1 403 ? 39.179 -4.214 36.617 1.00 73.00 403 MET A C 1
ATOM 3190 O O . MET A 1 403 ? 38.740 -3.462 37.486 1.00 73.00 403 MET A O 1
ATOM 3194 N N . VAL A 1 404 ? 39.960 -3.767 35.626 1.00 77.75 404 VAL A N 1
ATOM 3195 C CA . VAL A 1 404 ? 40.393 -2.362 35.515 1.00 77.75 404 VAL A CA 1
ATOM 3196 C C . VAL A 1 404 ? 39.199 -1.423 35.320 1.00 77.75 404 VAL A C 1
ATOM 3198 O O . VAL A 1 404 ? 39.134 -0.372 35.956 1.00 77.75 404 VAL A O 1
ATOM 3201 N N . ARG A 1 405 ? 38.213 -1.804 34.494 1.00 78.31 405 ARG A N 1
ATOM 3202 C CA . ARG A 1 405 ? 36.976 -1.022 34.318 1.00 78.31 405 ARG A CA 1
ATOM 3203 C C . ARG A 1 405 ? 36.157 -0.927 35.606 1.00 78.31 405 ARG A C 1
ATOM 3205 O O . ARG A 1 405 ? 35.652 0.151 35.913 1.00 78.31 405 ARG A O 1
ATOM 3212 N N . GLY A 1 406 ? 36.040 -2.023 36.357 1.00 79.00 406 GLY A N 1
ATOM 3213 C CA . GLY A 1 406 ? 35.368 -2.041 37.658 1.00 79.00 406 GLY A CA 1
ATOM 3214 C C . GLY A 1 406 ? 36.033 -1.093 38.657 1.00 79.00 406 GLY A C 1
ATOM 3215 O O . GLY A 1 406 ? 35.360 -0.239 39.236 1.00 79.00 406 GLY A O 1
ATOM 3216 N N . ALA A 1 407 ? 37.362 -1.160 38.770 1.00 79.56 407 ALA A N 1
ATOM 3217 C CA . ALA A 1 407 ? 38.143 -0.268 39.625 1.00 79.56 407 ALA A CA 1
ATOM 3218 C C . ALA A 1 407 ? 37.995 1.212 39.221 1.00 79.56 407 ALA A C 1
ATOM 3220 O O . ALA A 1 407 ? 37.750 2.065 40.074 1.00 79.56 407 ALA A O 1
ATOM 3221 N N . GLN A 1 408 ? 38.056 1.527 37.920 1.00 81.00 408 GLN A N 1
ATOM 3222 C CA . GLN A 1 408 ? 37.842 2.889 37.411 1.00 81.00 408 GLN A CA 1
ATOM 3223 C C . GLN A 1 408 ? 36.436 3.414 37.729 1.00 81.00 408 GLN A C 1
ATOM 3225 O O . GLN A 1 408 ? 36.289 4.563 38.149 1.00 81.00 408 GLN A O 1
ATOM 3230 N N . LYS A 1 409 ? 35.397 2.582 37.573 1.00 84.56 409 LYS A N 1
ATOM 3231 C CA . LYS A 1 409 ? 34.013 2.955 37.905 1.00 84.56 409 LYS A CA 1
ATOM 3232 C C . LYS A 1 409 ? 33.857 3.234 39.404 1.00 84.56 409 LYS A C 1
ATOM 3234 O O . LYS A 1 409 ? 33.243 4.237 39.769 1.00 84.56 409 LYS A O 1
ATOM 3239 N N . GLY A 1 410 ? 34.461 2.403 40.256 1.00 83.44 410 GLY A N 1
ATOM 3240 C CA . GLY A 1 410 ? 34.504 2.609 41.707 1.00 83.44 410 GLY A CA 1
ATOM 3241 C C . GLY A 1 410 ? 35.206 3.913 42.095 1.00 83.44 410 GLY A C 1
ATOM 3242 O O . GLY A 1 410 ? 34.642 4.722 42.832 1.00 83.44 410 GLY A O 1
ATOM 3243 N N . ALA A 1 411 ? 36.384 4.180 41.524 1.00 84.31 411 ALA A N 1
ATOM 3244 C CA . ALA A 1 411 ? 37.135 5.413 41.766 1.00 84.31 411 ALA A CA 1
ATOM 3245 C C . ALA A 1 411 ? 36.359 6.671 41.332 1.00 84.31 411 ALA A C 1
ATOM 3247 O O . ALA A 1 411 ? 36.316 7.667 42.057 1.00 84.31 411 ALA A O 1
ATOM 3248 N N . LEU A 1 412 ? 35.690 6.625 40.174 1.00 83.62 412 LEU A N 1
ATOM 3249 C CA . LEU A 1 412 ? 34.836 7.716 39.696 1.00 83.62 412 LEU A CA 1
ATOM 3250 C C . LEU A 1 412 ? 33.632 7.952 40.615 1.00 83.62 412 LEU A C 1
ATOM 3252 O O . LEU A 1 412 ? 33.282 9.105 40.872 1.00 83.62 412 LEU A O 1
ATOM 3256 N N . SER A 1 413 ? 33.018 6.882 41.129 1.00 83.81 413 SER A N 1
ATOM 3257 C CA . SER A 1 413 ? 31.933 6.975 42.113 1.00 83.81 413 SER A CA 1
ATOM 3258 C C . SER A 1 413 ? 32.414 7.624 43.417 1.00 83.81 413 SER A C 1
ATOM 3260 O O . SER A 1 413 ? 31.813 8.592 43.888 1.00 83.81 413 SER A O 1
ATOM 3262 N N . GLY A 1 414 ? 33.569 7.194 43.937 1.00 84.56 414 GLY A N 1
ATOM 3263 C CA . GLY A 1 414 ? 34.202 7.791 45.117 1.00 84.56 414 GLY A CA 1
ATOM 3264 C C . GLY A 1 414 ? 34.522 9.278 44.935 1.00 84.56 414 GLY A C 1
ATOM 3265 O O . GLY A 1 414 ? 34.182 10.099 45.788 1.00 84.56 414 GLY A O 1
ATOM 3266 N N . LYS A 1 415 ? 35.080 9.662 43.778 1.00 84.50 415 LYS A N 1
ATOM 3267 C CA . LYS A 1 415 ? 35.368 11.068 43.441 1.00 84.50 415 LYS A CA 1
ATOM 3268 C C . LYS A 1 415 ? 34.095 11.920 43.384 1.00 84.50 415 LYS A C 1
ATOM 3270 O O . LYS A 1 415 ? 34.094 13.061 43.849 1.00 84.50 415 LYS A O 1
ATOM 3275 N N . LYS A 1 416 ? 32.995 11.378 42.847 1.00 82.81 416 LYS A N 1
ATOM 3276 C CA . LYS A 1 416 ? 31.683 12.050 42.837 1.00 82.81 416 LYS A CA 1
ATOM 3277 C C . LYS A 1 416 ? 31.127 12.231 44.253 1.00 82.81 416 LYS A C 1
ATOM 3279 O O . LYS A 1 416 ? 30.641 13.317 44.561 1.00 82.81 416 LYS A O 1
ATOM 3284 N N . MET A 1 417 ? 31.240 11.220 45.116 1.00 80.25 417 MET A N 1
ATOM 3285 C CA . MET A 1 417 ? 30.822 11.313 46.521 1.00 80.25 417 MET A CA 1
ATOM 3286 C C . MET A 1 417 ? 31.637 12.341 47.312 1.00 80.25 417 MET A C 1
ATOM 3288 O O . MET A 1 417 ? 31.051 13.157 48.018 1.00 80.25 417 MET A O 1
ATOM 3292 N N . GLN A 1 418 ? 32.963 12.377 47.149 1.00 79.31 418 GLN A N 1
ATOM 3293 C CA . GLN A 1 418 ? 33.799 13.409 47.776 1.00 79.31 418 GLN A CA 1
ATOM 3294 C C . GLN A 1 418 ? 33.434 14.818 47.294 1.00 79.31 418 GLN A C 1
ATOM 3296 O O . GLN A 1 418 ? 33.373 15.748 48.093 1.00 79.31 418 GLN A O 1
ATOM 3301 N N . LYS A 1 419 ? 33.138 14.987 45.997 1.00 78.19 419 LYS A N 1
ATOM 3302 C CA . LYS A 1 419 ? 32.695 16.278 45.448 1.00 78.19 419 LYS A CA 1
ATOM 3303 C C . LYS A 1 419 ? 31.343 16.720 46.020 1.00 78.19 419 LYS A C 1
ATOM 3305 O O . LYS A 1 419 ? 31.153 17.914 46.212 1.00 78.19 419 LYS A O 1
ATOM 3310 N N . LYS A 1 420 ? 30.426 15.784 46.297 1.00 74.19 420 LYS A N 1
ATOM 3311 C CA . LYS A 1 420 ? 29.159 16.071 46.991 1.00 74.19 420 LYS A CA 1
ATOM 3312 C C . LYS A 1 420 ? 29.391 16.449 48.461 1.00 74.19 420 LYS A C 1
ATOM 3314 O O . LYS A 1 420 ? 28.848 17.451 48.896 1.00 74.19 420 LYS A O 1
ATOM 3319 N N . LYS A 1 421 ? 30.260 15.728 49.181 1.00 74.62 421 LYS A N 1
ATOM 3320 C CA . LYS A 1 421 ? 30.620 16.025 50.584 1.00 74.62 421 LYS A CA 1
ATOM 3321 C C . LYS A 1 421 ? 31.382 17.336 50.801 1.00 74.62 421 LYS A C 1
ATOM 3323 O O . LYS A 1 421 ? 31.428 17.798 51.922 1.00 74.62 421 LYS A O 1
ATOM 3328 N N . ARG A 1 422 ? 32.031 17.885 49.769 1.00 69.94 422 ARG A N 1
ATOM 3329 C CA . ARG A 1 422 ? 32.687 19.209 49.818 1.00 69.94 422 ARG A CA 1
ATOM 3330 C C . ARG A 1 422 ? 31.749 20.367 49.460 1.00 69.94 422 ARG A C 1
ATOM 3332 O O . ARG A 1 422 ? 32.182 21.512 49.490 1.00 69.94 422 ARG A O 1
ATOM 3339 N N . LYS A 1 423 ? 30.547 20.056 48.965 1.00 64.50 423 LYS A N 1
ATOM 3340 C CA . LYS A 1 423 ? 29.527 21.030 48.550 1.00 64.50 423 LYS A CA 1
ATOM 3341 C C . LYS A 1 423 ? 28.377 21.144 49.552 1.00 64.50 423 LYS A C 1
ATOM 3343 O O . LYS A 1 423 ? 27.717 22.175 49.551 1.00 64.50 423 LYS A O 1
ATOM 3348 N N . ALA A 1 424 ? 28.115 20.075 50.302 1.00 56.38 424 ALA A N 1
ATOM 3349 C CA . ALA A 1 424 ? 27.477 20.149 51.612 1.00 56.38 424 ALA A CA 1
ATOM 3350 C C . ALA A 1 424 ? 28.516 20.638 52.624 1.00 56.38 424 ALA A C 1
ATOM 3352 O O . ALA A 1 424 ? 28.098 21.314 53.582 1.00 56.38 424 ALA A O 1
#

Organism: Lates japonicus (NCBI:txid270547)

Nearest PDB structures (foldseek):
  7wtw-assembly1_K  TM=6.540E-01  e=1.045E-18  Homo sapiens
  7wtx-assembly1_K  TM=8.104E-01  e=9.304E-15  Homo sapiens
  7wtu-assembly1_K  TM=5.910E-01  e=2.480E-18  Homo sapiens
  5vqi-assembly1_B  TM=3.519E-01  e=1.785E-02  Neurospora crassa
  6wx8-assembly1_A  TM=3.955E-01  e=2.494E-01  Homo sapiens

Solvent-accessible surface area (backbone atoms only — not comparable to full-atom values): 26482 Å² total; per-residue (Å²): 101,55,65,36,44,69,44,91,48,68,68,54,18,42,51,30,43,51,48,54,51,51,50,53,52,47,37,39,71,75,30,94,49,56,49,64,26,49,49,57,52,47,54,64,51,52,61,32,64,77,52,54,72,66,39,28,28,19,32,44,36,50,49,42,37,49,50,67,74,41,62,90,59,60,54,70,68,63,49,51,53,51,50,52,55,41,24,56,45,30,55,48,90,50,65,65,43,28,53,34,38,54,48,37,50,56,48,49,69,67,74,52,54,72,76,70,43,57,80,49,43,63,59,48,40,46,22,61,56,58,35,51,66,75,58,44,64,75,39,43,67,60,52,50,52,48,51,47,54,48,30,75,73,66,36,60,68,60,57,55,74,61,39,57,78,88,50,48,65,58,51,53,52,47,53,54,51,52,54,49,52,52,52,51,50,52,58,50,55,60,59,68,78,58,84,73,88,83,91,76,89,76,78,83,68,84,52,72,65,61,62,47,54,61,61,61,72,76,71,84,84,84,93,88,80,78,93,75,91,76,78,83,82,69,88,79,70,65,34,72,62,76,62,101,52,104,58,80,86,58,84,87,45,91,67,45,71,79,36,55,30,88,58,70,87,82,64,74,82,69,81,82,79,78,68,94,62,53,60,46,100,85,74,46,74,54,76,76,82,66,72,83,69,66,84,69,51,70,66,56,55,55,47,49,50,49,32,48,62,32,54,48,80,68,88,83,66,83,84,76,73,88,76,90,74,95,73,92,75,93,73,95,74,81,86,88,71,87,80,76,66,86,47,90,62,98,47,38,79,68,77,72,78,74,66,84,60,63,89,25,53,44,94,88,55,94,58,70,45,78,50,92,97,55,76,72,79,62,90,78,76,83,86,52,78,81,73,72,41,76,90,50,44,75,73,54,64,57,69,54,50,61,58,55,50,50,51,51,52,51,52,54,51,51,53,52,52,52,56,50,66,74,71,106

Radius of gyration: 33.94 Å; Cα contacts (8 Å, |Δi|>4): 261; chains: 1; bounding box: 92×65×92 Å

InterPro domains:
  IPR016024 Armadillo-type fold [SSF48371] (12-254)
  IPR052087 Ribosomal RNA-processing protein RRP12 [PTHR48287] (1-423)

Sequence (424 aa):
VIICTKEVSVGARKNAYNLLVEIGNAFVRFCGNTKDALEQYLVLVYAGLTGSVTMITCTVLALTRLVFEYKDSIEVTTMEQLLHNISLLLTSRTREIVKAALGFIKVILFIMDPKTLASHVTVMMEGIGNIKDDVRRHFRTKLKNIFTKFIRKFGFELVKSMLPAEHHKVLINIRKAEARTKRRKQAAEQKDDSESEEEAPKTKNDSIEDILAESDSDLSEDEGKAPKKAGKQQKGRAWLKEGEEDDPLNFLDPKVSHRVLATNPELKKSARVEHGFKVTSDGRLIIREDEEEDVKDKDEGEMKDILEEAGVKSKKSQKRKFQDGNFDEDMDIEPQLKYKAGGSGIHRPLGGSQDIGADYKSKKGKGDVKKKGKLDPYAYIPLKKAQLNRRKRAKLQGQFKGMVRGAQKGALSGKKMQKKKRKA

Mean predicted aligned error: 21.03 Å